Protein 4ODD (pdb70)

B-factor: mean 59.68, std 22.06, range [20.25, 177.79]

Sequence (450 aa):
PNVLTQVSGPWKTLYVSSNNLDKIGENGPFRIYLRGINVDIPRLKMLFNFYVKVDGECVENSVGASIGRDNLIKGEYNGGNYFRIIDMTPNALIGYDVNVDSKGKITKVALLMGRGAHVNEEDIAKFKKLSREKGIPEENIIYLGDTDNCPNTQVSGPWKTLYVSSNNLDKIGENGPFRIYLRGINVDIPRLKMLFNFYVKVDGECVENSVGASIGRDNLIKGEYNGGNYFRIIDMTPNALIGYDVNVDSKGKITKVALLMGRGAHVNEEDIAKFKKLSREKGIPEENIIYLGDTDNCPNHTQVSGPWKTLYVSSNNLDKIGENGPFRIYLRGINVDIPRLKMLFNFYVKVDGECVENSVGASIGRDNLIKGEYNGGNYFRIIDMTPNALIGYDVNVDSKGKITKVALLMGRGAHVNEEDIAKFKKLSREKGIPEENIIYLGDTDNCPNH

Foldseek 3Di:
DVVLVLFWDFKFFFKKFKQD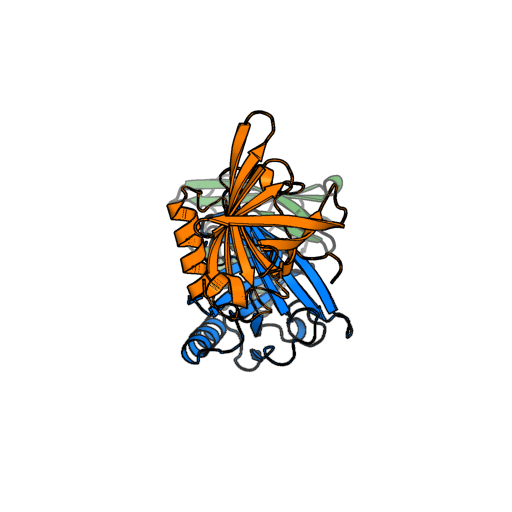LQQCDQQHQPVWTWGGKDAPPVQQKIWTWTWHQHVNRTDIDIWMWGQDPPGWTWTDDQAIKTKDWPDDDNFWTKMWIWGAHPVGDTMIMITIMGDDDPDDPVSVVVRVVVCVVVPTDPVRMDTCPPVPPDDD/DLFWDAKFFFKKFKQDLQQCDQQHQPVWGWGTKDDDVVQQKIWTWTWHQHPNDTDIDIWMWGQDPVRFTWTADQAIKTKDFPDDDPFKTKMWIWGQHPVGDTMIMITIMGNDLPDDPVSVVVRVVVCVVVPTDPVRMDTCSPVPPDPDD/DDPFDFKFFFKKFKQDLQQCDQQHQPVWTWGGKDQDVVQQKIWTWTWHAHVNRTDIDIFMWGQDDVRFTWGDDQAIKTKDFPDDDPFKTWMWIWGQHPVRDIMIMITIMGPPLDDDVVRVVVRVVVCVVVPTDPVRMDTCSPVPPDPPD

Solvent-accessible surface area: 20926 Å² total; per-residue (Å²): 110,142,40,12,71,113,0,50,26,93,6,61,0,7,2,0,0,0,48,26,78,105,33,0,17,118,81,4,31,11,31,12,0,9,36,11,2,81,22,58,94,117,161,96,83,4,67,27,26,11,14,7,28,68,111,71,112,48,58,101,32,71,24,45,7,37,17,44,198,93,51,47,2,115,15,124,36,72,19,17,14,74,19,94,24,72,42,50,34,119,16,4,0,6,0,19,9,48,1,45,40,118,196,40,113,95,1,67,0,0,14,1,2,2,60,58,46,112,18,61,43,115,11,16,60,110,1,43,106,14,2,151,95,77,58,8,50,117,96,12,27,38,14,0,11,16,30,36,109,10,70,162,87,136,8,18,0,27,8,34,0,1,36,0,0,0,45,18,86,102,28,0,17,112,82,3,31,11,32,13,0,8,26,0,1,26,20,61,87,84,141,93,84,8,53,29,2,10,15,8,28,69,116,75,110,47,62,95,34,69,25,45,6,36,24,35,179,79,93,16,10,90,10,106,36,76,20,1,14,9,19,54,54,63,42,45,36,83,42,4,0,5,0,5,8,1,0,1,25,59,154,7,107,19,0,52,1,0,15,0,3,0,8,18,48,116,48,74,123,96,5,38,53,88,0,74,106,10,1,148,95,58,57,9,52,118,137,12,33,37,89,0,10,109,48,12,101,0,71,128,137,170,92,15,44,26,93,7,35,0,3,38,0,0,0,49,27,88,93,22,0,17,118,83,5,33,11,34,12,1,9,33,10,3,82,31,57,97,118,157,93,76,9,68,26,28,10,14,11,29,72,128,58,124,36,56,102,33,70,28,45,8,41,30,28,183,74,92,8,8,78,23,117,39,71,15,6,16,12,20,66,54,63,43,66,29,115,37,2,1,5,0,7,8,4,0,1,13,28,114,2,85,22,0,55,1,0,14,0,2,0,70,38,55,123,31,69,124,104,2,37,59,73,0,74,106,11,2,149,96,59,56,8,52,120,137,13,33,36,92,0,12,107,50,13,97,0,70,129,151

Nearest PDB structures (foldseek):
  4odd-assembly3_C  TM=9.968E-01  e=9.228E-27  Canis lupus familiaris
  1a3y-assembly1_A  TM=9.763E-01  e=7.916E-18  Sus scrofa
  2hlv-assembly1_A  TM=9.181E-01  e=6.729E-18  Bos taurus
  1e5p-assembly3_C  TM=9.566E-01  e=6.537E-17  Mesocricetus auratus
  3fiq-assembly1_A  TM=9.417E-01  e=1.064E-16  Rattus norvegicus

Radius of gyration: 28.1 Å; Cα contacts (8 Å, |Δi|>4): 1055; chains: 3; bounding box: 45×56×89 Å

Structure (mmCIF, N/CA/C/O backbone):
data_4ODD
#
_entry.id   4ODD
#
_cell.length_a   39.600
_cell.length_b   74.430
_cell.length_c   167.350
_cell.angle_alpha   90.000
_cell.angle_beta   90.000
_cell.angle_gamma   90.000
#
_symmetry.space_group_name_H-M   'P 21 21 21'
#
loop_
_atom_site.group_PDB
_atom_site.id
_atom_site.type_symbol
_atom_site.label_atom_id
_atom_site.label_alt_id
_atom_site.label_comp_id
_atom_site.label_asym_id
_atom_site.label_entity_id
_atom_site.label_seq_id
_atom_site.pdbx_PDB_ins_code
_atom_site.Cartn_x
_atom_site.Cartn_y
_atom_site.Cartn_z
_atom_site.occupancy
_atom_site.B_iso_or_equiv
_atom_site.auth_seq_id
_atom_site.auth_comp_id
_atom_site.auth_asym_id
_atom_site.auth_atom_id
_atom_site.pdbx_PDB_model_num
ATOM 1 N N . PRO A 1 5 ? -20.090 -15.459 28.625 1.00 52.14 5 PRO B N 1
ATOM 2 C CA . PRO A 1 5 ? -20.729 -14.519 27.682 1.00 70.63 5 PRO B CA 1
ATOM 3 C C . PRO A 1 5 ? -20.762 -15.080 26.248 1.00 63.90 5 PRO B C 1
ATOM 4 O O . PRO A 1 5 ? -19.764 -15.013 25.525 1.00 49.09 5 PRO B O 1
ATOM 8 N N . ASN A 1 6 ? -21.917 -15.637 25.876 1.00 91.33 6 ASN B N 1
ATOM 9 C CA . ASN A 1 6 ? -22.102 -16.413 24.647 1.00 94.58 6 ASN B CA 1
ATOM 10 C C . ASN A 1 6 ? -21.248 -15.940 23.482 1.00 95.90 6 ASN B C 1
ATOM 11 O O . ASN A 1 6 ? -20.485 -16.712 22.894 1.00 89.80 6 ASN B O 1
ATOM 16 N N . VAL A 1 7 ? -21.389 -14.661 23.162 1.00 70.62 7 VAL B N 1
ATOM 17 C CA . VAL A 1 7 ? -20.704 -14.061 22.036 1.00 63.01 7 VAL B CA 1
ATOM 18 C C . VAL A 1 7 ? -19.188 -14.303 22.090 1.00 68.71 7 VAL B C 1
ATOM 19 O O . VAL A 1 7 ? -18.619 -14.860 21.157 1.00 72.09 7 VAL B O 1
ATOM 23 N N . LEU A 1 8 ? -18.545 -13.933 23.192 1.00 59.81 8 LEU B N 1
ATOM 24 C CA . LEU A 1 8 ? -17.089 -14.028 23.303 1.00 49.98 8 LEU B CA 1
ATOM 25 C C . LEU A 1 8 ? -16.525 -15.425 23.052 1.00 51.57 8 LEU B C 1
ATOM 26 O O . LEU A 1 8 ? -15.365 -15.571 22.642 1.00 56.00 8 LEU B O 1
ATOM 31 N N . THR A 1 9 ? 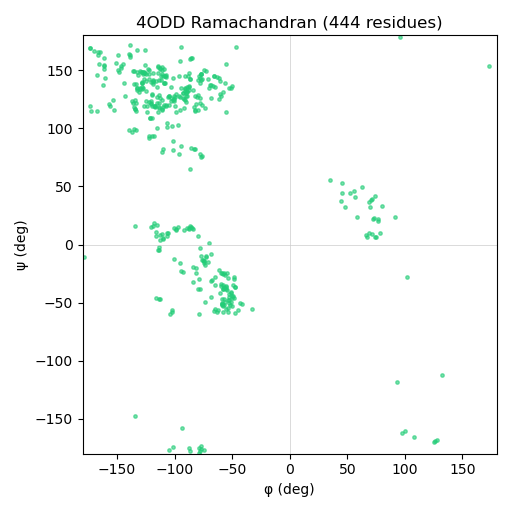-17.322 -16.457 23.287 1.00 64.46 9 THR B N 1
ATOM 32 C CA . THR A 1 9 ? -16.802 -17.807 23.122 1.00 81.20 9 THR B CA 1
ATOM 33 C C . THR A 1 9 ? -16.658 -18.139 21.649 1.00 79.73 9 THR B C 1
ATOM 34 O O . THR A 1 9 ? -15.599 -18.596 21.194 1.00 78.93 9 THR B O 1
ATOM 38 N N . GLN A 1 10 ? -17.736 -17.873 20.915 1.00 59.30 10 GLN B N 1
ATOM 39 C CA . GLN A 1 10 ? -17.887 -18.312 19.538 1.00 58.69 10 GLN B CA 1
ATOM 40 C C . GLN A 1 10 ? -17.130 -17.484 18.506 1.00 58.83 10 GLN B C 1
ATOM 41 O O . GLN A 1 10 ? -17.169 -17.804 17.323 1.00 65.64 10 GLN B O 1
ATOM 47 N N . VAL A 1 11 ? -16.461 -16.416 18.925 1.00 57.98 11 VAL B N 1
ATOM 48 C CA . VAL A 1 11 ? -15.949 -15.473 17.931 1.00 53.42 11 VAL B CA 1
ATOM 49 C C . VAL A 1 11 ? -14.610 -15.880 17.350 1.00 50.22 11 VAL B C 1
ATOM 50 O O . VAL A 1 11 ? -14.218 -15.397 16.288 1.00 45.70 11 VAL B O 1
ATOM 54 N N . SER A 1 12 ? -13.903 -16.759 18.044 1.00 53.68 12 SER B N 1
ATOM 55 C CA . SER A 1 12 ? -12.591 -17.153 17.579 1.00 55.82 12 SER B CA 1
ATOM 56 C C . SER A 1 12 ? -12.670 -17.696 16.172 1.00 51.63 12 SER B C 1
ATOM 57 O O . SER A 1 12 ? -13.612 -18.411 15.826 1.00 48.80 12 SER B O 1
ATOM 60 N N . GLY A 1 13 ? -11.690 -17.328 15.355 1.00 48.70 13 GLY B N 1
ATOM 61 C CA . GLY A 1 13 ? -11.644 -17.788 13.977 1.00 48.78 13 GLY B CA 1
ATOM 62 C C . GLY A 1 13 ? -11.500 -16.683 12.952 1.00 43.17 13 GLY B C 1
ATOM 63 O O . GLY A 1 13 ? -11.219 -15.527 13.279 1.00 42.66 13 GLY B O 1
ATOM 64 N N . PRO A 1 14 ? -11.705 -17.033 11.688 1.00 41.88 14 PRO B N 1
ATOM 65 C CA . PRO A 1 14 ? -11.425 -16.088 10.606 1.00 31.08 14 PRO B CA 1
ATOM 66 C C . PRO A 1 14 ? -12.503 -15.008 10.532 1.00 30.41 14 PRO B C 1
ATOM 67 O O . PRO A 1 14 ? -13.670 -15.250 10.897 1.00 27.47 14 PRO B O 1
ATOM 71 N N . TRP A 1 15 ? -12.108 -13.815 10.082 1.00 41.31 15 TRP B N 1
ATOM 72 C CA . TRP A 1 15 ? -13.047 -12.738 9.848 1.00 35.51 15 TRP B CA 1
ATOM 73 C C . TRP A 1 15 ? -12.542 -11.876 8.717 1.00 31.30 15 TRP B C 1
ATOM 74 O O . TRP A 1 15 ? -11.328 -11.765 8.507 1.00 31.81 15 TRP B O 1
ATOM 85 N N . LYS A 1 16 ? -13.474 -11.272 7.993 1.00 39.10 16 LYS B N 1
ATOM 86 C CA . LYS A 1 16 ? -13.154 -10.375 6.907 1.00 44.53 16 LYS B CA 1
ATOM 87 C C . LYS A 1 16 ? -13.878 -9.059 7.199 1.00 47.70 16 LYS B C 1
ATOM 88 O O . LYS A 1 16 ? -15.023 -9.070 7.682 1.00 46.39 16 LYS B O 1
ATOM 94 N N . THR A 1 17 ? -13.223 -7.929 6.929 1.00 33.48 17 THR B N 1
ATOM 95 C CA . THR A 1 17 ? -13.888 -6.653 7.162 1.00 33.20 17 THR B CA 1
ATOM 96 C C . THR A 1 17 ? -14.838 -6.338 6.012 1.00 37.90 17 THR B C 1
ATOM 97 O O . THR A 1 17 ? -14.442 -6.379 4.855 1.00 44.21 17 THR B O 1
ATOM 101 N N . LEU A 1 18 ? -16.084 -6.018 6.338 1.00 38.72 18 LEU B N 1
ATOM 102 C CA . LEU A 1 18 ? -17.054 -5.583 5.337 1.00 30.30 18 LEU B CA 1
ATOM 103 C C . LEU A 1 18 ? -17.236 -4.063 5.362 1.00 40.44 18 LEU B C 1
ATOM 104 O O . LEU A 1 18 ? -17.013 -3.374 4.354 1.00 43.46 18 LEU B O 1
ATOM 109 N N . TYR A 1 19 ? -17.627 -3.530 6.514 1.00 47.25 19 TYR B N 1
ATOM 110 C CA . TYR A 1 19 ? -17.816 -2.088 6.635 1.00 48.96 19 TYR B CA 1
ATOM 111 C C . TYR A 1 19 ? -17.108 -1.538 7.850 1.00 51.32 19 TYR B C 1
ATOM 112 O O . TYR A 1 19 ? -16.961 -2.222 8.857 1.00 50.89 19 TYR B O 1
ATOM 121 N N . VAL A 1 20 ? -16.672 -0.291 7.739 1.00 39.42 20 VAL B N 1
ATOM 122 C CA . VAL A 1 20 ? -16.190 0.476 8.875 1.00 42.70 20 VAL B CA 1
ATOM 123 C C . VAL A 1 20 ? -16.768 1.880 8.796 1.00 41.14 20 VAL B C 1
ATOM 124 O O . VAL A 1 20 ? -17.005 2.409 7.708 1.00 42.92 20 VAL B O 1
ATOM 128 N N . SER A 1 21 ? -16.987 2.483 9.956 1.00 47.10 21 SER B N 1
ATOM 129 C CA . SER A 1 21 ? -17.373 3.882 10.018 1.00 50.34 21 SER B CA 1
ATOM 130 C C . SER A 1 21 ? -16.613 4.522 11.153 1.00 49.77 21 SER B C 1
ATOM 131 O O . SER A 1 21 ? -16.073 3.830 12.011 1.00 54.40 21 SER B O 1
ATOM 134 N N . SER A 1 22 ? -16.570 5.846 11.147 1.00 46.54 22 SER B N 1
ATOM 135 C CA . SER A 1 22 ? -15.854 6.585 12.171 1.00 53.33 22 SER B CA 1
ATOM 136 C C . SER A 1 22 ? -16.316 8.039 12.240 1.00 56.25 22 SER B C 1
ATOM 137 O O . SER A 1 22 ? -16.798 8.597 11.253 1.00 53.07 22 SER B O 1
ATOM 140 N N . ASN A 1 23 ? -16.172 8.646 13.412 1.00 47.47 23 ASN B N 1
ATOM 141 C CA . ASN A 1 23 ? -16.418 10.075 13.559 1.00 53.00 23 ASN B CA 1
ATOM 142 C C . ASN A 1 23 ? -15.278 10.866 12.911 1.00 48.74 23 ASN B C 1
ATOM 143 O O . ASN A 1 23 ? -15.422 12.048 12.622 1.00 46.52 23 ASN B O 1
ATOM 148 N N . ASN A 1 24 ? -14.149 10.197 12.686 1.00 50.73 24 ASN B N 1
ATOM 149 C CA . ASN A 1 24 ? -12.999 10.817 12.044 1.00 49.88 24 ASN B CA 1
ATOM 150 C C . ASN A 1 24 ? -12.614 10.160 10.716 1.00 55.76 24 ASN B C 1
ATOM 151 O O . ASN A 1 24 ? -11.855 9.190 10.679 1.00 52.19 24 ASN B O 1
ATOM 156 N N . LEU A 1 25 ? -13.138 10.708 9.628 1.00 54.92 25 LEU B N 1
ATOM 157 C CA . LEU A 1 25 ? -12.865 10.175 8.296 1.00 50.08 25 LEU B CA 1
ATOM 158 C C . LEU A 1 25 ? -11.398 9.882 7.979 1.00 51.54 25 LEU B C 1
ATOM 159 O O . LEU A 1 25 ? -11.097 8.910 7.300 1.00 55.54 25 LEU B O 1
ATOM 164 N N . ASP A 1 26 ? -10.487 10.706 8.471 1.00 57.07 26 ASP B N 1
ATOM 165 C CA . ASP A 1 26 ? -9.062 10.474 8.240 1.00 58.80 26 ASP B CA 1
ATOM 166 C C . ASP A 1 26 ? -8.606 9.094 8.739 1.00 67.09 26 ASP B C 1
ATOM 167 O O . ASP A 1 26 ? -7.768 8.441 8.114 1.00 62.11 26 ASP B O 1
ATOM 172 N N . LYS A 1 27 ? -9.183 8.655 9.857 1.00 61.76 27 LYS B N 1
ATOM 173 C CA . LYS A 1 27 ? -8.763 7.434 10.541 1.00 55.58 27 LYS B CA 1
ATOM 174 C C . LYS A 1 27 ? -8.998 6.154 9.739 1.00 53.96 27 LYS B C 1
ATOM 175 O O . LYS A 1 27 ? -8.222 5.203 9.825 1.00 48.87 27 LYS B O 1
ATOM 181 N N . ILE A 1 28 ? -10.079 6.133 8.975 1.00 52.23 28 ILE B N 1
ATOM 182 C CA . ILE A 1 28 ? -10.439 4.962 8.194 1.00 54.84 28 ILE B CA 1
ATOM 183 C C . ILE A 1 28 ? -10.261 5.225 6.703 1.00 62.04 28 ILE B C 1
ATOM 184 O O . ILE A 1 28 ? -10.619 4.395 5.864 1.00 60.03 28 ILE B O 1
ATOM 189 N N . GLY A 1 29 ? -9.721 6.393 6.376 1.00 65.97 29 GLY B N 1
ATOM 190 C CA . GLY A 1 29 ? -9.466 6.749 4.997 1.00 58.78 29 GLY B CA 1
ATOM 191 C C . GLY A 1 29 ? -8.205 6.059 4.534 1.00 72.93 29 GLY B C 1
ATOM 192 O O . GLY A 1 29 ? -7.623 5.258 5.287 1.00 65.09 29 GLY B O 1
ATOM 193 N N . GLU A 1 30 ? -7.777 6.360 3.307 1.00 68.22 30 GLU B N 1
ATOM 194 C CA . GLU A 1 30 ? -6.545 5.780 2.797 1.00 74.49 30 GLU B CA 1
ATOM 195 C C . GLU A 1 30 ? -5.384 6.170 3.698 1.00 74.43 30 GLU B C 1
ATOM 196 O O . GLU A 1 30 ? -5.189 7.343 4.004 1.00 72.27 30 GLU B O 1
ATOM 202 N N . ASN A 1 31 ? -4.637 5.164 4.138 1.00 75.42 31 ASN B N 1
ATOM 203 C CA . ASN A 1 31 ? -3.540 5.362 5.067 1.00 67.63 31 ASN B CA 1
ATOM 204 C C . ASN A 1 31 ? -3.970 5.621 6.505 1.00 63.02 31 ASN B C 1
ATOM 205 O O . ASN A 1 31 ? -3.130 5.920 7.350 1.00 63.26 31 ASN B O 1
ATOM 210 N N . GLY A 1 32 ? -5.269 5.506 6.780 1.00 43.30 32 GLY B N 1
ATOM 211 C CA . GLY A 1 32 ? -5.764 5.590 8.144 1.00 42.58 32 GLY B CA 1
ATOM 212 C C . GLY A 1 32 ? -5.500 4.280 8.868 1.00 44.95 32 GLY B C 1
ATOM 213 O O . GLY A 1 32 ? -5.590 3.194 8.257 1.00 48.31 32 GLY B O 1
ATOM 214 N N . PRO A 1 33 ? -5.165 4.360 10.163 1.00 40.28 33 PRO B N 1
ATOM 215 C CA . PRO A 1 33 ? -4.791 3.162 10.920 1.00 45.23 33 PRO B CA 1
ATOM 216 C C . PRO A 1 33 ? -5.995 2.276 11.229 1.00 43.74 33 PRO B C 1
ATOM 217 O O . PRO A 1 33 ? -5.827 1.154 11.693 1.00 43.86 33 PRO B O 1
ATOM 221 N N . PHE A 1 34 ? -7.195 2.772 10.966 1.00 38.22 34 PHE B N 1
ATOM 222 C CA . PHE A 1 34 ? -8.376 1.981 11.250 1.00 43.25 34 PHE B CA 1
ATOM 223 C C . PHE A 1 34 ? -9.066 1.528 9.990 1.00 44.70 34 PHE B C 1
ATOM 224 O O . PHE A 1 34 ? -10.169 0.979 10.037 1.00 39.69 34 PHE B O 1
ATOM 232 N N . ARG A 1 35 ? -8.396 1.748 8.863 1.00 36.39 35 ARG B N 1
ATOM 233 C CA . ARG A 1 35 ? -8.764 1.069 7.631 1.00 40.29 35 ARG B CA 1
ATOM 234 C C . ARG A 1 35 ? -8.251 -0.378 7.745 1.00 39.79 35 ARG B C 1
ATOM 235 O O . ARG A 1 35 ? -7.228 -0.752 7.167 1.00 44.99 35 ARG B O 1
ATOM 243 N N . ILE A 1 36 ? -8.979 -1.172 8.522 1.00 46.30 36 ILE B N 1
ATOM 244 C CA . ILE A 1 36 ? -8.521 -2.471 8.994 1.00 49.99 36 ILE B CA 1
ATOM 245 C C . ILE A 1 36 ? -9.078 -3.628 8.181 1.00 50.14 36 ILE B C 1
ATOM 246 O O . ILE A 1 36 ? -10.297 -3.769 8.003 1.00 47.34 36 ILE B O 1
ATOM 251 N N . TYR A 1 37 ? -8.191 -4.482 7.703 1.00 41.19 37 TYR B N 1
ATOM 252 C CA . TYR A 1 37 ? -8.649 -5.681 7.023 1.00 41.07 37 TYR B CA 1
ATOM 253 C C . TYR A 1 37 ? -8.420 -6.855 7.935 1.00 37.33 37 TYR B C 1
ATOM 254 O O . TYR A 1 37 ? -7.288 -7.299 8.141 1.00 39.60 37 TYR B O 1
ATOM 263 N N . LEU A 1 38 ? -9.505 -7.335 8.515 1.00 30.79 38 LEU B N 1
ATOM 264 C CA . LEU A 1 38 ? -9.413 -8.466 9.413 1.00 34.97 38 LEU B CA 1
ATOM 265 C C . LEU A 1 38 ? -8.996 -9.733 8.725 1.00 39.26 38 LEU B C 1
ATOM 266 O O . LEU A 1 38 ? -9.328 -9.971 7.556 1.00 37.29 38 LEU B O 1
ATOM 271 N N . ARG A 1 39 ? -8.236 -10.532 9.459 1.00 40.12 39 ARG B N 1
ATOM 272 C CA . ARG A 1 39 ? -7.936 -11.885 9.022 1.00 44.72 39 ARG B CA 1
ATOM 273 C C . ARG A 1 39 ? -8.545 -12.855 10.012 1.00 46.71 39 ARG B C 1
ATOM 274 O O . ARG A 1 39 ? -9.205 -13.818 9.618 1.00 45.21 39 ARG B O 1
ATOM 282 N N . GLY A 1 40 ? -8.350 -12.597 11.304 1.00 36.28 40 GLY B N 1
ATOM 283 C CA . GLY A 1 40 ? -8.940 -13.465 12.300 1.00 35.16 40 GLY B CA 1
ATOM 284 C C . GLY A 1 40 ? -8.859 -12.961 13.718 1.00 43.34 40 GLY B C 1
ATOM 285 O O . GLY A 1 40 ? -8.132 -12.022 14.034 1.00 42.08 40 GLY B O 1
ATOM 286 N N . ILE A 1 41 ? -9.625 -13.598 14.587 1.00 38.53 41 ILE B N 1
ATOM 287 C CA . ILE A 1 41 ? -9.575 -13.293 16.001 1.00 44.69 41 ILE B CA 1
ATOM 288 C C . ILE A 1 41 ? -9.388 -14.543 16.849 1.00 46.29 41 ILE B C 1
ATOM 289 O O . ILE A 1 41 ? -9.993 -15.590 16.585 1.00 38.31 41 ILE B O 1
ATOM 294 N N . ASN A 1 42 ? -8.549 -14.419 17.873 1.00 45.41 42 ASN B N 1
ATOM 295 C CA . ASN A 1 42 ? -8.268 -15.522 18.785 1.00 46.69 42 ASN B CA 1
ATOM 296 C C . ASN A 1 42 ? -8.641 -15.140 20.194 1.00 46.08 42 ASN B C 1
ATOM 297 O O . ASN A 1 42 ? -8.127 -14.162 20.723 1.00 50.99 42 ASN B O 1
ATOM 302 N N . VAL A 1 43 ? -9.538 -15.909 20.795 1.00 40.81 43 VAL B N 1
ATOM 303 C CA . VAL A 1 43 ? -9.872 -15.753 22.208 1.00 50.74 43 VAL B CA 1
ATOM 304 C C . VAL A 1 43 ? -9.154 -16.782 23.099 1.00 48.19 43 VAL B C 1
ATOM 305 O O . VAL A 1 43 ? -9.347 -17.985 22.942 1.00 48.94 43 VAL B O 1
ATOM 309 N N . ASP A 1 44 ? -8.326 -16.312 24.028 1.00 57.39 44 ASP B N 1
ATOM 310 C CA . ASP A 1 44 ? -7.678 -17.193 25.004 1.00 58.84 44 ASP B CA 1
ATOM 311 C C . ASP A 1 44 ? -8.434 -17.069 26.324 1.00 63.05 44 ASP B C 1
ATOM 312 O O . ASP A 1 44 ? -8.022 -16.346 27.241 1.00 63.42 44 ASP B O 1
ATOM 317 N N . ILE A 1 45 ? -9.543 -17.809 26.370 1.00 49.85 45 ILE B N 1
ATOM 318 C CA . ILE A 1 45 ? -10.595 -17.696 27.383 1.00 66.71 45 ILE B CA 1
ATOM 319 C C . ILE A 1 45 ? -10.152 -17.888 28.827 1.00 65.01 45 ILE B C 1
ATOM 320 O O . ILE A 1 45 ? -10.666 -17.223 29.716 1.00 65.29 45 ILE B O 1
ATOM 325 N N . PRO A 1 46 ? -9.227 -18.820 29.073 1.00 91.47 46 PRO B N 1
ATOM 326 C CA . PRO A 1 46 ? -8.620 -18.903 30.409 1.00 88.86 46 PRO B CA 1
ATOM 327 C C . PRO A 1 46 ? -7.793 -17.665 30.773 1.00 85.95 46 PRO B C 1
ATOM 328 O O . PRO A 1 46 ? -8.048 -17.046 31.801 1.00 92.88 46 PRO B O 1
ATOM 332 N N . ARG A 1 47 ? -6.818 -17.319 29.936 1.00 57.04 47 ARG B N 1
ATOM 333 C CA . ARG A 1 47 ? -5.932 -16.176 30.170 1.00 63.99 47 ARG B CA 1
ATOM 334 C C . ARG A 1 47 ? -6.609 -14.784 30.035 1.00 63.79 47 ARG B C 1
ATOM 335 O O . ARG A 1 47 ? -5.944 -13.741 30.177 1.00 57.96 47 ARG B O 1
ATOM 343 N N . LEU A 1 48 ? -7.914 -14.777 29.743 1.00 64.84 48 LEU B N 1
ATOM 344 C CA . LEU A 1 48 ? -8.660 -13.548 29.427 1.00 57.67 48 LEU B CA 1
ATOM 345 C C . LEU A 1 48 ? -7.970 -12.599 28.442 1.00 50.75 48 LEU B C 1
ATOM 346 O O . LEU A 1 48 ? -7.943 -11.384 28.662 1.00 54.48 48 LEU B O 1
ATOM 351 N N . LYS A 1 49 ? -7.423 -13.158 27.364 1.00 64.01 49 LYS B N 1
ATOM 352 C CA . LYS A 1 49 ? -6.706 -12.386 26.346 1.00 67.65 49 LYS B CA 1
ATOM 353 C C . LYS A 1 49 ? -7.334 -12.582 24.963 1.00 64.76 49 LYS B C 1
ATOM 354 O O . LYS A 1 49 ? -7.914 -13.627 24.690 1.00 63.93 49 LYS B O 1
ATOM 360 N N . MET A 1 50 ? -7.236 -11.573 24.103 1.00 47.81 50 MET B N 1
ATOM 361 C CA . MET A 1 50 ? -7.680 -11.704 22.718 1.00 42.13 50 MET B CA 1
ATOM 362 C C . MET A 1 50 ? -6.567 -11.307 21.790 1.00 47.66 50 MET B C 1
ATOM 363 O O . MET A 1 50 ? -5.754 -10.441 22.121 1.00 47.61 50 MET B O 1
ATOM 368 N N . LEU A 1 51 ? -6.531 -11.935 20.621 1.00 51.77 51 LEU B N 1
ATOM 369 C CA . LEU A 1 51 ? -5.588 -11.532 19.592 1.00 56.86 51 LEU B CA 1
ATOM 370 C C . LEU A 1 51 ? -6.336 -11.152 18.305 1.00 53.41 51 LEU B C 1
ATOM 371 O O . LEU A 1 51 ? -7.090 -11.952 17.761 1.00 51.75 51 LEU B O 1
ATOM 376 N N . PHE A 1 52 ? -6.141 -9.928 17.835 1.00 40.96 52 PHE B N 1
ATOM 377 C CA . PHE A 1 52 ? -6.709 -9.505 16.557 1.00 34.69 52 PHE B CA 1
ATOM 378 C C . PHE A 1 52 ? -5.636 -9.545 15.494 1.00 35.73 52 PHE B C 1
ATOM 379 O O . PHE A 1 52 ? -4.574 -8.927 15.641 1.00 34.75 52 PHE B O 1
ATOM 387 N N . ASN A 1 53 ? -5.910 -10.285 14.430 1.00 37.99 53 ASN B N 1
ATOM 388 C CA . ASN A 1 53 ? -4.982 -10.378 13.328 1.00 38.63 53 ASN B CA 1
ATOM 389 C C . ASN A 1 53 ? -5.592 -9.708 12.097 1.00 41.17 53 ASN B C 1
ATOM 390 O O . ASN A 1 53 ? -6.726 -10.027 11.696 1.00 44.49 53 ASN B O 1
ATOM 395 N N . PHE A 1 54 ? -4.855 -8.766 11.508 1.00 38.40 54 PHE B N 1
ATOM 396 C CA . PHE A 1 54 ? -5.413 -7.968 10.423 1.00 38.87 54 PHE B CA 1
ATOM 397 C C . PHE A 1 54 ? -4.348 -7.224 9.646 1.00 37.76 54 PHE B C 1
ATOM 398 O O . PHE A 1 54 ? -3.213 -7.106 10.091 1.00 36.97 54 PHE B O 1
ATOM 406 N N . TYR A 1 55 ? -4.727 -6.711 8.481 1.00 38.47 55 TYR B N 1
ATOM 407 C CA . TYR A 1 55 ? -3.819 -5.891 7.675 1.00 46.27 55 TYR B CA 1
ATOM 408 C C . TYR A 1 55 ? -4.281 -4.435 7.623 1.00 41.16 55 TYR B C 1
ATOM 409 O O . TYR A 1 55 ? -5.478 -4.143 7.634 1.00 45.63 55 TYR B O 1
ATOM 418 N N . VAL A 1 56 ? -3.317 -3.527 7.604 1.00 45.09 56 VAL B N 1
ATOM 419 C CA . VAL A 1 56 ? -3.565 -2.138 7.238 1.00 53.85 56 VAL B CA 1
ATOM 420 C C . VAL A 1 56 ? -2.666 -1.807 6.065 1.00 51.27 56 VAL B C 1
ATOM 421 O O . VAL A 1 56 ? -1.550 -2.329 5.964 1.00 60.20 56 VAL B O 1
ATOM 425 N N . LYS A 1 57 ? -3.153 -0.949 5.174 1.00 64.71 57 LYS B N 1
ATOM 426 C CA . LYS A 1 57 ? -2.311 -0.442 4.097 1.00 69.64 57 LYS B CA 1
ATOM 427 C C . LYS A 1 57 ? -1.490 0.722 4.669 1.00 70.95 57 LYS B C 1
ATOM 428 O O . LYS A 1 57 ? -2.046 1.727 5.101 1.00 68.07 57 LYS B O 1
ATOM 434 N N . VAL A 1 58 ? -0.172 0.559 4.710 1.00 62.52 58 VAL B N 1
ATOM 435 C CA . VAL A 1 58 ? 0.711 1.611 5.203 1.00 73.11 58 VAL B CA 1
ATOM 436 C C . VAL A 1 58 ? 1.618 2.133 4.093 1.00 73.68 58 VAL B C 1
ATOM 437 O O . VAL A 1 58 ? 2.633 1.510 3.761 1.00 76.50 58 VAL B O 1
ATOM 441 N N . ASP A 1 59 ? 1.246 3.282 3.533 1.00 69.57 59 ASP B N 1
ATOM 442 C CA . ASP A 1 59 ? 1.947 3.860 2.391 1.00 76.25 59 ASP B CA 1
ATOM 443 C C . ASP A 1 59 ? 1.849 2.918 1.195 1.00 80.61 59 ASP B C 1
ATOM 444 O O . ASP A 1 59 ? 2.856 2.590 0.555 1.00 76.64 59 ASP B O 1
ATOM 449 N N . GLY A 1 60 ? 0.620 2.483 0.914 1.00 88.23 60 GLY B N 1
ATOM 450 C CA . GLY A 1 60 ? 0.338 1.564 -0.176 1.00 85.85 60 GLY B CA 1
ATOM 451 C C . GLY A 1 60 ? 0.866 0.153 0.027 1.00 94.75 60 GLY B C 1
ATOM 452 O O . GLY A 1 60 ? 0.837 -0.658 -0.903 1.00 96.23 60 GLY B O 1
ATOM 453 N N . GLU A 1 61 ? 1.332 -0.147 1.241 1.00 85.99 61 GLU B N 1
ATOM 454 C CA . GLU A 1 61 ? 1.987 -1.424 1.536 1.00 88.76 61 GLU B CA 1
ATOM 455 C C . GLU A 1 61 ? 1.271 -2.257 2.624 1.00 84.36 61 GLU B C 1
ATOM 456 O O . GLU A 1 61 ? 0.994 -1.755 3.723 1.00 72.00 61 GLU B O 1
ATOM 462 N N . CYS A 1 62 ? 0.996 -3.532 2.322 1.00 79.24 62 CYS B N 1
ATOM 463 C CA . CYS A 1 62 ? 0.220 -4.370 3.231 1.00 63.64 62 CYS B CA 1
ATOM 464 C C . CYS A 1 62 ? 1.033 -4.771 4.448 1.00 71.86 62 CYS B C 1
ATOM 465 O O . CYS A 1 62 ? 2.042 -5.461 4.330 1.00 66.98 62 CYS B O 1
ATOM 468 N N . VAL A 1 63 ? 0.582 -4.337 5.620 1.00 61.77 63 VAL B N 1
ATOM 469 C CA . VAL A 1 63 ? 1.273 -4.636 6.867 1.00 57.21 63 VAL B CA 1
ATOM 470 C C . VAL A 1 63 ? 0.398 -5.464 7.787 1.00 47.37 63 VAL B C 1
ATOM 471 O O . VAL A 1 63 ? -0.682 -5.034 8.205 1.00 43.43 63 VAL B O 1
ATOM 475 N N . GLU A 1 64 ? 0.878 -6.656 8.108 1.00 51.12 64 GLU B N 1
ATOM 476 C CA . GLU A 1 64 ? 0.153 -7.544 9.006 1.00 50.86 64 GLU B CA 1
ATOM 477 C C . GLU A 1 64 ? 0.301 -7.087 10.448 1.00 50.83 64 GLU B C 1
ATOM 478 O O . GLU A 1 64 ? 1.370 -6.621 10.843 1.00 43.61 64 GLU B O 1
ATOM 484 N N . ASN A 1 65 ? -0.784 -7.218 11.214 1.00 43.45 65 ASN B N 1
ATOM 485 C CA . ASN A 1 65 ? -0.801 -6.890 12.637 1.00 38.79 65 ASN B CA 1
ATOM 486 C C . ASN A 1 65 ? -1.339 -8.041 13.451 1.00 43.05 65 ASN B C 1
ATOM 487 O O . ASN A 1 65 ? -2.214 -8.786 12.996 1.00 42.54 65 ASN B O 1
ATOM 492 N N . SER A 1 66 ? -0.799 -8.177 14.656 1.00 42.35 66 SER B N 1
ATOM 493 C CA . SER A 1 66 ? -1.315 -9.128 15.635 1.00 50.75 66 SER B CA 1
ATOM 494 C C . SER A 1 66 ? -1.354 -8.451 17.003 1.00 53.94 66 SER B C 1
ATOM 495 O O . SER A 1 66 ? -0.347 -8.373 17.713 1.00 53.20 66 SER B O 1
ATOM 498 N N . VAL A 1 67 ? -2.526 -7.946 17.357 1.00 47.62 67 VAL B N 1
ATOM 499 C CA . VAL A 1 67 ? -2.638 -7.093 18.519 1.00 39.04 67 VAL B CA 1
ATOM 500 C C . VAL A 1 67 ? -3.264 -7.817 19.700 1.00 49.64 67 VAL B C 1
ATOM 501 O O . VAL A 1 67 ? -4.337 -8.419 19.583 1.00 49.61 67 VAL B O 1
ATOM 505 N N . GLY A 1 68 ? -2.573 -7.759 20.839 1.00 50.47 68 GLY B N 1
ATOM 506 C CA . GLY A 1 68 ? -3.040 -8.378 22.065 1.00 41.16 68 GLY B CA 1
ATOM 507 C C . GLY A 1 68 ? -3.943 -7.448 22.848 1.00 49.12 68 GLY B C 1
ATOM 508 O O . GLY A 1 68 ? -3.779 -6.218 22.832 1.00 53.11 68 GLY B O 1
ATOM 509 N N . ALA A 1 69 ? -4.909 -8.037 23.539 1.00 39.47 69 ALA B N 1
ATOM 510 C CA . ALA A 1 69 ? -5.875 -7.260 24.293 1.00 36.54 69 ALA B CA 1
ATOM 511 C C . ALA A 1 69 ? -6.308 -8.097 25.450 1.00 44.13 69 ALA B C 1
ATOM 512 O O . ALA A 1 69 ? -6.212 -9.318 25.400 1.00 50.40 69 ALA B O 1
ATOM 514 N N . SER A 1 70 ? -6.791 -7.458 26.503 1.00 41.13 70 SER B N 1
ATOM 515 C CA . SER A 1 70 ? -7.295 -8.225 27.637 1.00 43.34 70 SER B CA 1
ATOM 516 C C . SER A 1 70 ? -8.802 -8.084 27.710 1.00 41.17 70 SER B C 1
ATOM 517 O O . SER A 1 70 ? -9.355 -7.042 27.363 1.00 44.93 70 SER B O 1
ATOM 520 N N . ILE A 1 71 ? -9.483 -9.142 28.125 1.00 49.10 71 ILE B N 1
ATOM 521 C CA . ILE A 1 71 ? -10.909 -9.027 28.395 1.00 50.12 71 ILE B CA 1
ATOM 522 C C . ILE A 1 71 ? -11.102 -8.689 29.861 1.00 60.30 71 ILE B C 1
ATOM 523 O O . ILE A 1 71 ? -10.717 -9.456 30.748 1.00 64.62 71 ILE B O 1
ATOM 528 N N . GLY A 1 72 ? -11.678 -7.523 30.115 1.00 71.22 72 GLY B N 1
ATOM 529 C CA . GLY A 1 72 ? -11.894 -7.075 31.476 1.00 64.49 72 GLY B CA 1
ATOM 530 C C . GLY A 1 72 ? -13.269 -7.457 31.975 1.00 67.64 72 GLY B C 1
ATOM 531 O O . GLY A 1 72 ? -13.897 -8.383 31.459 1.00 65.52 72 GLY B O 1
ATOM 532 N N . ARG A 1 73 ? -13.731 -6.731 32.987 1.00 75.15 73 ARG B N 1
ATOM 533 C CA . ARG A 1 73 ? -15.044 -6.967 33.561 1.00 88.04 73 ARG B CA 1
ATOM 534 C C . ARG A 1 73 ? -16.125 -6.386 32.660 1.00 79.67 73 ARG B C 1
ATOM 535 O O . ARG A 1 73 ? -15.923 -5.362 31.997 1.00 70.60 73 ARG B O 1
ATOM 543 N N . ASP A 1 74 ? -17.274 -7.053 32.648 1.00 83.71 74 ASP B N 1
ATOM 544 C CA . ASP A 1 74 ? -18.386 -6.665 31.793 1.00 92.89 74 ASP B CA 1
ATOM 545 C C . ASP A 1 74 ? -17.953 -6.669 30.333 1.00 90.29 74 ASP B C 1
ATOM 546 O O . ASP A 1 74 ? -18.539 -5.980 29.496 1.00 85.09 74 ASP B O 1
ATOM 551 N N . ASN A 1 75 ? -16.905 -7.443 30.049 1.00 91.32 75 ASN B N 1
ATOM 552 C CA . ASN A 1 75 ? -16.530 -7.783 28.679 1.00 83.97 75 ASN B CA 1
ATOM 553 C C . ASN A 1 75 ? -15.971 -6.641 27.837 1.00 65.31 75 ASN B C 1
ATOM 554 O O . ASN A 1 75 ? -16.178 -6.594 26.626 1.00 59.83 75 ASN B O 1
ATOM 559 N N . LEU A 1 76 ? -15.274 -5.715 28.473 1.00 51.68 76 LEU B N 1
ATOM 560 C CA . LEU A 1 76 ? -14.661 -4.638 27.729 1.00 47.52 76 LEU B CA 1
ATOM 561 C C . LEU A 1 76 ? -13.264 -5.070 27.324 1.00 48.24 76 LEU B C 1
ATOM 562 O O . LEU A 1 76 ? -12.451 -5.436 28.185 1.00 47.20 76 LEU B O 1
ATOM 567 N N . ILE A 1 77 ? -12.991 -5.051 26.016 1.00 39.94 77 ILE B N 1
ATOM 568 C CA . ILE A 1 77 ? -11.693 -5.484 25.535 1.00 40.38 77 ILE B CA 1
ATOM 569 C C . ILE A 1 77 ? -10.808 -4.277 25.360 1.00 43.31 77 ILE B C 1
ATOM 570 O O . ILE A 1 77 ? -11.184 -3.313 24.692 1.00 50.15 77 ILE B O 1
ATOM 575 N N . LYS A 1 78 ? -9.632 -4.334 25.969 1.00 35.08 78 LYS B N 1
ATOM 576 C CA . LYS A 1 78 ? -8.733 -3.190 26.049 1.00 40.18 78 LYS B CA 1
ATOM 577 C C . LYS A 1 78 ? -7.390 -3.616 25.475 1.00 39.34 78 LYS B C 1
ATOM 578 O O . LYS A 1 78 ? -6.857 -4.675 25.826 1.00 39.38 78 LYS B O 1
ATOM 584 N N . GLY A 1 79 ? -6.832 -2.802 24.593 1.00 39.15 79 GLY B N 1
ATOM 585 C CA . GLY A 1 79 ? -5.575 -3.156 23.975 1.00 38.84 79 GLY B CA 1
ATOM 586 C C . GLY A 1 79 ? -4.927 -1.989 23.267 1.00 50.53 79 GLY B C 1
ATOM 587 O O . GLY A 1 79 ? -5.612 -1.040 22.854 1.00 46.23 79 GLY B O 1
ATOM 588 N N . GLU A 1 80 ? -3.603 -2.056 23.123 1.00 54.32 80 GLU B N 1
ATOM 589 C CA . GLU A 1 80 ? -2.865 -0.969 22.504 1.00 48.37 80 GLU B CA 1
ATOM 590 C C . GLU A 1 80 ? -2.693 -1.210 21.021 1.00 51.44 80 GLU B C 1
ATOM 591 O O . GLU A 1 80 ? -2.300 -2.282 20.585 1.00 57.57 80 GLU B O 1
ATOM 597 N N . TYR A 1 81 ? -3.020 -0.191 20.246 1.00 58.76 81 TYR B N 1
ATOM 598 C CA . TYR A 1 81 ? -2.774 -0.170 18.815 1.00 49.70 81 TYR B CA 1
ATOM 599 C C . TYR A 1 81 ? -3.126 1.243 18.409 1.00 53.45 81 TYR B C 1
ATOM 600 O O . TYR A 1 81 ? -4.282 1.655 18.527 1.00 55.23 81 TYR B O 1
ATOM 609 N N . ASN A 1 82 ? -2.130 1.997 17.963 1.00 57.91 82 ASN B N 1
ATOM 610 C CA . ASN A 1 82 ? -2.349 3.392 17.625 1.00 45.79 82 ASN B CA 1
ATOM 611 C C . ASN A 1 82 ? -3.014 4.103 18.797 1.00 52.28 82 ASN B C 1
ATOM 612 O O . ASN A 1 82 ? -3.957 4.863 18.611 1.00 55.85 82 ASN B O 1
ATOM 617 N N . GLY A 1 83 ? -2.532 3.845 20.008 1.00 54.49 83 GLY B N 1
ATOM 618 C CA . GLY A 1 83 ? -3.120 4.434 21.196 1.00 42.50 83 GLY B CA 1
ATOM 619 C C . GLY A 1 83 ? -3.888 3.410 21.995 1.00 50.78 83 GLY B C 1
ATOM 620 O O . GLY A 1 83 ? -3.741 2.207 21.762 1.00 58.12 83 GLY B O 1
ATOM 621 N N . GLY A 1 84 ? -4.707 3.885 22.933 1.00 43.14 84 GLY B N 1
ATOM 622 C CA . GLY A 1 84 ? -5.524 3.021 23.767 1.00 42.37 84 GLY B CA 1
ATOM 623 C C . GLY A 1 84 ? -6.841 2.720 23.088 1.00 41.08 84 GLY B C 1
ATOM 624 O O . GLY A 1 84 ? -7.416 3.570 22.407 1.00 44.48 84 GLY B O 1
ATOM 625 N N . ASN A 1 85 ? -7.303 1.489 23.245 1.00 35.05 85 ASN B N 1
ATOM 626 C CA . ASN A 1 85 ? -8.542 1.066 22.634 1.00 34.84 85 ASN B CA 1
ATOM 627 C C . ASN A 1 85 ? -9.445 0.390 23.642 1.00 36.88 85 ASN B C 1
ATOM 628 O O . ASN A 1 85 ? -8.998 -0.434 24.432 1.00 41.96 85 ASN B O 1
ATOM 633 N N . TYR A 1 86 ? -10.716 0.764 23.609 1.00 37.61 86 TYR B N 1
ATOM 634 C CA . TYR A 1 86 ? -11.730 0.158 24.436 1.00 40.52 86 TYR B CA 1
ATOM 635 C C . TYR A 1 86 ? -12.771 -0.402 23.481 1.00 43.31 86 TYR B C 1
ATOM 636 O O . TYR A 1 86 ? -13.517 0.336 22.814 1.00 40.57 86 TYR B O 1
ATOM 645 N N . PHE A 1 87 ? -12.794 -1.728 23.407 1.00 41.94 87 PHE B N 1
ATOM 646 C CA . PHE A 1 87 ? -13.495 -2.418 22.348 1.00 40.64 87 PHE B CA 1
ATOM 647 C C . PHE A 1 87 ? -14.606 -3.303 22.881 1.00 43.92 87 PHE B C 1
ATOM 648 O O . PHE A 1 87 ? -14.499 -3.877 23.977 1.00 43.78 87 PHE B O 1
ATOM 656 N N . ARG A 1 88 ? -15.667 -3.427 22.090 1.00 35.34 88 ARG B N 1
ATOM 657 C CA . ARG A 1 88 ? -16.794 -4.254 22.468 1.00 38.15 88 ARG B CA 1
ATOM 658 C C . ARG A 1 88 ? -17.369 -4.941 21.254 1.00 35.21 88 ARG B C 1
ATOM 659 O O . ARG A 1 88 ? -17.469 -4.347 20.190 1.00 40.36 88 ARG B O 1
ATOM 667 N N . ILE A 1 89 ? -17.730 -6.206 21.407 1.00 42.33 89 ILE B N 1
ATOM 668 C CA . ILE A 1 89 ? -18.538 -6.874 20.413 1.00 43.51 89 ILE B CA 1
ATOM 669 C C . ILE A 1 89 ? -19.976 -6.465 20.679 1.00 46.85 89 ILE B C 1
ATOM 670 O O . ILE A 1 89 ? -20.496 -6.690 21.766 1.00 51.63 89 ILE B O 1
ATOM 675 N N . ILE A 1 90 ? -20.619 -5.853 19.700 1.00 49.58 90 ILE B N 1
ATOM 676 C CA . ILE A 1 90 ? -22.005 -5.444 19.864 1.00 52.89 90 ILE B CA 1
ATOM 677 C C . ILE A 1 90 ? -22.961 -6.604 19.565 1.00 58.43 90 ILE B C 1
ATOM 678 O O . ILE A 1 90 ? -24.030 -6.707 20.163 1.00 60.96 90 ILE B O 1
ATOM 683 N N . ASP A 1 91 ? -22.571 -7.481 18.644 1.00 63.94 91 ASP B N 1
ATOM 684 C CA . ASP A 1 91 ? -23.492 -8.498 18.138 1.00 67.17 91 ASP B CA 1
ATOM 685 C C . ASP A 1 91 ? -22.769 -9.572 17.329 1.00 67.48 91 ASP B C 1
ATOM 686 O O . ASP A 1 91 ? -21.792 -9.291 16.639 1.00 63.57 91 ASP B O 1
ATOM 691 N N . MET A 1 92 ? -23.247 -10.807 17.411 1.00 70.12 92 MET B N 1
ATOM 692 C CA . MET A 1 92 ? -22.688 -11.869 16.577 1.00 71.66 92 MET B CA 1
ATOM 693 C C . MET A 1 92 ? -23.723 -12.872 16.078 1.00 79.64 92 MET B C 1
ATOM 694 O O . MET A 1 92 ? -24.501 -13.423 16.861 1.00 81.32 92 MET B O 1
ATOM 699 N N . THR A 1 93 ? -23.720 -13.086 14.763 1.00 85.86 93 THR B N 1
ATOM 700 C CA . THR A 1 93 ? -24.402 -14.211 14.128 1.00 82.47 93 THR B CA 1
ATOM 701 C C . THR A 1 93 ? -23.280 -15.180 13.749 1.00 82.89 93 THR B C 1
ATOM 702 O O . THR A 1 93 ? -22.126 -14.927 14.090 1.00 80.57 93 THR B O 1
ATOM 706 N N . PRO A 1 94 ? -23.591 -16.301 13.072 1.00 83.25 94 PRO B N 1
ATOM 707 C CA . PRO A 1 94 ? -22.477 -17.196 12.715 1.00 87.42 94 PRO B CA 1
ATOM 708 C C . PRO A 1 94 ? -21.764 -16.701 11.459 1.00 78.77 94 PRO B C 1
ATOM 709 O O . PRO A 1 94 ? -20.607 -17.050 11.191 1.00 63.92 94 PRO B O 1
ATOM 713 N N . ASN A 1 95 ? -22.483 -15.878 10.702 1.00 60.17 95 ASN B N 1
ATOM 714 C CA . ASN A 1 95 ? -21.964 -15.230 9.509 1.00 77.15 95 ASN B CA 1
ATOM 715 C C . ASN A 1 95 ? -21.371 -13.838 9.792 1.00 65.63 95 ASN B C 1
ATOM 716 O O . ASN A 1 95 ? -20.529 -13.355 9.043 1.00 53.03 95 ASN B O 1
ATOM 721 N N . ALA A 1 96 ? -21.796 -13.195 10.877 1.00 71.41 96 ALA B N 1
ATOM 722 C CA . ALA A 1 96 ? -21.447 -11.787 11.067 1.00 59.93 96 ALA B CA 1
ATOM 723 C C . ALA A 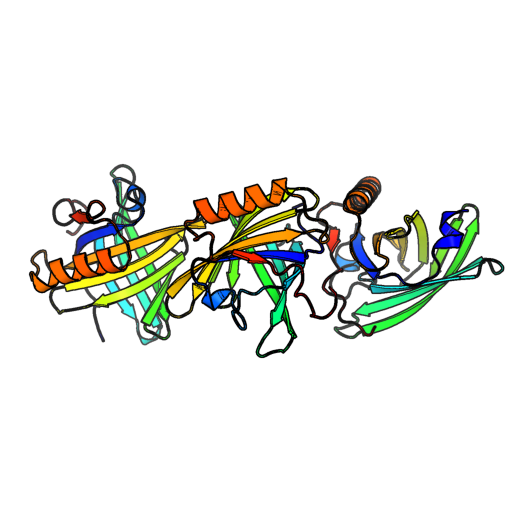1 96 ? -20.916 -11.385 12.462 1.00 63.70 96 ALA B C 1
ATOM 724 O O . ALA A 1 96 ? -21.010 -12.143 13.434 1.00 68.06 96 ALA B O 1
ATOM 726 N N . LEU A 1 97 ? -20.363 -10.176 12.537 1.00 55.86 97 LEU B N 1
ATOM 727 C CA . LEU A 1 97 ? -19.741 -9.669 13.749 1.00 53.48 97 LEU B CA 1
ATOM 728 C C . LEU A 1 97 ? -19.741 -8.140 13.730 1.00 47.61 97 LEU B C 1
ATOM 729 O O . LEU A 1 97 ? -19.166 -7.523 12.837 1.00 48.63 97 LEU B O 1
ATOM 734 N N . ILE A 1 98 ? -20.392 -7.531 14.707 1.00 45.27 98 ILE B N 1
ATOM 735 C CA . ILE A 1 98 ? -20.372 -6.072 14.815 1.00 47.56 98 ILE B CA 1
ATOM 736 C C . ILE A 1 98 ? -19.536 -5.605 16.017 1.00 49.27 98 ILE B C 1
ATOM 737 O O . ILE A 1 98 ? -19.826 -5.955 17.174 1.00 48.44 98 ILE B O 1
ATOM 742 N N . GLY A 1 99 ? -18.498 -4.823 15.739 1.00 47.68 99 GLY B N 1
ATOM 743 C CA . GLY A 1 99 ? -17.636 -4.337 16.793 1.00 45.46 99 GLY B CA 1
ATOM 744 C C . GLY A 1 99 ? -17.722 -2.834 16.939 1.00 50.60 99 GLY B C 1
ATOM 745 O O . GLY A 1 99 ? -18.052 -2.118 15.977 1.00 47.00 99 GLY B O 1
ATOM 746 N N . TYR A 1 100 ? -17.435 -2.352 18.146 1.00 43.62 100 TYR B N 1
ATOM 747 C CA . TYR A 1 100 ? -17.348 -0.920 18.389 1.00 41.45 100 TYR B CA 1
ATOM 748 C C . TYR A 1 100 ? -16.122 -0.602 19.214 1.00 48.55 100 TYR B C 1
ATOM 749 O O . TYR A 1 100 ? -15.994 -1.057 20.357 1.00 52.23 100 TYR B O 1
ATOM 758 N N . ASP A 1 101 ? -15.221 0.180 18.629 1.00 37.66 101 ASP B N 1
ATOM 759 C CA . ASP A 1 101 ? -13.999 0.582 19.315 1.00 41.71 101 ASP B CA 1
ATOM 760 C C . ASP A 1 101 ? -14.044 2.043 19.728 1.00 48.54 101 ASP B C 1
ATOM 761 O O . ASP A 1 101 ? -14.614 2.894 19.041 1.00 42.90 101 ASP B O 1
ATOM 766 N N . VAL A 1 102 ? -13.432 2.341 20.860 1.00 43.96 102 VAL B N 1
ATOM 767 C CA . VAL A 1 102 ? -13.169 3.722 21.202 1.00 33.10 102 VAL B CA 1
ATOM 768 C C . VAL A 1 102 ? -11.660 3.848 21.284 1.00 34.29 102 VAL B C 1
ATOM 769 O O . VAL A 1 102 ? -11.003 3.185 22.077 1.00 38.06 102 VAL B O 1
ATOM 773 N N . ASN A 1 103 ? -11.102 4.691 20.446 1.00 39.29 103 ASN B N 1
ATOM 774 C CA . ASN A 1 103 ? -9.671 4.868 20.434 1.00 40.16 103 ASN B CA 1
ATOM 775 C C . ASN A 1 103 ? -9.290 6.200 21.021 1.00 46.47 103 ASN B C 1
ATOM 776 O O . ASN A 1 103 ? -9.968 7.218 20.801 1.00 44.97 103 ASN B O 1
ATOM 781 N N . VAL A 1 104 ? -8.163 6.184 21.720 1.00 38.47 104 VAL B N 1
ATOM 782 C CA . VAL A 1 104 ? -7.627 7.387 22.324 1.00 42.78 104 VAL B CA 1
ATOM 783 C C . VAL A 1 104 ? -6.117 7.501 22.036 1.00 44.97 104 VAL B C 1
ATOM 784 O O . VAL A 1 104 ? -5.347 6.598 22.369 1.00 43.69 104 VAL B O 1
ATOM 788 N N . ASP A 1 105 ? -5.687 8.592 21.402 1.00 53.29 105 ASP B N 1
ATOM 789 C CA . ASP A 1 105 ? -4.248 8.773 21.161 1.00 58.61 105 ASP B CA 1
ATOM 790 C C . ASP A 1 105 ? -3.533 9.473 22.324 1.00 62.80 105 ASP B C 1
ATOM 791 O O . ASP A 1 105 ? -4.136 9.734 23.360 1.00 50.33 105 ASP B O 1
ATOM 796 N N . SER A 1 106 ? -2.250 9.766 22.136 1.00 65.09 106 SER B N 1
ATOM 797 C CA . SER A 1 106 ? -1.408 10.382 23.161 1.00 63.92 106 SER B CA 1
ATOM 798 C C . SER A 1 106 ? -1.914 11.759 23.622 1.00 70.12 106 SER B C 1
ATOM 799 O O . SER A 1 106 ? -1.881 12.075 24.811 1.00 78.16 106 SER B O 1
ATOM 802 N N . LYS A 1 107 ? -2.354 12.582 22.677 1.00 90.00 107 LYS B N 1
ATOM 803 C CA . LYS A 1 107 ? -2.872 13.900 23.007 1.00 80.86 107 LYS B CA 1
ATOM 804 C C . LYS A 1 107 ? -4.317 13.795 23.515 1.00 73.37 107 LYS B C 1
ATOM 805 O O . LYS A 1 107 ? -5.002 14.803 23.706 1.00 51.23 107 LYS B O 1
ATOM 811 N N . GLY A 1 108 ? -4.794 12.572 23.710 1.00 62.34 108 GLY B N 1
ATOM 812 C CA . GLY A 1 108 ? -6.148 12.353 24.189 1.00 41.72 108 GLY B CA 1
ATOM 813 C C . GLY A 1 108 ? -7.299 12.484 23.185 1.00 45.42 108 GLY B C 1
ATOM 814 O O . GLY A 1 108 ? -8.469 12.492 23.597 1.00 36.14 108 GLY B O 1
ATOM 815 N N . LYS A 1 109 ? -7.010 12.585 21.883 1.00 39.25 109 LYS B N 1
ATOM 816 C CA . LYS A 1 109 ? -8.090 12.634 20.889 1.00 39.72 109 LYS B CA 1
ATOM 817 C C . LYS A 1 109 ? -8.891 11.321 20.833 1.00 41.71 109 LYS B C 1
ATOM 818 O O . LYS A 1 109 ? -8.339 10.225 20.997 1.00 35.96 109 LYS B O 1
ATOM 824 N N . ILE A 1 110 ? -10.192 11.446 20.591 1.00 43.21 110 ILE B N 1
ATOM 825 C CA . ILE A 1 110 ? -11.111 10.318 20.648 1.00 35.56 110 ILE B CA 1
ATOM 826 C C . ILE A 1 110 ? -11.699 9.955 19.300 1.00 43.98 110 ILE B C 1
ATOM 827 O O . ILE A 1 110 ? -12.349 10.777 18.654 1.00 54.90 110 ILE B O 1
ATOM 832 N N . THR A 1 111 ? -11.479 8.714 18.887 1.00 53.71 111 THR B N 1
ATOM 833 C CA . THR A 1 111 ? -11.935 8.221 17.594 1.00 54.07 111 THR B CA 1
ATOM 834 C C . THR A 1 111 ? -12.876 7.063 17.830 1.00 55.84 111 THR B C 1
ATOM 835 O O . THR A 1 111 ? -12.481 6.060 18.421 1.00 56.06 111 THR B O 1
ATOM 839 N N . LYS A 1 112 ? -14.120 7.209 17.385 1.00 43.95 112 LYS B N 1
ATOM 840 C CA . LYS A 1 112 ? -15.093 6.129 17.453 1.00 50.40 112 LYS B CA 1
ATOM 841 C C . LYS A 1 112 ? -15.013 5.325 16.152 1.00 50.76 112 LYS B C 1
ATOM 842 O O . LYS A 1 112 ? -14.966 5.904 15.067 1.00 50.32 112 LYS B O 1
ATOM 848 N N . VAL A 1 113 ? -14.993 4.000 16.255 1.00 43.70 113 VAL B N 1
ATOM 849 C CA . VAL A 1 113 ? -14.906 3.158 15.055 1.00 48.54 113 VAL B CA 1
ATOM 850 C C . VAL A 1 113 ? -15.891 2.017 15.126 1.00 43.47 113 VAL B C 1
ATOM 851 O O . VAL A 1 113 ? -15.885 1.262 16.096 1.00 43.40 113 VAL B O 1
ATOM 855 N N . ALA A 1 114 ? -16.753 1.909 14.119 1.00 38.45 114 ALA B N 1
ATOM 856 C CA . ALA A 1 114 ? -17.699 0.797 14.068 1.00 44.21 114 ALA B CA 1
ATOM 857 C C . ALA A 1 114 ? -17.314 -0.199 12.942 1.00 44.37 114 ALA B C 1
ATOM 858 O O . ALA A 1 114 ? -16.898 0.209 11.854 1.00 41.86 114 ALA B O 1
ATOM 860 N N . LEU A 1 115 ? -17.419 -1.496 13.212 1.00 40.94 115 LEU B N 1
ATOM 861 C CA . LEU A 1 115 ? -17.058 -2.486 12.209 1.00 39.84 115 LEU B CA 1
ATOM 862 C C . LEU A 1 115 ? -18.074 -3.592 12.024 1.00 39.89 115 LEU B C 1
ATOM 863 O O . LEU A 1 115 ? -18.575 -4.177 13.002 1.00 37.77 115 LEU B O 1
ATOM 868 N N . LEU A 1 116 ? -18.348 -3.886 10.752 1.00 36.59 116 LEU B N 1
ATOM 869 C CA . LEU A 1 116 ? -19.105 -5.064 10.379 1.00 36.75 116 LEU B CA 1
ATOM 870 C C . LEU A 1 116 ? -18.116 -6.027 9.774 1.00 39.21 116 LEU B C 1
ATOM 871 O O . LEU A 1 116 ? -17.433 -5.708 8.805 1.00 37.48 116 LEU B O 1
ATOM 876 N N . MET A 1 117 ? -17.998 -7.193 10.384 1.00 43.69 117 MET B N 1
ATOM 877 C CA . MET A 1 117 ? -17.047 -8.177 9.914 1.00 44.14 117 MET B CA 1
ATOM 878 C C . MET A 1 117 ? -17.821 -9.413 9.518 1.00 45.56 117 MET B C 1
ATOM 879 O O . MET A 1 117 ? -18.796 -9.787 10.180 1.00 42.26 117 MET B O 1
ATOM 884 N N . GLY A 1 118 ? -17.389 -10.046 8.432 1.00 41.89 118 GLY B N 1
ATOM 885 C CA . GLY A 1 118 ? -18.099 -11.206 7.926 1.00 46.87 118 GLY B CA 1
ATOM 886 C C . GLY A 1 118 ? -17.289 -12.473 8.021 1.00 50.26 118 GLY B C 1
ATOM 887 O O . GLY A 1 118 ? -16.065 -12.442 8.026 1.00 44.47 118 GLY B O 1
ATOM 888 N N . ARG A 1 119 ? -18.002 -13.588 8.123 1.00 85.27 119 ARG B N 1
ATOM 889 C CA . ARG A 1 119 ? -17.433 -14.917 8.006 1.00 82.30 119 ARG B CA 1
ATOM 890 C C . ARG A 1 119 ? -17.762 -15.403 6.600 1.00 99.04 119 ARG B C 1
ATOM 891 O O . ARG A 1 119 ? -18.800 -16.014 6.391 1.00 108.81 119 ARG B O 1
ATOM 899 N N . GLY A 1 120 ? -16.905 -15.129 5.623 1.00 108.14 120 GLY B N 1
ATOM 900 C CA . GLY A 1 120 ? -17.134 -15.614 4.266 1.00 127.73 120 GLY B CA 1
ATOM 901 C C . GLY A 1 120 ? -17.873 -14.679 3.313 1.00 133.03 120 GLY B C 1
ATOM 902 O O . GLY A 1 120 ? -17.391 -13.589 3.001 1.00 118.97 120 GLY B O 1
ATOM 903 N N . ALA A 1 121 ? -19.039 -15.111 2.834 1.00 126.21 121 ALA B N 1
ATOM 904 C CA . ALA A 1 121 ? -19.846 -14.302 1.914 1.00 127.12 121 ALA B CA 1
ATOM 905 C C . ALA A 1 121 ? -21.333 -14.289 2.298 1.00 121.09 121 ALA B C 1
ATOM 906 O O . ALA A 1 121 ? -21.673 -14.348 3.481 1.00 120.97 121 ALA B O 1
ATOM 908 N N . HIS A 1 122 ? -22.208 -14.202 1.296 1.00 156.43 122 HIS B N 1
ATOM 909 C CA . HIS A 1 122 ? -23.663 -14.295 1.494 1.00 142.78 122 HIS B CA 1
ATOM 910 C C . HIS A 1 122 ? -24.184 -13.484 2.684 1.00 134.91 122 HIS B C 1
ATOM 911 O O . HIS A 1 122 ? -25.114 -13.900 3.376 1.00 127.04 122 HIS B O 1
ATOM 918 N N . VAL A 1 123 ? -23.594 -12.314 2.893 1.00 114.74 123 VAL B N 1
ATOM 919 C CA . VAL A 1 123 ? -23.827 -11.514 4.093 1.00 101.87 123 VAL B CA 1
ATOM 920 C C . VAL A 1 123 ? -25.279 -11.050 4.305 1.00 99.38 123 VAL B C 1
ATOM 921 O O . VAL A 1 123 ? -25.882 -10.415 3.435 1.00 97.68 123 VAL B O 1
ATOM 925 N N . ASN A 1 124 ? -25.825 -11.374 5.477 1.00 138.18 124 ASN B N 1
ATOM 926 C CA . ASN A 1 124 ? -27.196 -11.008 5.839 1.00 140.25 124 ASN B CA 1
ATOM 927 C C . ASN A 1 124 ? -27.456 -9.510 5.722 1.00 135.13 124 ASN B C 1
ATOM 928 O O . ASN A 1 124 ? -26.901 -8.717 6.479 1.00 132.80 124 ASN B O 1
ATOM 933 N N . GLU A 1 125 ? -28.317 -9.129 4.784 1.00 100.18 125 GLU B N 1
ATOM 934 C CA . GLU A 1 125 ? -28.670 -7.722 4.588 1.00 102.02 125 GLU B CA 1
ATOM 935 C C . GLU A 1 125 ? -29.231 -7.068 5.863 1.00 87.80 125 GLU B C 1
ATOM 936 O O . GLU A 1 125 ? -29.158 -5.850 6.043 1.00 88.44 125 GLU B O 1
ATOM 942 N N . GLU A 1 126 ? -29.785 -7.891 6.743 1.00 100.02 126 GLU B N 1
ATOM 943 C CA . GLU A 1 126 ? -30.332 -7.421 8.006 1.00 101.11 126 GLU B CA 1
ATOM 944 C C . GLU A 1 126 ? -29.200 -6.938 8.894 1.00 94.85 126 GLU B C 1
ATOM 945 O O . GLU A 1 126 ? -29.290 -5.890 9.527 1.00 93.30 126 GLU B O 1
ATOM 951 N N . ASP A 1 127 ? -28.142 -7.737 8.941 1.00 106.14 127 ASP B N 1
ATOM 952 C CA . ASP A 1 127 ? -26.881 -7.357 9.560 1.00 95.71 127 ASP B CA 1
ATOM 953 C C . ASP A 1 127 ? -26.466 -5.924 9.194 1.00 86.92 127 ASP B C 1
ATOM 954 O O . ASP A 1 127 ? -26.153 -5.111 10.077 1.00 75.87 127 ASP B O 1
ATOM 959 N N . ILE A 1 128 ? -26.468 -5.603 7.903 1.00 58.14 128 ILE B N 1
ATOM 960 C CA . ILE A 1 128 ? -26.166 -4.235 7.492 1.00 54.46 128 ILE B CA 1
ATOM 961 C C . ILE A 1 128 ? -26.973 -3.190 8.271 1.00 53.02 128 ILE B C 1
ATOM 962 O O . ILE A 1 128 ? -26.436 -2.166 8.705 1.00 51.76 128 ILE B O 1
ATOM 967 N N . ALA A 1 129 ? -28.265 -3.441 8.438 1.00 73.68 129 ALA B N 1
ATOM 968 C CA . ALA A 1 129 ? -29.113 -2.519 9.184 1.00 71.38 129 ALA B CA 1
ATOM 969 C C . ALA A 1 129 ? -28.608 -2.333 10.610 1.00 69.53 129 ALA B C 1
ATOM 970 O O . ALA A 1 129 ? -28.433 -1.205 11.076 1.00 67.76 129 ALA B O 1
ATOM 972 N N . LYS A 1 130 ? -28.381 -3.451 11.294 1.00 65.04 130 LYS B N 1
ATOM 973 C CA . LYS A 1 130 ? -27.898 -3.431 12.675 1.00 74.47 130 LYS B CA 1
ATOM 974 C C . LYS A 1 130 ? -26.616 -2.619 12.762 1.00 72.66 130 LYS B C 1
ATOM 975 O O . LYS A 1 130 ? -26.394 -1.869 13.721 1.00 69.42 130 LYS B O 1
ATOM 981 N N . PHE A 1 131 ? -25.779 -2.761 11.740 1.00 66.78 131 PHE B N 1
ATOM 982 C CA . PHE A 1 131 ? -24.552 -1.991 11.688 1.00 61.28 131 PHE B CA 1
ATOM 983 C C . PHE A 1 131 ? -24.841 -0.502 11.601 1.00 64.30 131 PHE B C 1
ATOM 984 O O . PHE A 1 131 ? -24.407 0.261 12.462 1.00 69.85 131 PHE B O 1
ATOM 992 N N . LYS A 1 132 ? -25.578 -0.092 10.572 1.00 65.78 132 LYS B N 1
ATOM 993 C CA . LYS A 1 132 ? -25.881 1.326 10.380 1.00 71.64 132 LYS B CA 1
ATOM 994 C C . LYS A 1 132 ? -26.605 1.909 11.596 1.00 70.37 132 LYS B C 1
ATOM 995 O O . LYS A 1 132 ? -26.355 3.051 12.015 1.00 61.05 132 LYS B O 1
ATOM 1001 N N . LYS A 1 133 ? -27.490 1.101 12.164 1.00 55.64 133 LYS B N 1
ATOM 1002 C CA . LYS A 1 133 ? -28.161 1.466 13.396 1.00 67.52 133 LYS B CA 1
ATOM 1003 C C . LYS A 1 133 ? -27.120 1.830 14.451 1.00 67.83 133 LYS B C 1
ATOM 1004 O O . LYS A 1 133 ? -27.129 2.948 14.961 1.00 61.95 133 LYS B O 1
ATOM 1010 N N . LEU A 1 134 ? -26.221 0.893 14.759 1.00 60.24 134 LEU B N 1
ATOM 1011 C CA . LEU A 1 134 ? -25.162 1.143 15.735 1.00 67.63 134 LEU B CA 1
ATOM 1012 C C . LEU A 1 134 ? -24.394 2.406 15.399 1.00 60.41 134 LEU B C 1
ATOM 1013 O O . LEU A 1 134 ? -24.188 3.270 16.254 1.00 58.33 134 LEU B O 1
ATOM 1018 N N . SER A 1 135 ? -23.954 2.493 14.150 1.00 68.05 135 SER B N 1
ATOM 1019 C CA . SER A 1 135 ? -23.178 3.632 13.708 1.00 68.35 135 SER B CA 1
ATOM 1020 C C . SER A 1 135 ? -23.952 4.910 14.047 1.00 71.07 135 SER B C 1
ATOM 1021 O O . SER A 1 135 ? -23.408 5.852 14.632 1.00 68.31 135 SER B O 1
ATOM 1024 N N . ARG A 1 136 ? -25.236 4.925 13.713 1.00 84.92 136 ARG B N 1
ATOM 1025 C CA . ARG A 1 136 ? -26.073 6.070 14.037 1.00 86.46 136 ARG B CA 1
ATOM 1026 C C . ARG A 1 136 ? -26.092 6.326 15.546 1.00 82.90 136 ARG B C 1
ATOM 1027 O O . ARG A 1 136 ? -25.852 7.450 15.981 1.00 81.25 136 ARG B O 1
ATOM 1035 N N . GLU A 1 137 ? -26.355 5.281 16.334 1.00 80.58 137 GLU B N 1
ATOM 1036 C CA . GLU A 1 137 ? -26.483 5.421 17.789 1.00 82.09 137 GLU B CA 1
ATOM 1037 C C . GLU A 1 137 ? -25.268 6.118 18.392 1.00 85.98 137 GLU B C 1
ATOM 1038 O O . GLU A 1 137 ? -25.396 6.970 19.269 1.00 87.72 137 GLU B O 1
ATOM 1044 N N . LYS A 1 138 ? -24.087 5.742 17.920 1.00 63.77 138 LYS B N 1
ATOM 1045 C CA . LYS A 1 138 ? -22.847 6.275 18.467 1.00 52.09 138 LYS B CA 1
ATOM 1046 C C . LYS A 1 138 ? -22.470 7.614 17.851 1.00 61.38 138 LYS B C 1
ATOM 1047 O O . LYS A 1 138 ? -21.347 8.076 18.019 1.00 62.88 138 LYS B O 1
ATOM 1053 N N . GLY A 1 139 ? -23.411 8.230 17.139 1.00 74.17 139 GLY B N 1
ATOM 1054 C CA . GLY A 1 139 ? -23.230 9.584 16.642 1.00 71.32 139 GLY B CA 1
ATOM 1055 C C . GLY A 1 139 ? -22.328 9.721 15.432 1.00 91.68 139 GLY B C 1
ATOM 1056 O O . GLY A 1 139 ? -21.779 10.797 15.160 1.00 97.92 139 GLY B O 1
ATOM 1057 N N . ILE A 1 140 ? -22.171 8.627 14.699 1.00 66.82 140 ILE B N 1
ATOM 1058 C CA . ILE A 1 140 ? -21.380 8.654 13.479 1.00 63.73 140 ILE B CA 1
ATOM 1059 C C . ILE A 1 140 ? -22.271 8.994 12.295 1.00 60.82 140 ILE B C 1
ATOM 1060 O O . ILE A 1 140 ? -23.343 8.402 12.122 1.00 59.02 140 ILE B O 1
ATOM 1065 N N . PRO A 1 141 ? -21.827 9.968 11.486 1.00 72.31 141 PRO B N 1
ATOM 1066 C CA . PRO A 1 141 ? -22.526 10.420 10.279 1.00 71.62 141 PRO B CA 1
ATOM 1067 C C . PRO A 1 141 ? -22.579 9.311 9.245 1.00 74.23 141 PRO B C 1
ATOM 1068 O O . PRO A 1 141 ? -21.566 8.655 9.000 1.00 68.85 141 PRO B O 1
ATOM 1072 N N . GLU A 1 142 ? -23.742 9.116 8.634 1.00 81.38 142 GLU B N 1
ATOM 1073 C CA . GLU A 1 142 ? -23.908 8.054 7.651 1.00 78.26 142 GLU B CA 1
ATOM 1074 C C . GLU A 1 142 ? -22.938 8.153 6.459 1.00 71.93 142 GLU B C 1
ATOM 1075 O O . GLU A 1 142 ? -22.620 7.152 5.824 1.00 76.98 142 GLU B O 1
ATOM 1081 N N . GLU A 1 143 ? -22.463 9.356 6.163 1.00 64.02 143 GLU B N 1
ATOM 1082 C CA . GLU A 1 143 ? -21.500 9.551 5.080 1.00 68.64 143 GLU B CA 1
ATOM 1083 C C . GLU A 1 143 ? -20.104 9.062 5.467 1.00 66.91 143 GLU B C 1
ATOM 1084 O O . GLU A 1 143 ? -19.229 8.911 4.620 1.00 60.96 143 GLU B O 1
ATOM 1090 N N . ASN A 1 144 ? -19.901 8.818 6.755 1.00 73.37 144 ASN B N 1
ATOM 1091 C CA . ASN A 1 144 ? -18.618 8.322 7.224 1.00 64.78 144 ASN B CA 1
ATOM 1092 C C . ASN A 1 144 ? -18.541 6.799 7.180 1.00 62.66 144 ASN B C 1
ATOM 1093 O O . ASN A 1 144 ? -17.636 6.206 7.753 1.00 60.08 144 ASN B O 1
ATOM 1098 N N . ILE A 1 145 ? -19.489 6.175 6.487 1.00 56.48 145 ILE B N 1
ATOM 1099 C CA . ILE A 1 145 ? -19.485 4.726 6.323 1.00 52.05 145 ILE B CA 1
ATOM 1100 C C . ILE A 1 145 ? -18.720 4.321 5.070 1.00 54.46 145 ILE B C 1
ATOM 1101 O O . ILE A 1 145 ? -18.939 4.882 3.997 1.00 66.44 145 ILE B O 1
ATOM 1106 N N . ILE A 1 146 ? -17.823 3.349 5.204 1.00 50.17 146 ILE B N 1
ATOM 1107 C CA . ILE A 1 146 ? -17.013 2.887 4.073 1.00 51.65 146 ILE B CA 1
ATOM 1108 C C . ILE A 1 146 ? -17.085 1.369 3.900 1.00 50.80 146 ILE B C 1
ATOM 1109 O O . ILE A 1 146 ? -16.968 0.609 4.871 1.00 48.76 146 ILE B O 1
ATOM 1114 N N . TYR A 1 147 ? -17.282 0.931 2.658 1.00 45.80 147 TYR B N 1
ATOM 1115 C CA . TYR A 1 147 ? -17.298 -0.498 2.350 1.00 43.09 147 TYR B CA 1
ATOM 1116 C C . TYR A 1 147 ? -15.878 -0.955 1.985 1.00 38.28 147 TYR B C 1
ATOM 1117 O O . TYR A 1 147 ? -15.224 -0.369 1.110 1.00 39.34 147 TYR B O 1
ATOM 1126 N N . LEU A 1 148 ? -15.380 -1.965 2.695 1.00 49.30 148 LEU B N 1
ATOM 1127 C CA . LEU A 1 148 ? -14.006 -2.429 2.472 1.00 47.65 148 LEU B CA 1
ATOM 1128 C C . LEU A 1 148 ? -13.997 -3.823 1.910 1.00 48.11 148 LEU B C 1
ATOM 1129 O O . LEU A 1 148 ? -12.936 -4.344 1.565 1.00 51.45 148 LE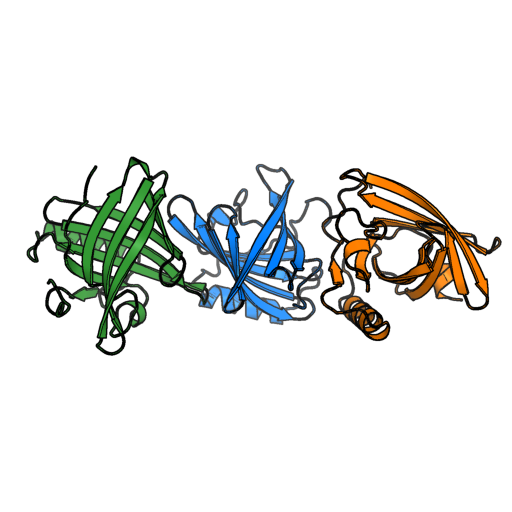U B O 1
ATOM 1134 N N . GLY A 1 149 ? -15.191 -4.412 1.820 1.00 37.75 149 GLY B N 1
ATOM 1135 C CA . GLY A 1 149 ? -15.374 -5.747 1.279 1.00 36.45 149 GLY B CA 1
ATOM 1136 C C . GLY A 1 149 ? -14.701 -6.040 -0.055 1.00 44.35 149 GLY B C 1
ATOM 1137 O O . GLY A 1 149 ? -14.321 -7.187 -0.316 1.00 37.83 149 GLY B O 1
ATOM 1138 N N . ASP A 1 150 ? -14.542 -5.024 -0.901 1.00 47.52 150 ASP B N 1
ATOM 1139 C CA . ASP A 1 150 ? -14.041 -5.250 -2.261 1.00 57.10 150 ASP B CA 1
ATOM 1140 C C . ASP A 1 150 ? -12.653 -4.670 -2.544 1.00 57.55 150 ASP B C 1
ATOM 1141 O O . ASP A 1 150 ? -12.205 -4.657 -3.696 1.00 53.70 150 ASP B O 1
ATOM 1146 N N . THR A 1 151 ? -11.985 -4.183 -1.505 1.00 51.74 151 THR B N 1
ATOM 1147 C CA . THR A 1 151 ? -10.648 -3.614 -1.656 1.00 51.72 151 THR B CA 1
ATOM 1148 C C . THR A 1 151 ? -9.601 -4.370 -0.846 1.00 54.32 151 THR B C 1
ATOM 1149 O O . THR A 1 151 ? -8.490 -3.863 -0.615 1.00 52.02 151 THR B O 1
ATOM 1153 N N . ASP A 1 152 ? -9.958 -5.580 -0.419 1.00 52.11 152 ASP B N 1
ATOM 1154 C CA . ASP A 1 152 ? -9.049 -6.380 0.381 1.00 58.08 152 ASP B CA 1
ATOM 1155 C C . ASP A 1 152 ? -8.074 -7.114 -0.517 1.00 57.39 152 ASP B C 1
ATOM 1156 O O . ASP A 1 152 ? -8.266 -8.285 -0.818 1.00 48.74 152 ASP B O 1
ATOM 1161 N N . ASN A 1 153 ? -7.023 -6.417 -0.929 1.00 78.85 153 ASN B N 1
ATOM 1162 C CA . ASN A 1 153 ? -6.046 -6.983 -1.836 1.00 81.03 153 ASN B CA 1
ATOM 1163 C C . ASN A 1 153 ? -4.809 -7.486 -1.110 1.00 79.17 153 ASN B C 1
ATOM 1164 O O . ASN A 1 153 ? -3.793 -7.782 -1.739 1.00 83.92 153 ASN B O 1
ATOM 1169 N N . CYS A 1 154 ? -4.890 -7.578 0.212 1.00 74.61 154 CYS B N 1
ATOM 1170 C CA . CYS A 1 154 ? -3.749 -8.028 1.004 1.00 70.05 154 CYS B CA 1
ATOM 1171 C C . CYS A 1 154 ? -3.680 -9.556 1.095 1.00 74.31 154 CYS B C 1
ATOM 1172 O O . CYS A 1 154 ? -4.683 -10.237 0.867 1.00 75.36 154 CYS B O 1
ATOM 1175 N N . PRO A 1 155 ? -2.492 -10.097 1.427 1.00 60.52 155 PRO B N 1
ATOM 1176 C CA . PRO A 1 155 ? -2.261 -11.549 1.432 1.00 49.33 155 PRO B CA 1
ATOM 1177 C C . PRO A 1 155 ? -3.320 -12.305 2.218 1.00 50.47 155 PRO B C 1
ATOM 1178 O O . PRO A 1 155 ? -3.678 -11.882 3.309 1.00 54.33 155 PRO B O 1
ATOM 1182 N N . ASN A 1 156 ? -3.820 -13.393 1.655 1.00 64.55 156 ASN B N 1
ATOM 1183 C CA . ASN A 1 156 ? -4.766 -14.262 2.340 1.00 67.42 156 ASN B CA 1
ATOM 1184 C C . ASN A 1 156 ? -6.167 -13.679 2.489 1.00 67.56 156 ASN B C 1
ATOM 1185 O O . ASN A 1 156 ? -6.836 -13.941 3.490 1.00 68.50 156 ASN B O 1
ATOM 1190 N N . THR B 1 9 ? -26.310 6.416 -0.756 1.00 77.61 9 THR A N 1
ATOM 1191 C CA . THR B 1 9 ? -27.313 5.449 -1.186 1.00 80.90 9 THR A CA 1
ATOM 1192 C C . THR B 1 9 ? -27.133 4.144 -0.430 1.00 77.34 9 THR A C 1
ATOM 1193 O O . THR B 1 9 ? -26.059 3.865 0.126 1.00 61.45 9 THR A O 1
ATOM 1197 N N . GLN B 1 10 ? -28.195 3.347 -0.425 1.00 61.01 10 GLN A N 1
ATOM 1198 C CA . GLN B 1 10 ? -28.206 2.086 0.283 1.00 74.49 10 GLN A CA 1
ATOM 1199 C C . GLN B 1 10 ? -27.645 0.953 -0.564 1.00 71.59 10 GLN A C 1
ATOM 1200 O O . GLN B 1 10 ? -27.829 -0.220 -0.233 1.00 73.64 10 GLN A O 1
ATOM 1206 N N . VAL B 1 11 ? -26.944 1.297 -1.641 1.00 73.15 11 VAL A N 1
ATOM 1207 C CA . VAL B 1 11 ? -26.474 0.277 -2.576 1.00 70.59 11 VAL A CA 1
ATOM 1208 C C . VAL B 1 11 ? -24.969 -0.004 -2.504 1.00 66.27 11 VAL A C 1
ATOM 1209 O O . VAL B 1 11 ? -24.429 -0.746 -3.325 1.00 65.25 11 VAL A O 1
ATOM 1213 N N . SER B 1 12 ? -24.295 0.574 -1.517 1.00 68.47 12 SER A N 1
ATOM 1214 C CA . SER B 1 12 ? -22.899 0.232 -1.256 1.00 69.09 12 SER A CA 1
ATOM 1215 C C . SER B 1 12 ? -22.784 -1.174 -0.673 1.00 65.84 12 SER A C 1
ATOM 1216 O O . SER B 1 12 ? -23.630 -1.601 0.117 1.00 60.06 12 SER A O 1
ATOM 1219 N N . GLY B 1 13 ? -21.740 -1.889 -1.074 1.00 62.30 13 GLY A N 1
ATOM 1220 C CA . GLY B 1 13 ? -21.520 -3.234 -0.581 1.00 63.15 13 GLY A CA 1
ATOM 1221 C C . GLY B 1 13 ? -21.365 -4.298 -1.654 1.00 62.34 13 GLY A C 1
ATOM 1222 O O . GLY B 1 13 ? -21.242 -4.004 -2.843 1.00 64.14 13 GLY A O 1
ATOM 1223 N N . PRO B 1 14 ? -21.369 -5.558 -1.234 1.00 42.47 14 PRO A N 1
ATOM 1224 C CA . PRO B 1 14 ? -21.109 -6.655 -2.163 1.00 38.16 14 PRO A CA 1
ATOM 1225 C C . PRO B 1 14 ? -22.284 -6.893 -3.103 1.00 38.12 14 PRO A C 1
ATOM 1226 O O . PRO B 1 14 ? -23.446 -6.661 -2.744 1.00 33.96 14 PRO A O 1
ATOM 1230 N N . TRP B 1 15 ? -21.976 -7.364 -4.305 1.00 39.10 15 TRP A N 1
ATOM 1231 C CA . TRP B 1 15 ? -23.004 -7.728 -5.263 1.00 34.77 15 TRP A CA 1
ATOM 1232 C C . TRP B 1 15 ? -22.484 -8.871 -6.103 1.00 32.46 15 TRP A C 1
ATOM 1233 O O . TRP B 1 15 ? -21.278 -8.958 -6.362 1.00 28.10 15 TRP A O 1
ATOM 1244 N N . LYS B 1 16 ? -23.403 -9.728 -6.532 1.00 37.34 16 LYS A N 1
ATOM 1245 C CA . LYS B 1 16 ? -23.112 -10.797 -7.473 1.00 40.97 16 LYS A CA 1
ATOM 1246 C C . LYS B 1 16 ? -23.973 -10.633 -8.733 1.00 45.09 16 LYS A C 1
ATOM 1247 O O . LYS B 1 16 ? -25.150 -10.266 -8.646 1.00 42.00 16 LYS A O 1
ATOM 1253 N N . THR B 1 17 ? -23.405 -10.886 -9.911 1.00 42.19 17 THR A N 1
ATOM 1254 C CA . THR B 1 17 ? -24.194 -10.756 -11.133 1.00 32.12 17 THR A CA 1
ATOM 1255 C C . THR B 1 17 ? -25.038 -11.995 -11.324 1.00 37.02 17 THR A C 1
ATOM 1256 O O . THR B 1 17 ? -24.522 -13.112 -11.313 1.00 44.91 17 THR A O 1
ATOM 1260 N N . LEU B 1 18 ? -26.337 -11.804 -11.511 1.00 52.46 18 LEU A N 1
ATOM 1261 C CA . LEU B 1 18 ? -27.236 -12.921 -11.780 1.00 45.15 18 LEU A CA 1
ATOM 1262 C C . LEU B 1 18 ? -27.590 -13.011 -13.263 1.00 51.63 18 LEU A C 1
ATOM 1263 O O . LEU B 1 18 ? -27.380 -14.045 -13.913 1.00 55.98 18 LEU A O 1
ATOM 1268 N N . TYR B 1 19 ? -28.129 -11.924 -13.800 1.00 49.31 19 TYR A N 1
ATOM 1269 C CA . TYR B 1 19 ? -28.482 -11.901 -15.212 1.00 48.76 19 TYR A CA 1
ATOM 1270 C C . TYR B 1 19 ? -27.959 -10.650 -15.888 1.00 52.32 19 TYR A C 1
ATOM 1271 O O . TYR B 1 19 ? -27.895 -9.584 -15.273 1.00 50.81 19 TYR A O 1
ATOM 1280 N N . VAL B 1 20 ? -27.582 -10.792 -17.157 1.00 42.63 20 VAL A N 1
ATOM 1281 C CA . VAL B 1 20 ? -27.330 -9.645 -18.038 1.00 44.74 20 VAL A CA 1
ATOM 1282 C C . VAL B 1 20 ? -28.032 -9.847 -19.383 1.00 42.44 20 VAL A C 1
ATOM 1283 O O . VAL B 1 20 ? -28.187 -10.980 -19.868 1.00 46.69 20 VAL A O 1
ATOM 1287 N N . SER B 1 21 ? -28.454 -8.750 -19.988 1.00 33.10 21 SER A N 1
ATOM 1288 C CA . SER B 1 21 ? -29.010 -8.796 -21.318 1.00 39.93 21 SER A CA 1
ATOM 1289 C C . SER B 1 21 ? -28.467 -7.607 -22.080 1.00 43.34 21 SER A C 1
ATOM 1290 O O . SER B 1 21 ? -27.970 -6.651 -21.478 1.00 43.49 21 SER A O 1
ATOM 1293 N N . SER B 1 22 ? -28.552 -7.669 -23.402 1.00 56.04 22 SER A N 1
ATOM 1294 C CA . SER B 1 22 ? -28.020 -6.604 -24.231 1.00 56.17 22 SER A CA 1
ATOM 1295 C C . SER B 1 22 ? -28.618 -6.648 -25.621 1.00 60.31 22 SER A C 1
ATOM 1296 O O . SER B 1 22 ? -29.055 -7.701 -26.086 1.00 62.83 22 SER A O 1
ATOM 1299 N N . ASN B 1 23 ? -28.636 -5.501 -26.286 1.00 44.97 23 ASN A N 1
ATOM 1300 C CA . ASN B 1 23 ? -29.034 -5.459 -27.681 1.00 48.71 23 ASN A CA 1
ATOM 1301 C C . ASN B 1 23 ? -27.922 -6.027 -28.564 1.00 43.50 23 ASN A C 1
ATOM 1302 O O . ASN B 1 23 ? -28.153 -6.367 -29.717 1.00 49.94 23 ASN A O 1
ATOM 1307 N N . ASN B 1 24 ? -26.720 -6.140 -28.005 1.00 45.58 24 ASN A N 1
ATOM 1308 C CA . ASN B 1 24 ? -25.577 -6.678 -28.733 1.00 45.75 24 ASN A CA 1
ATOM 1309 C C . ASN B 1 24 ? -24.966 -7.935 -28.109 1.00 53.39 24 ASN A C 1
ATOM 1310 O O . ASN B 1 24 ? -24.103 -7.861 -27.231 1.00 49.99 24 ASN A O 1
ATOM 1315 N N . LEU B 1 25 ? -25.413 -9.095 -28.574 1.00 55.30 25 LEU A N 1
ATOM 1316 C CA . LEU B 1 25 ? -25.005 -10.348 -27.971 1.00 45.82 25 LEU A CA 1
ATOM 1317 C C . LEU B 1 25 ? -23.500 -10.477 -27.785 1.00 51.38 25 LEU A C 1
ATOM 1318 O O . LEU B 1 25 ? -23.033 -11.065 -26.804 1.00 57.13 25 LEU A O 1
ATOM 1323 N N . ASP B 1 26 ? -22.737 -9.929 -28.718 1.00 44.51 26 ASP A N 1
ATOM 1324 C CA . ASP B 1 26 ? -21.280 -10.054 -28.666 1.00 47.17 26 ASP A CA 1
ATOM 1325 C C . ASP B 1 26 ? -20.725 -9.455 -27.386 1.00 51.13 26 ASP A C 1
ATOM 1326 O O . ASP B 1 26 ? -19.740 -9.948 -26.838 1.00 51.21 26 ASP A O 1
ATOM 1331 N N . LYS B 1 27 ? -21.376 -8.389 -26.920 1.00 54.75 27 LYS A N 1
ATOM 1332 C CA . LYS B 1 27 ? -20.908 -7.590 -25.782 1.00 58.02 27 LYS A CA 1
ATOM 1333 C C . LYS B 1 27 ? -20.973 -8.321 -24.423 1.00 59.47 27 LYS A C 1
ATOM 1334 O O . LYS B 1 27 ? -20.167 -8.078 -23.523 1.00 57.51 27 LYS A O 1
ATOM 1340 N N . ILE B 1 28 ? -21.950 -9.202 -24.281 1.00 41.97 28 ILE A N 1
ATOM 1341 C CA . ILE B 1 28 ? -22.095 -9.976 -23.069 1.00 44.27 28 ILE A CA 1
ATOM 1342 C C . ILE B 1 28 ? -21.769 -11.443 -23.310 1.00 45.14 28 ILE A C 1
ATOM 1343 O O . ILE B 1 28 ? -21.933 -12.269 -22.412 1.00 48.59 28 ILE A O 1
ATOM 1348 N N . GLY B 1 29 ? -21.325 -11.772 -24.520 1.00 55.67 29 GLY A N 1
ATOM 1349 C CA . GLY B 1 29 ? -20.952 -13.141 -24.834 1.00 49.48 29 GLY A CA 1
ATOM 1350 C C . GLY B 1 29 ? -19.591 -13.465 -24.254 1.00 59.94 29 GLY A C 1
ATOM 1351 O O . GLY B 1 29 ? -19.003 -12.633 -23.562 1.00 57.49 29 GLY A O 1
ATOM 1352 N N . GLU B 1 30 ? -19.077 -14.659 -24.527 1.00 91.22 30 GLU A N 1
ATOM 1353 C CA . GLU B 1 30 ? -17.747 -15.002 -24.048 1.00 93.16 30 GLU A CA 1
ATOM 1354 C C . GLU B 1 30 ? -16.756 -13.992 -24.599 1.00 89.29 30 GLU A C 1
ATOM 1355 O O . GLU B 1 30 ? -16.772 -13.675 -25.786 1.00 91.32 30 GLU A O 1
ATOM 1361 N N . ASN B 1 31 ? -15.918 -13.467 -23.718 1.00 69.55 31 ASN A N 1
ATOM 1362 C CA . ASN B 1 31 ? -14.951 -12.438 -24.080 1.00 59.78 31 ASN A CA 1
ATOM 1363 C C . ASN B 1 31 ? -15.551 -11.063 -24.367 1.00 59.57 31 ASN A C 1
ATOM 1364 O O . ASN B 1 31 ? -14.849 -10.168 -24.843 1.00 58.35 31 ASN A O 1
ATOM 1369 N N . GLY B 1 32 ? -16.844 -10.901 -24.088 1.00 67.18 32 GLY A N 1
ATOM 1370 C CA . GLY B 1 32 ? -17.486 -9.600 -24.173 1.00 64.73 32 GLY A CA 1
ATOM 1371 C C . GLY B 1 32 ? -17.172 -8.783 -22.929 1.00 61.92 32 GLY A C 1
ATOM 1372 O O . GLY B 1 32 ? -17.112 -9.326 -21.825 1.00 64.24 32 GLY A O 1
ATOM 1373 N N . PRO B 1 33 ? -16.961 -7.468 -23.098 1.00 63.06 33 PRO A N 1
ATOM 1374 C CA . PRO B 1 33 ? -16.563 -6.603 -21.975 1.00 69.67 33 PRO A CA 1
ATOM 1375 C C . PRO B 1 33 ? -17.697 -6.324 -20.992 1.00 67.44 33 PRO A C 1
ATOM 1376 O O . PRO B 1 33 ? -17.448 -5.769 -19.930 1.00 65.43 33 PRO A O 1
ATOM 1380 N N . PHE B 1 34 ? -18.922 -6.687 -21.357 1.00 41.02 34 PHE A N 1
ATOM 1381 C CA . PHE B 1 34 ? -20.033 -6.555 -20.446 1.00 40.97 34 PHE A CA 1
ATOM 1382 C C . PHE B 1 34 ? -20.527 -7.892 -19.862 1.00 50.71 34 PHE A C 1
ATOM 1383 O O . PHE B 1 34 ? -21.573 -7.944 -19.195 1.00 43.99 34 PHE A O 1
ATOM 1391 N N . ARG B 1 35 ? -19.755 -8.959 -20.097 1.00 50.35 35 ARG A N 1
ATOM 1392 C CA . ARG B 1 35 ? -19.939 -10.196 -19.353 1.00 52.92 35 ARG A CA 1
ATOM 1393 C C . ARG B 1 35 ? -19.293 -9.967 -17.982 1.00 53.38 35 ARG A C 1
ATOM 1394 O O . ARG B 1 35 ? -18.179 -10.423 -17.724 1.00 56.96 35 ARG A O 1
ATOM 1402 N N . ILE B 1 36 ? -20.014 -9.240 -17.125 1.00 41.15 36 ILE A N 1
ATOM 1403 C CA . ILE B 1 36 ? -19.479 -8.645 -15.904 1.00 43.97 36 ILE A CA 1
ATOM 1404 C C . ILE B 1 36 ? -19.825 -9.454 -14.665 1.00 45.93 36 ILE A C 1
ATOM 1405 O O . ILE B 1 36 ? -21.000 -9.726 -14.379 1.00 42.90 36 ILE A O 1
ATOM 1410 N N . TYR B 1 37 ? -18.804 -9.825 -13.910 1.00 44.92 37 TYR A N 1
ATOM 1411 C CA . TYR B 1 37 ? -19.046 -10.455 -12.622 1.00 44.55 37 TYR A CA 1
ATOM 1412 C C . TYR B 1 37 ? -18.824 -9.454 -11.495 1.00 44.04 37 TYR A C 1
ATOM 1413 O O . TYR B 1 37 ? -17.690 -9.132 -11.127 1.00 40.67 37 TYR A O 1
ATOM 1422 N N . LEU B 1 38 ? -19.921 -8.939 -10.963 1.00 43.39 38 LEU A N 1
ATOM 1423 C CA . LEU B 1 38 ? -19.806 -8.003 -9.874 1.00 48.17 38 LEU A CA 1
ATOM 1424 C C . LEU B 1 38 ? -19.179 -8.603 -8.626 1.00 53.81 38 LEU A C 1
ATOM 1425 O O . LEU B 1 38 ? -19.369 -9.787 -8.306 1.00 52.75 38 LEU A O 1
ATOM 1430 N N . ARG B 1 39 ? -18.395 -7.774 -7.951 1.00 44.04 39 ARG A N 1
ATOM 1431 C CA . ARG B 1 39 ? -17.914 -8.102 -6.622 1.00 46.29 39 ARG A CA 1
ATOM 1432 C C . ARG B 1 39 ? -18.538 -7.149 -5.624 1.00 46.44 39 ARG A C 1
ATOM 1433 O O . ARG B 1 39 ? -19.046 -7.579 -4.604 1.00 47.51 39 ARG A O 1
ATOM 1441 N N . GLY B 1 40 ? -18.526 -5.856 -5.934 1.00 51.40 40 GLY A N 1
ATOM 1442 C CA . GLY B 1 40 ? -19.170 -4.887 -5.071 1.00 48.81 40 GLY A CA 1
ATOM 1443 C C . GLY B 1 40 ? -19.233 -3.475 -5.598 1.00 53.54 40 GLY A C 1
ATOM 1444 O O . GLY B 1 40 ? -18.592 -3.130 -6.588 1.00 54.56 40 GLY A O 1
ATOM 1445 N N . ILE B 1 41 ? -20.009 -2.646 -4.912 1.00 47.22 41 ILE A N 1
ATOM 1446 C CA . ILE B 1 41 ? -20.127 -1.246 -5.281 1.00 52.70 41 ILE A CA 1
ATOM 1447 C C . ILE B 1 41 ? -19.876 -0.315 -4.098 1.00 59.60 41 ILE A C 1
ATOM 1448 O O . ILE B 1 41 ? -20.331 -0.575 -2.978 1.00 57.48 41 ILE A O 1
ATOM 1453 N N . ASN B 1 42 ? -19.156 0.773 -4.360 1.00 55.48 42 ASN A N 1
ATOM 1454 C CA . ASN B 1 42 ? -18.851 1.772 -3.343 1.00 56.20 42 ASN A CA 1
ATOM 1455 C C . ASN B 1 42 ? -19.396 3.133 -3.734 1.00 55.54 42 ASN A C 1
ATOM 1456 O O . ASN B 1 42 ? -19.032 3.666 -4.769 1.00 60.75 42 ASN A O 1
ATOM 1461 N N . VAL B 1 43 ? -20.264 3.693 -2.903 1.00 45.63 43 VAL A N 1
ATOM 1462 C CA . VAL B 1 43 ? -20.783 5.042 -3.104 1.00 51.21 43 VAL A CA 1
ATOM 1463 C C . VAL B 1 43 ? -20.042 6.017 -2.190 1.00 51.11 43 VAL A C 1
ATOM 1464 O O . VAL B 1 43 ? -20.011 5.830 -0.972 1.00 52.26 43 VAL A O 1
ATOM 1468 N N . ASP B 1 44 ? -19.437 7.047 -2.774 1.00 71.74 44 ASP A N 1
ATOM 1469 C CA . ASP B 1 44 ? -18.816 8.130 -2.003 1.00 74.53 44 ASP A CA 1
ATOM 1470 C C . ASP B 1 44 ? -19.652 9.413 -2.172 1.00 77.06 44 ASP A C 1
ATOM 1471 O O . ASP B 1 44 ? -19.308 10.261 -2.986 1.00 79.35 44 ASP A O 1
ATOM 1476 N N . ILE B 1 45 ? -20.742 9.573 -1.416 1.00 67.55 45 ILE A N 1
ATOM 1477 C CA . ILE B 1 45 ? -21.672 10.707 -1.646 1.00 83.91 45 ILE A CA 1
ATOM 1478 C C . ILE B 1 45 ? -21.104 12.137 -1.534 1.00 78.25 45 ILE A C 1
ATOM 1479 O O . ILE B 1 45 ? -21.387 12.983 -2.382 1.00 77.94 45 ILE A O 1
ATOM 1484 N N . PRO B 1 46 ? -20.339 12.424 -0.469 1.00 86.61 46 PRO A N 1
ATOM 1485 C CA . PRO B 1 46 ? -19.731 13.759 -0.420 1.00 86.02 46 PRO A CA 1
ATOM 1486 C C . PRO B 1 46 ? -19.022 14.091 -1.732 1.00 84.09 46 PRO A C 1
ATOM 1487 O O . PRO B 1 46 ? -19.300 15.125 -2.347 1.00 86.85 46 PRO A O 1
ATOM 1491 N N . ARG B 1 47 ? -18.133 13.198 -2.158 1.00 69.52 47 ARG A N 1
ATOM 1492 C CA . ARG B 1 47 ? -17.399 13.348 -3.412 1.00 69.86 47 ARG A CA 1
ATOM 1493 C C . ARG B 1 47 ? -18.269 13.296 -4.684 1.00 66.66 47 ARG A C 1
ATOM 1494 O O . ARG B 1 47 ? -17.932 13.911 -5.704 1.00 66.50 47 ARG A O 1
ATOM 1502 N N . LEU B 1 48 ? -19.392 12.586 -4.599 1.00 72.38 48 LEU A N 1
ATOM 1503 C CA . LEU B 1 48 ? -20.310 12.397 -5.725 1.00 70.29 48 LEU A CA 1
ATOM 1504 C C . LEU B 1 48 ? -19.816 11.300 -6.693 1.00 70.27 48 LEU A C 1
ATOM 1505 O O . LEU B 1 48 ? -20.062 11.363 -7.902 1.00 71.44 48 LEU A O 1
ATOM 1510 N N . LYS B 1 49 ? -19.145 10.289 -6.141 1.00 58.07 49 LYS A N 1
ATOM 1511 C CA . LYS B 1 49 ? -18.439 9.288 -6.922 1.00 59.69 49 LYS A CA 1
ATOM 1512 C C . LYS B 1 49 ? -18.921 7.857 -6.611 1.00 64.90 49 LYS A C 1
ATOM 1513 O O . LYS B 1 49 ? -19.385 7.576 -5.507 1.00 59.58 49 LYS A O 1
ATOM 1519 N N . MET B 1 50 ? -18.829 6.967 -7.597 1.00 65.91 50 MET A N 1
ATOM 1520 C CA . MET B 1 50 ? -19.107 5.552 -7.390 1.00 63.08 50 MET A CA 1
ATOM 1521 C C . MET B 1 50 ? -17.947 4.706 -7.883 1.00 65.12 50 MET A C 1
ATOM 1522 O O . MET B 1 50 ? -17.258 5.079 -8.825 1.00 67.36 50 MET A O 1
ATOM 1527 N N . LEU B 1 51 ? -17.731 3.566 -7.239 1.00 63.50 51 LEU A N 1
ATOM 1528 C CA . LEU B 1 51 ? -16.717 2.627 -7.688 1.00 67.76 51 LEU A CA 1
ATOM 1529 C C . LEU B 1 51 ? -17.358 1.261 -7.903 1.00 66.37 51 LEU A C 1
ATOM 1530 O O . LEU B 1 51 ? -17.975 0.708 -6.991 1.00 63.89 51 LEU A O 1
ATOM 1535 N N . PHE B 1 52 ? -17.221 0.729 -9.118 1.00 46.11 52 PHE A N 1
ATOM 1536 C CA . PHE B 1 52 ? -17.716 -0.599 -9.419 1.00 34.14 52 PHE A CA 1
ATOM 1537 C C . PHE B 1 52 ? -16.536 -1.526 -9.443 1.00 38.65 52 PHE A C 1
ATOM 1538 O O . PHE B 1 52 ? -15.538 -1.278 -10.128 1.00 41.30 52 PHE A O 1
ATOM 1546 N N . ASN B 1 53 ? -16.639 -2.587 -8.658 1.00 44.10 53 ASN A N 1
ATOM 1547 C CA . ASN B 1 53 ? -15.611 -3.607 -8.624 1.00 45.38 53 ASN A CA 1
ATOM 1548 C C . ASN B 1 53 ? -16.185 -4.905 -9.184 1.00 42.93 53 ASN A C 1
ATOM 1549 O O . ASN B 1 53 ? -17.272 -5.361 -8.771 1.00 41.50 53 ASN A O 1
ATOM 1554 N N . PHE B 1 54 ? -15.469 -5.481 -10.144 1.00 47.05 54 PHE A N 1
ATOM 1555 C CA . PHE B 1 54 ? -15.973 -6.658 -10.851 1.00 48.17 54 PHE A CA 1
ATOM 1556 C C . PHE B 1 54 ? -14.912 -7.369 -11.677 1.00 46.88 54 PHE A C 1
ATOM 1557 O O . PHE B 1 54 ? -13.862 -6.812 -11.981 1.00 51.56 54 PHE A O 1
ATOM 1565 N N . TYR B 1 55 ? -15.204 -8.601 -12.056 1.00 45.07 55 TYR A N 1
ATOM 1566 C CA . TYR B 1 55 ? -14.325 -9.345 -12.950 1.00 51.92 55 TYR A CA 1
ATOM 1567 C C . TYR B 1 55 ? -14.927 -9.510 -14.351 1.00 52.47 55 TYR A C 1
ATOM 1568 O O . TYR B 1 55 ? -16.145 -9.644 -14.507 1.00 55.85 55 TYR A O 1
ATOM 1577 N N . VAL B 1 56 ? -14.067 -9.475 -15.363 1.00 68.87 56 VAL A N 1
ATOM 1578 C CA . VAL B 1 56 ? -14.425 -9.918 -16.707 1.00 71.68 56 VAL A CA 1
ATOM 1579 C C . VAL B 1 56 ? -13.447 -11.008 -17.084 1.00 74.26 56 VAL A C 1
ATOM 1580 O O . VAL B 1 56 ? -12.275 -10.938 -16.713 1.00 81.60 56 VAL A O 1
ATOM 1584 N N . LYS B 1 57 ? -13.935 -12.030 -17.785 1.00 69.62 57 LYS A N 1
ATOM 1585 C CA . LYS B 1 57 ? -13.062 -13.047 -18.353 1.00 66.28 57 LYS A CA 1
ATOM 1586 C C . LYS B 1 57 ? -12.448 -12.446 -19.612 1.00 78.57 57 LYS A C 1
ATOM 1587 O O . LYS B 1 57 ? -13.165 -11.933 -20.487 1.00 76.08 57 LYS A O 1
ATOM 1593 N N . VAL B 1 58 ? -11.121 -12.474 -19.689 1.00 120.60 58 VAL A N 1
ATOM 1594 C CA . VAL B 1 58 ? -10.416 -12.079 -20.905 1.00 129.69 58 VAL A CA 1
ATOM 1595 C C . VAL B 1 58 ? -9.541 -13.233 -21.401 1.00 131.55 58 VAL A C 1
ATOM 1596 O O . VAL B 1 58 ? -8.392 -13.384 -20.979 1.00 132.18 58 VAL A O 1
ATOM 1600 N N . ASP B 1 59 ? -10.113 -14.053 -22.282 1.00 94.56 59 ASP A N 1
ATOM 1601 C CA . ASP B 1 59 ? -9.427 -15.204 -22.867 1.00 97.19 59 ASP A CA 1
ATOM 1602 C C . ASP B 1 59 ? -9.218 -16.329 -21.863 1.00 102.23 59 ASP A C 1
ATOM 1603 O O . ASP B 1 59 ? -8.172 -16.983 -21.867 1.00 100.52 59 ASP A O 1
ATOM 1608 N N . GLY B 1 60 ? -10.223 -16.559 -21.019 1.00 86.56 60 GLY A N 1
ATOM 1609 C CA . GLY B 1 60 ? -10.131 -17.564 -19.971 1.00 87.20 60 GLY A CA 1
ATOM 1610 C C . GLY B 1 60 ? -9.280 -17.077 -18.811 1.00 94.11 60 GLY A C 1
ATOM 1611 O O . GLY B 1 60 ? -8.760 -17.870 -18.022 1.00 89.89 60 GLY A O 1
ATOM 1612 N N . GLU B 1 61 ? -9.135 -15.756 -18.725 1.00 132.99 61 GLU A N 1
ATOM 1613 C CA . GLU B 1 61 ? -8.370 -15.106 -17.665 1.00 130.48 61 GLU A CA 1
ATOM 1614 C C . GLU B 1 61 ? -9.277 -14.177 -16.875 1.00 126.66 61 GLU A C 1
ATOM 1615 O O . GLU B 1 61 ? -9.974 -13.348 -17.458 1.00 117.32 61 GLU A O 1
ATOM 1621 N N . CYS B 1 62 ? -9.266 -14.311 -15.551 1.00 82.31 62 CYS A N 1
ATOM 1622 C CA . CYS B 1 62 ? -10.058 -13.430 -14.707 1.00 70.72 62 CYS A CA 1
ATOM 1623 C C . CYS B 1 62 ? -9.330 -12.118 -14.449 1.00 76.84 62 CYS A C 1
ATOM 1624 O O . CYS B 1 62 ? -8.251 -12.103 -13.867 1.00 75.05 62 CYS A O 1
ATOM 1627 N N . VAL B 1 63 ? -9.930 -11.019 -14.893 1.00 62.88 63 VAL A N 1
ATOM 1628 C CA . VAL B 1 63 ? -9.350 -9.691 -14.734 1.00 60.52 63 VAL A CA 1
ATOM 1629 C C . VAL B 1 63 ? -10.224 -8.793 -13.859 1.00 52.69 63 VAL A C 1
ATOM 1630 O O . VAL B 1 63 ? -11.377 -8.509 -14.188 1.00 48.80 63 VAL A O 1
ATOM 1634 N N . GLU B 1 64 ? -9.666 -8.360 -12.737 1.00 63.42 64 GLU A N 1
ATOM 1635 C CA . GLU B 1 64 ? -10.397 -7.524 -11.807 1.00 57.43 64 GLU A CA 1
ATOM 1636 C C . GLU B 1 64 ? -10.451 -6.101 -12.341 1.00 57.64 64 GLU A C 1
ATOM 1637 O O . GLU B 1 64 ? -9.486 -5.608 -12.916 1.00 54.26 64 GLU A O 1
ATOM 1643 N N . ASN B 1 65 ? -11.591 -5.450 -12.157 1.00 50.69 65 ASN A N 1
ATOM 1644 C CA . ASN B 1 65 ? -11.741 -4.046 -12.507 1.00 47.12 65 ASN A CA 1
ATOM 1645 C C . ASN B 1 65 ? -12.234 -3.231 -11.324 1.00 56.31 65 ASN A C 1
ATOM 1646 O O . ASN B 1 65 ? -12.995 -3.720 -10.482 1.00 56.53 65 ASN A O 1
ATOM 1651 N N . SER B 1 66 ? -11.793 -1.983 -11.270 1.00 50.51 66 SER A N 1
ATOM 1652 C CA . SER B 1 66 ? -12.334 -1.018 -10.334 1.00 54.10 66 SER A CA 1
ATOM 1653 C C . SER B 1 66 ? -12.576 0.283 -11.071 1.00 55.59 66 SER A C 1
ATOM 1654 O O . SER B 1 66 ? -11.657 1.056 -11.309 1.00 56.91 66 SER A O 1
ATOM 1657 N N . VAL B 1 67 ? -13.825 0.509 -11.447 1.00 53.74 67 VAL A N 1
ATOM 1658 C CA . VAL B 1 67 ? -14.150 1.617 -12.331 1.00 48.69 67 VAL A CA 1
ATOM 1659 C C . VAL B 1 67 ? -14.835 2.764 -11.608 1.00 57.07 67 VAL A C 1
ATOM 1660 O O . VAL B 1 67 ? -15.847 2.563 -10.925 1.00 54.71 67 VAL A O 1
ATOM 1664 N N . GLY B 1 68 ? -14.267 3.961 -11.777 1.00 71.45 68 GLY A N 1
ATOM 1665 C CA . GLY B 1 68 ? -14.770 5.173 -11.156 1.00 60.80 68 GLY A CA 1
ATOM 1666 C C . GLY B 1 68 ? -15.841 5.820 -11.998 1.00 65.30 68 GLY A C 1
ATOM 1667 O O . GLY B 1 68 ? -15.773 5.814 -13.228 1.00 75.36 68 GLY A O 1
ATOM 1668 N N . ALA B 1 69 ? -16.843 6.375 -11.331 1.00 58.18 69 ALA A N 1
ATOM 1669 C CA . ALA B 1 69 ? -17.952 7.014 -12.015 1.00 57.22 69 ALA A CA 1
ATOM 1670 C C . ALA B 1 69 ? -18.407 8.202 -11.194 1.00 66.89 69 ALA A C 1
ATOM 1671 O O . ALA B 1 69 ? -18.198 8.229 -9.984 1.00 68.71 69 ALA A O 1
ATOM 1673 N N . SER B 1 70 ? -19.032 9.182 -11.840 1.00 49.15 70 SER A N 1
ATOM 1674 C CA . SER B 1 70 ? -19.563 10.312 -11.100 1.00 51.63 70 SER A CA 1
ATOM 1675 C C . SER B 1 70 ? -21.074 10.270 -11.082 1.00 50.93 70 SER A C 1
ATOM 1676 O O . SER B 1 70 ? -21.703 9.764 -12.003 1.00 56.58 70 SER A O 1
ATOM 1679 N N . ILE B 1 71 ? -21.647 10.816 -10.021 1.00 59.00 71 ILE A N 1
ATOM 1680 C CA . ILE B 1 71 ? -23.084 10.882 -9.890 1.00 64.52 71 ILE A CA 1
ATOM 1681 C C . ILE B 1 71 ? -23.533 12.258 -10.356 1.00 71.38 71 ILE A C 1
ATOM 1682 O O . ILE B 1 71 ? -23.379 13.251 -9.647 1.00 75.77 71 ILE A O 1
ATOM 1687 N N . GLY B 1 72 ? -24.067 12.313 -11.568 1.00 57.51 72 GLY A N 1
ATOM 1688 C CA . GLY B 1 72 ? -24.522 13.570 -12.126 1.00 58.26 72 GLY A CA 1
ATOM 1689 C C . GLY B 1 72 ? -25.878 13.954 -11.571 1.00 59.81 72 GLY A C 1
ATOM 1690 O O . GLY B 1 72 ? -26.441 13.247 -10.737 1.00 58.96 72 GLY A O 1
ATOM 1691 N N . ARG B 1 73 ? -26.401 15.085 -12.025 1.00 75.42 73 ARG A N 1
ATOM 1692 C CA . ARG B 1 73 ? -27.747 15.474 -11.646 1.00 90.68 73 ARG A CA 1
ATOM 1693 C C . ARG B 1 73 ? -28.674 14.319 -12.015 1.00 85.66 73 ARG A C 1
ATOM 1694 O O . ARG B 1 73 ? -28.346 13.509 -12.890 1.00 79.96 73 ARG A O 1
ATOM 1702 N N . ASP B 1 74 ? -29.812 14.223 -11.337 1.00 66.01 74 ASP A N 1
ATOM 1703 C CA . ASP B 1 74 ? -30.790 13.170 -11.634 1.00 77.21 74 ASP A CA 1
ATOM 1704 C C . ASP B 1 74 ? -30.248 11.779 -11.302 1.00 71.48 74 ASP A C 1
ATOM 1705 O O . ASP B 1 74 ? -30.870 10.757 -11.613 1.00 65.70 74 ASP A O 1
ATOM 1710 N N . ASN B 1 75 ? -29.088 11.748 -10.654 1.00 110.79 75 ASN A N 1
ATOM 1711 C CA . ASN B 1 75 ? -28.448 10.489 -10.282 1.00 103.10 75 ASN A CA 1
ATOM 1712 C C . ASN B 1 75 ? -28.202 9.583 -11.484 1.00 84.54 75 ASN A C 1
ATOM 1713 O O . ASN B 1 75 ? -28.401 8.375 -11.435 1.00 78.48 75 ASN A O 1
ATOM 1718 N N . LEU B 1 76 ? -27.769 10.191 -12.574 1.00 64.48 76 LEU A N 1
ATOM 1719 C CA . LEU B 1 76 ? -27.296 9.442 -13.714 1.00 53.56 76 LEU A CA 1
ATOM 1720 C C . LEU B 1 76 ? -25.806 9.209 -13.524 1.00 52.10 76 LEU A C 1
ATOM 1721 O O . LEU B 1 76 ? -25.031 10.149 -13.284 1.00 45.35 76 LEU A O 1
ATOM 1726 N N . ILE B 1 77 ? -25.404 7.950 -13.628 1.00 44.21 77 ILE A N 1
ATOM 1727 C CA . ILE B 1 77 ? -24.033 7.581 -13.321 1.00 44.76 77 ILE A CA 1
ATOM 1728 C C . ILE B 1 77 ? -23.157 7.451 -14.574 1.00 45.74 77 ILE A C 1
ATOM 1729 O O . ILE B 1 77 ? -23.365 6.576 -15.414 1.00 46.57 77 ILE A O 1
ATOM 1734 N N . LYS B 1 78 ? -22.177 8.341 -14.678 1.00 47.09 78 LYS A N 1
ATOM 1735 C CA . LYS B 1 78 ? -21.320 8.422 -15.856 1.00 53.13 78 LYS A CA 1
ATOM 1736 C C . LYS B 1 78 ? -19.901 7.985 -15.542 1.00 53.11 78 LYS A C 1
ATOM 1737 O O . LYS B 1 78 ? -19.259 8.518 -14.645 1.00 59.73 78 LYS A O 1
ATOM 1743 N N . GLY B 1 79 ? -19.410 7.009 -16.286 1.00 46.61 79 GLY A N 1
ATOM 1744 C CA . GLY B 1 79 ? -18.022 6.608 -16.164 1.00 45.33 79 GLY A CA 1
ATOM 1745 C C . GLY B 1 79 ? -17.466 6.098 -17.484 1.00 56.29 79 GLY A C 1
ATOM 1746 O O . GLY B 1 79 ? -18.207 5.784 -18.430 1.00 49.59 79 GLY A O 1
ATOM 1747 N N . GLU B 1 80 ? -16.146 6.032 -17.565 1.00 55.08 80 GLU A N 1
ATOM 1748 C CA . GLU B 1 80 ? -15.535 5.505 -18.758 1.00 51.92 80 GLU A CA 1
ATOM 1749 C C . GLU B 1 80 ? -15.184 4.072 -18.486 1.00 56.24 80 GLU A C 1
ATOM 1750 O O . GLU B 1 80 ? -14.567 3.744 -17.467 1.00 62.62 80 GLU A O 1
ATOM 1756 N N . TYR B 1 81 ? -15.613 3.219 -19.402 1.00 53.30 81 TYR A N 1
ATOM 1757 C CA . TYR B 1 81 ? -15.259 1.819 -19.371 1.00 47.91 81 TYR A CA 1
ATOM 1758 C C . TYR B 1 81 ? -15.665 1.290 -20.715 1.00 47.86 81 TYR A C 1
ATOM 1759 O O . TYR B 1 81 ? -16.859 1.277 -21.044 1.00 48.83 81 TYR A O 1
ATOM 1768 N N . ASN B 1 82 ? -14.675 0.869 -21.497 1.00 49.53 82 ASN A N 1
ATOM 1769 C CA . ASN B 1 82 ? -14.923 0.495 -22.883 1.00 41.40 82 ASN A CA 1
ATOM 1770 C C . ASN B 1 82 ? -15.793 1.530 -23.559 1.00 42.17 82 ASN A C 1
ATOM 1771 O O . ASN B 1 82 ? -16.850 1.222 -24.131 1.00 41.44 82 ASN A O 1
ATOM 1776 N N . GLY B 1 83 ? -15.346 2.774 -23.462 1.00 41.29 83 GLY A N 1
ATOM 1777 C CA . GLY B 1 83 ? -16.130 3.882 -23.955 1.00 29.67 83 GLY A CA 1
ATOM 1778 C C . GLY B 1 83 ? -16.911 4.547 -22.838 1.00 38.34 83 GLY A C 1
ATOM 1779 O O . GLY B 1 83 ? -16.637 4.384 -21.636 1.00 42.37 83 GLY A O 1
ATOM 1780 N N . GLY B 1 84 ? -17.904 5.311 -23.244 1.00 34.36 84 GLY A N 1
ATOM 1781 C CA . GLY B 1 84 ? -18.653 6.096 -22.305 1.00 39.51 84 GLY A CA 1
ATOM 1782 C C . GLY B 1 84 ? -19.829 5.300 -21.813 1.00 40.58 84 GLY A C 1
ATOM 1783 O O . GLY B 1 84 ? -20.406 4.510 -22.562 1.00 39.92 84 GLY A O 1
ATOM 1784 N N . ASN B 1 85 ? -20.166 5.492 -20.539 1.00 38.21 85 ASN A N 1
ATOM 1785 C CA . ASN B 1 85 ? -21.258 4.756 -19.932 1.00 41.46 85 ASN A CA 1
ATOM 1786 C C . ASN B 1 85 ? -22.197 5.681 -19.193 1.00 41.10 85 ASN A C 1
ATOM 1787 O O . ASN B 1 85 ? -21.772 6.531 -18.418 1.00 41.45 85 ASN A O 1
ATOM 1792 N N . TYR B 1 86 ? -23.481 5.508 -19.460 1.00 48.12 86 TYR A N 1
ATOM 1793 C CA . TYR B 1 86 ? -24.508 6.262 -18.792 1.00 49.82 86 TYR A CA 1
ATOM 1794 C C . TYR B 1 86 ? -25.384 5.249 -18.073 1.00 52.36 86 TYR A C 1
ATOM 1795 O O . TYR B 1 86 ? -26.132 4.478 -18.693 1.00 49.96 86 TYR A O 1
ATOM 1804 N N . PHE B 1 87 ? -25.262 5.242 -16.750 1.00 48.57 87 PHE A N 1
ATOM 1805 C CA . PHE B 1 87 ? -25.775 4.142 -15.953 1.00 42.43 87 PHE A CA 1
ATOM 1806 C C . PHE B 1 87 ? -26.846 4.599 -14.982 1.00 44.72 87 PHE A C 1
ATOM 1807 O O . PHE B 1 87 ? -26.754 5.676 -14.402 1.00 52.01 87 PHE A O 1
ATOM 1815 N N . ARG B 1 88 ? -27.881 3.785 -14.833 1.00 42.46 88 ARG A N 1
ATOM 1816 C CA . ARG B 1 88 ? -28.961 4.068 -13.894 1.00 45.86 88 ARG A CA 1
ATOM 1817 C C . ARG B 1 88 ? -29.302 2.817 -13.081 1.00 46.90 88 ARG A C 1
ATOM 1818 O O . ARG B 1 88 ? -29.340 1.717 -13.618 1.00 48.47 88 ARG A O 1
ATOM 1826 N N . ILE B 1 89 ? -29.537 2.990 -11.784 1.00 32.30 89 ILE A N 1
ATOM 1827 C CA . ILE B 1 89 ? -30.150 1.951 -10.987 1.00 36.29 89 ILE A CA 1
ATOM 1828 C C . ILE B 1 89 ? -31.632 2.022 -11.263 1.00 37.86 89 ILE A C 1
ATOM 1829 O O . ILE B 1 89 ? -32.282 3.011 -10.951 1.00 41.79 89 ILE A O 1
ATOM 1834 N N . ILE B 1 90 ? -32.177 0.979 -11.853 1.00 47.07 90 ILE A N 1
ATOM 1835 C CA . ILE B 1 90 ? -33.594 0.966 -12.158 1.00 47.17 90 ILE A CA 1
ATOM 1836 C C . ILE B 1 90 ? -34.369 0.631 -10.901 1.00 51.11 90 ILE A C 1
ATOM 1837 O O . ILE B 1 90 ? -35.431 1.199 -10.653 1.00 54.67 90 ILE A O 1
ATOM 1842 N N . ASP B 1 91 ? -33.826 -0.285 -10.104 1.00 60.32 91 ASP A N 1
ATOM 1843 C CA . ASP B 1 91 ? -34.488 -0.716 -8.875 1.00 69.93 91 ASP A CA 1
ATOM 1844 C C . ASP B 1 91 ? -33.537 -1.398 -7.897 1.00 74.31 91 ASP A C 1
ATOM 1845 O O . ASP B 1 91 ? -32.471 -1.899 -8.276 1.00 69.40 91 ASP A O 1
ATOM 1850 N N . MET B 1 92 ? -33.954 -1.440 -6.635 1.00 83.31 92 MET A N 1
ATOM 1851 C CA . MET B 1 92 ? -33.213 -2.150 -5.605 1.00 76.95 92 MET A CA 1
ATOM 1852 C C . MET B 1 92 ? -34.166 -2.622 -4.501 1.00 83.03 92 MET A C 1
ATOM 1853 O O . MET B 1 92 ? -34.800 -1.800 -3.840 1.00 88.93 92 MET A O 1
ATOM 1858 N N . THR B 1 93 ? -34.299 -3.942 -4.340 1.00 69.21 93 THR A N 1
ATOM 1859 C CA . THR B 1 93 ? -34.877 -4.518 -3.118 1.00 66.66 93 THR A CA 1
ATOM 1860 C C . THR B 1 93 ? -33.698 -4.862 -2.207 1.00 69.63 93 THR A C 1
ATOM 1861 O O . THR B 1 93 ? -32.543 -4.796 -2.643 1.00 64.00 93 THR A O 1
ATOM 1865 N N . PRO B 1 94 ? -33.968 -5.212 -0.937 1.00 100.95 94 PRO A N 1
ATOM 1866 C CA . PRO B 1 94 ? -32.825 -5.431 -0.040 1.00 105.21 94 PRO A CA 1
ATOM 1867 C C . PRO B 1 94 ? -31.823 -6.464 -0.578 1.00 93.64 94 PRO A C 1
ATOM 1868 O O . PRO B 1 94 ? -30.611 -6.306 -0.401 1.00 81.26 94 PRO A O 1
ATOM 1872 N N . ASN B 1 95 ? -32.323 -7.496 -1.248 1.00 77.77 95 ASN A N 1
ATOM 1873 C CA . ASN B 1 95 ? -31.457 -8.554 -1.754 1.00 90.84 95 ASN A CA 1
ATOM 1874 C C . ASN B 1 95 ? -31.046 -8.358 -3.217 1.00 80.48 95 ASN A C 1
ATOM 1875 O O . ASN B 1 95 ? -30.099 -8.983 -3.690 1.00 73.66 95 ASN A O 1
ATOM 1880 N N . ALA B 1 96 ? -31.745 -7.483 -3.930 1.00 79.70 96 ALA A N 1
ATOM 1881 C CA . ALA B 1 96 ? -31.535 -7.368 -5.373 1.00 70.46 96 ALA A CA 1
ATOM 1882 C C . ALA B 1 96 ? -31.200 -5.960 -5.879 1.00 69.74 96 ALA A C 1
ATOM 1883 O O . ALA B 1 96 ? -31.340 -4.965 -5.165 1.00 78.45 96 ALA A O 1
ATOM 1885 N N . LEU B 1 97 ? -30.749 -5.899 -7.124 1.00 48.85 97 LEU A N 1
ATOM 1886 C CA . LEU B 1 97 ? -30.331 -4.650 -7.747 1.00 47.69 97 LEU A CA 1
ATOM 1887 C C . LEU B 1 97 ? -30.510 -4.764 -9.254 1.00 40.72 97 LEU A C 1
ATOM 1888 O O . LEU B 1 97 ? -29.984 -5.691 -9.871 1.00 37.31 97 LEU A O 1
ATOM 1893 N N . ILE B 1 98 ? -31.268 -3.841 -9.842 1.00 42.67 98 ILE A N 1
ATOM 1894 C CA . ILE B 1 98 ? -31.434 -3.803 -11.300 1.00 41.56 98 ILE A CA 1
ATOM 1895 C C . ILE B 1 98 ? -30.762 -2.584 -11.919 1.00 39.73 98 ILE A C 1
ATOM 1896 O O . ILE B 1 98 ? -31.139 -1.450 -11.648 1.00 42.30 98 ILE A O 1
ATOM 1901 N N . GLY B 1 99 ? -29.765 -2.817 -12.759 1.00 36.68 99 GLY A N 1
ATOM 1902 C CA . GLY B 1 99 ? -29.066 -1.712 -13.395 1.00 36.26 99 GLY A CA 1
ATOM 1903 C C . GLY B 1 99 ? -29.329 -1.631 -14.895 1.00 40.45 99 GLY A C 1
ATOM 1904 O O . GLY B 1 99 ? -29.640 -2.634 -15.558 1.00 30.02 99 GLY A O 1
ATOM 1905 N N . TYR B 1 100 ? -29.229 -0.426 -15.436 1.00 54.47 100 TYR A N 1
ATOM 1906 C CA . TYR B 1 100 ? -29.333 -0.244 -16.866 1.00 48.33 100 TYR A CA 1
ATOM 1907 C C . TYR B 1 100 ? -28.216 0.656 -17.331 1.00 52.86 100 TYR A C 1
ATOM 1908 O O . TYR B 1 100 ? -28.155 1.826 -16.957 1.00 61.54 100 TYR A O 1
ATOM 1917 N N . ASP B 1 101 ? -27.319 0.096 -18.131 1.00 31.59 101 ASP A N 1
ATOM 1918 C CA . ASP B 1 101 ? -26.251 0.877 -18.750 1.00 38.61 101 ASP A CA 1
ATOM 1919 C C . ASP B 1 101 ? -26.500 1.229 -20.222 1.00 44.20 101 ASP A C 1
ATOM 1920 O O . ASP B 1 101 ? -27.053 0.423 -20.991 1.00 34.22 101 ASP A O 1
ATOM 1925 N N . VAL B 1 102 ? -26.078 2.434 -20.604 1.00 46.23 102 VAL A N 1
ATOM 1926 C CA . VAL B 1 102 ? -25.958 2.788 -22.014 1.00 36.24 102 VAL A CA 1
ATOM 1927 C C . VAL B 1 102 ? -24.480 2.992 -22.340 1.00 36.52 102 VAL A C 1
ATOM 1928 O O . VAL B 1 102 ? -23.831 3.844 -21.760 1.00 36.58 102 VAL A O 1
ATOM 1932 N N . ASN B 1 103 ? -23.944 2.181 -23.245 1.00 47.46 103 ASN A N 1
ATOM 1933 C CA . ASN B 1 103 ? -22.535 2.276 -23.624 1.00 46.42 103 ASN A CA 1
ATOM 1934 C C . ASN B 1 103 ? -22.382 2.766 -25.044 1.00 51.07 103 ASN A C 1
ATOM 1935 O O . ASN B 1 103 ? -23.151 2.384 -25.925 1.00 49.61 103 ASN A O 1
ATOM 1940 N N . VAL B 1 104 ? -21.381 3.605 -25.264 1.00 46.77 104 VAL A N 1
ATOM 1941 C CA . VAL B 1 104 ? -20.998 4.046 -26.601 1.00 46.26 104 VAL A CA 1
ATOM 1942 C C . VAL B 1 104 ? -19.518 3.748 -26.726 1.00 47.72 104 VAL A C 1
ATOM 1943 O O . VAL B 1 104 ? -18.720 4.254 -25.939 1.00 53.72 104 VAL A O 1
ATOM 1947 N N . ASP B 1 105 ? -19.150 2.899 -27.682 1.00 52.91 105 ASP A N 1
ATOM 1948 C CA . ASP B 1 105 ? -17.745 2.529 -27.854 1.00 60.65 105 ASP A CA 1
ATOM 1949 C C . ASP B 1 105 ? -17.024 3.524 -28.757 1.00 60.89 105 ASP A C 1
ATOM 1950 O O . ASP B 1 105 ? -17.612 4.506 -29.198 1.00 54.96 105 ASP A O 1
ATOM 1955 N N . SER B 1 106 ? -15.752 3.266 -29.034 1.00 49.11 106 SER A N 1
ATOM 1956 C CA . SER B 1 106 ? -14.950 4.193 -29.818 1.00 59.38 106 SER A CA 1
ATOM 1957 C C . SER B 1 106 ? -15.373 4.294 -31.299 1.00 58.58 106 SER A C 1
ATOM 1958 O O . SER B 1 106 ? -14.885 5.145 -32.041 1.00 65.68 106 SER A O 1
ATOM 1961 N N . LYS B 1 107 ? -16.280 3.438 -31.739 1.00 62.45 107 LYS A N 1
ATOM 1962 C CA . LYS B 1 107 ? -16.794 3.586 -33.096 1.00 75.63 107 LYS A CA 1
ATOM 1963 C C . LYS B 1 107 ? -18.156 4.272 -33.054 1.00 63.69 107 LYS A C 1
ATOM 1964 O O . LYS B 1 107 ? -18.687 4.719 -34.073 1.00 61.48 107 LYS A O 1
ATOM 1970 N N . GLY B 1 108 ? -18.712 4.362 -31.854 1.00 56.10 108 GLY A N 1
ATOM 1971 C CA . GLY B 1 108 ? -19.971 5.051 -31.663 1.00 43.58 108 GLY A CA 1
ATOM 1972 C C . GLY B 1 108 ? -21.170 4.139 -31.774 1.00 42.48 108 GLY A C 1
ATOM 1973 O O . GLY B 1 108 ? -22.273 4.601 -32.070 1.00 32.81 108 GLY A O 1
ATOM 1974 N N . LYS B 1 109 ? -20.966 2.843 -31.548 1.00 45.09 109 LYS A N 1
ATOM 1975 C CA . LYS B 1 109 ? -22.104 1.946 -31.458 1.00 44.69 109 LYS A CA 1
ATOM 1976 C C . LYS B 1 109 ? -22.790 2.108 -30.096 1.00 46.27 109 LYS A C 1
ATOM 1977 O O . LYS B 1 109 ? -22.146 2.382 -29.080 1.00 40.47 109 LYS A O 1
ATOM 1983 N N . ILE B 1 110 ? -24.105 1.948 -30.095 1.00 39.63 110 ILE A N 1
ATOM 1984 C CA . ILE B 1 110 ? -24.892 2.004 -28.882 1.00 36.22 110 ILE A CA 1
ATOM 1985 C C . ILE B 1 110 ? -25.117 0.591 -28.333 1.00 43.85 110 ILE A C 1
ATOM 1986 O O . ILE B 1 110 ? -25.786 -0.229 -28.978 1.00 48.28 110 ILE A O 1
ATOM 1991 N N . THR B 1 111 ? -24.572 0.309 -27.147 1.00 41.04 111 THR A N 1
ATOM 1992 C CA . THR B 1 111 ? -24.820 -0.968 -26.503 1.00 39.61 111 THR A CA 1
ATOM 1993 C C . THR B 1 111 ? -25.673 -0.758 -25.269 1.00 38.43 111 THR A C 1
ATOM 1994 O O . THR B 1 111 ? -25.255 -0.076 -24.335 1.00 39.97 111 THR A O 1
ATOM 1998 N N . LYS B 1 112 ? -26.879 -1.312 -25.273 1.00 43.19 112 LYS A N 1
ATOM 1999 C CA . LYS B 1 112 ? -27.733 -1.297 -24.087 1.00 51.04 112 LYS A CA 1
ATOM 2000 C C . LYS B 1 112 ? -27.427 -2.543 -23.230 1.00 51.42 112 LYS A C 1
ATOM 2001 O O . LYS B 1 112 ? -27.293 -3.645 -23.761 1.00 48.82 112 LYS A O 1
ATOM 2007 N N . VAL B 1 113 ? -27.300 -2.376 -21.915 1.00 46.76 113 VAL A N 1
ATOM 2008 C CA . VAL B 1 113 ? -26.987 -3.513 -21.044 1.00 48.00 113 VAL A CA 1
ATOM 2009 C C . VAL B 1 113 ? -27.835 -3.490 -19.789 1.00 44.93 113 VAL A C 1
ATOM 2010 O O . VAL B 1 113 ? -27.797 -2.512 -19.022 1.00 38.81 113 VAL A O 1
ATOM 2014 N N . ALA B 1 114 ? -28.598 -4.558 -19.563 1.00 40.62 114 ALA A N 1
ATOM 2015 C CA . ALA B 1 114 ? -29.425 -4.623 -18.363 1.00 38.52 114 ALA A CA 1
ATOM 2016 C C . ALA B 1 114 ? -28.840 -5.641 -17.386 1.00 36.70 114 ALA A C 1
ATOM 2017 O O . ALA B 1 114 ? -28.356 -6.684 -17.803 1.00 36.84 114 ALA A O 1
ATOM 2019 N N . LEU B 1 115 ? -28.842 -5.324 -16.092 1.00 44.32 115 LEU A N 1
ATOM 2020 C CA . LEU B 1 115 ? -28.284 -6.246 -15.095 1.00 42.37 115 LEU A CA 1
ATOM 2021 C C . LEU B 1 115 ? -29.152 -6.468 -13.879 1.00 39.65 115 LEU A C 1
ATOM 2022 O O . LEU B 1 115 ? -29.661 -5.521 -13.260 1.00 41.10 115 LEU A O 1
ATOM 2027 N N . LEU B 1 116 ? -29.293 -7.736 -13.532 1.00 34.97 116 LEU A N 1
ATOM 2028 C CA . LEU B 1 116 ? -29.863 -8.129 -12.262 1.00 38.26 116 LEU A CA 1
ATOM 2029 C C . LEU B 1 116 ? -28.707 -8.588 -11.399 1.00 41.25 116 LEU A C 1
ATOM 2030 O O . LEU B 1 116 ? -27.964 -9.503 -11.764 1.00 39.28 116 LEU A O 1
ATOM 2035 N N . MET B 1 117 ? -28.535 -7.908 -10.274 1.00 50.37 117 MET A N 1
ATOM 2036 C CA . MET B 1 117 ? -27.460 -8.224 -9.353 1.00 52.54 117 MET A CA 1
ATOM 2037 C C . MET B 1 117 ? -28.057 -8.639 -8.023 1.00 50.84 117 MET A C 1
ATOM 2038 O O . MET B 1 117 ? -29.018 -8.041 -7.543 1.00 49.18 117 MET A O 1
ATOM 2043 N N . GLY B 1 118 ? -27.489 -9.680 -7.432 1.00 31.28 118 GLY A N 1
ATOM 2044 C CA . GLY B 1 118 ? -27.986 -10.181 -6.163 1.00 38.40 118 GLY A CA 1
ATOM 2045 C C . GLY B 1 118 ? -27.035 -9.941 -5.012 1.00 45.56 118 GLY A C 1
ATOM 2046 O O . GLY B 1 118 ? -25.817 -9.865 -5.190 1.00 37.07 118 GLY A O 1
ATOM 2047 N N . ARG B 1 119 ? -27.619 -9.796 -3.829 1.00 80.44 119 ARG A N 1
ATOM 2048 C CA . ARG B 1 119 ? -26.904 -9.806 -2.563 1.00 72.57 119 ARG A CA 1
ATOM 2049 C C . ARG B 1 119 ? -27.010 -11.249 -2.090 1.00 88.01 119 ARG A C 1
ATOM 2050 O O . ARG B 1 119 ? -27.912 -11.609 -1.329 1.00 107.58 119 ARG A O 1
ATOM 2058 N N . GLY B 1 120 ? -26.087 -12.072 -2.579 1.00 110.52 120 GLY A N 1
ATOM 2059 C CA . GLY B 1 120 ? -26.227 -13.515 -2.524 1.00 126.82 120 GLY A CA 1
ATOM 2060 C C . GLY B 1 120 ? -26.799 -14.011 -3.843 1.00 137.41 120 GLY A C 1
ATOM 2061 O O . GLY B 1 120 ? -27.090 -13.215 -4.736 1.00 113.49 120 GLY A O 1
ATOM 2062 N N . ALA B 1 121 ? -26.963 -15.322 -3.975 1.00 151.62 121 ALA A N 1
ATOM 2063 C CA . ALA B 1 121 ? -27.521 -15.894 -5.196 1.00 158.45 121 ALA A CA 1
ATOM 2064 C C . ALA B 1 121 ? -28.862 -16.579 -4.937 1.00 155.62 121 ALA A C 1
ATOM 2065 O O . ALA B 1 121 ? -29.334 -17.371 -5.753 1.00 157.81 121 ALA A O 1
ATOM 2067 N N . HIS B 1 122 ? -29.464 -16.268 -3.793 1.00 130.53 122 HIS A N 1
ATOM 2068 C CA . HIS B 1 122 ? -30.760 -16.812 -3.396 1.00 116.55 122 HIS A CA 1
ATOM 2069 C C . HIS B 1 122 ? -31.861 -15.930 -3.973 1.00 110.27 122 HIS A C 1
ATOM 2070 O O . HIS B 1 122 ? -32.621 -15.303 -3.237 1.00 103.74 122 HIS A O 1
ATOM 2077 N N . VAL B 1 123 ? -31.930 -15.923 -5.304 1.00 89.85 123 VAL A N 1
ATOM 2078 C CA . VAL B 1 123 ? -32.685 -14.961 -6.106 1.00 77.85 123 VAL A CA 1
ATOM 2079 C C . VAL B 1 123 ? -34.205 -15.081 -6.002 1.00 76.54 123 VAL A C 1
ATOM 2080 O O . VAL B 1 123 ? -34.759 -16.180 -6.034 1.00 71.14 123 VAL A O 1
ATOM 2084 N N . ASN B 1 124 ? -34.877 -13.938 -5.907 1.00 98.94 124 ASN A N 1
ATOM 2085 C CA . ASN B 1 124 ? -36.333 -13.910 -5.808 1.00 100.72 124 ASN A CA 1
ATOM 2086 C C . ASN B 1 124 ? -37.011 -13.842 -7.176 1.00 96.75 124 ASN A C 1
ATOM 2087 O O . ASN B 1 124 ? -36.700 -12.970 -7.990 1.00 98.49 124 ASN A O 1
ATOM 2092 N N . GLU B 1 125 ? -37.949 -14.753 -7.417 1.00 92.07 125 GLU A N 1
ATOM 2093 C CA . GLU B 1 125 ? -38.650 -14.814 -8.698 1.00 91.89 125 GLU A CA 1
ATOM 2094 C C . GLU B 1 125 ? -39.260 -13.473 -9.113 1.00 81.50 125 GLU A C 1
ATOM 2095 O O . GLU B 1 125 ? -39.131 -13.070 -10.264 1.00 82.79 125 GLU A O 1
ATOM 2101 N N . GLU B 1 126 ? -39.914 -12.782 -8.182 1.00 76.86 126 GLU A N 1
ATOM 2102 C CA . GLU B 1 126 ? -40.494 -11.471 -8.473 1.00 73.95 126 GLU A CA 1
ATOM 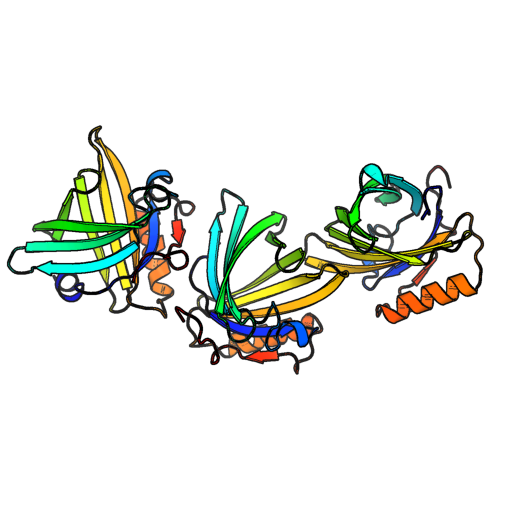2103 C C . GLU B 1 126 ? -39.473 -10.591 -9.196 1.00 61.26 126 GLU A C 1
ATOM 2104 O O . GLU B 1 126 ? -39.715 -10.125 -10.300 1.00 57.39 126 GLU A O 1
ATOM 2110 N N . ASP B 1 127 ? -38.339 -10.363 -8.545 1.00 84.55 127 ASP A N 1
ATOM 2111 C CA . ASP B 1 127 ? -37.202 -9.649 -9.114 1.00 78.53 127 ASP A CA 1
ATOM 2112 C C . ASP B 1 127 ? -36.906 -10.023 -10.577 1.00 63.60 127 ASP A C 1
ATOM 2113 O O . ASP B 1 127 ? -36.794 -9.151 -11.454 1.00 51.81 127 ASP A O 1
ATOM 2118 N N . ILE B 1 128 ? -36.790 -11.316 -10.847 1.00 79.56 128 ILE A N 1
ATOM 2119 C CA . ILE B 1 128 ? -36.593 -11.767 -12.218 1.00 76.34 128 ILE A CA 1
ATOM 2120 C C . ILE B 1 128 ? -37.576 -11.120 -13.204 1.00 73.14 128 ILE A C 1
ATOM 2121 O O . ILE B 1 128 ? -37.179 -10.666 -14.283 1.00 71.53 128 ILE A O 1
ATOM 2126 N N . ALA B 1 129 ? -38.854 -11.090 -12.836 1.00 63.46 129 ALA A N 1
ATOM 2127 C CA . ALA B 1 129 ? -39.870 -10.473 -13.680 1.00 57.39 129 ALA A CA 1
ATOM 2128 C C . ALA B 1 129 ? -39.538 -9.012 -13.968 1.00 56.91 129 ALA A C 1
ATOM 2129 O O . ALA B 1 129 ? -39.532 -8.608 -15.133 1.00 50.29 129 ALA A O 1
ATOM 2131 N N . LYS B 1 130 ? -39.270 -8.238 -12.908 1.00 67.21 130 LYS A N 1
ATOM 2132 C CA . LYS B 1 130 ? -38.939 -6.818 -13.032 1.00 70.66 130 LYS A CA 1
ATOM 2133 C C . LYS B 1 130 ? -37.754 -6.629 -13.968 1.00 70.26 130 LYS A C 1
ATOM 2134 O O . LYS B 1 130 ? -37.699 -5.663 -14.726 1.00 65.94 130 LYS A O 1
ATOM 2140 N N . PHE B 1 131 ? -36.809 -7.565 -13.910 1.00 60.05 131 PHE A N 1
ATOM 2141 C CA . PHE B 1 131 ? -35.658 -7.527 -14.796 1.00 50.48 131 PHE A CA 1
ATOM 2142 C C . PHE B 1 131 ? -36.069 -7.738 -16.252 1.00 60.03 131 PHE A C 1
ATOM 2143 O O . PHE B 1 131 ? -35.789 -6.900 -17.114 1.00 62.34 131 PHE A O 1
ATOM 2151 N N . LYS B 1 132 ? -36.732 -8.855 -16.527 1.00 47.47 132 LYS A N 1
ATOM 2152 C CA . LYS B 1 132 ? -37.180 -9.151 -17.882 1.00 50.49 132 LYS A CA 1
ATOM 2153 C C . LYS B 1 132 ? -38.081 -8.039 -18.406 1.00 49.11 132 LYS A C 1
ATOM 2154 O O . LYS B 1 132 ? -38.013 -7.676 -19.581 1.00 47.63 132 LYS A O 1
ATOM 2160 N N . LYS B 1 133 ? -38.910 -7.493 -17.521 1.00 59.14 133 LYS A N 1
ATOM 2161 C CA . LYS B 1 133 ? -39.748 -6.357 -17.860 1.00 67.80 133 LYS A CA 1
ATOM 2162 C C . LYS B 1 133 ? -38.870 -5.224 -18.381 1.00 66.07 133 LYS A C 1
ATOM 2163 O O . LYS B 1 133 ? -39.064 -4.749 -19.499 1.00 62.66 133 LYS A O 1
ATOM 2169 N N . LEU B 1 134 ? -37.884 -4.823 -17.585 1.00 55.44 134 LEU A N 1
ATOM 2170 C CA . LEU B 1 134 ? -36.979 -3.745 -17.979 1.00 64.02 134 LEU A CA 1
ATOM 2171 C C . LEU B 1 134 ? -36.310 -4.057 -19.295 1.00 56.63 134 LEU A C 1
ATOM 2172 O O . LEU B 1 134 ? -36.279 -3.220 -20.204 1.00 51.42 134 LEU A O 1
ATOM 2177 N N . SER B 1 135 ? -35.758 -5.262 -19.386 1.00 60.92 135 SER A N 1
ATOM 2178 C CA . SER B 1 135 ? -35.084 -5.682 -20.607 1.00 61.14 135 SER A CA 1
ATOM 2179 C C . SER B 1 135 ? -36.004 -5.485 -21.815 1.00 62.75 135 SER A C 1
ATOM 2180 O O . SER B 1 135 ? -35.611 -4.903 -22.825 1.00 56.15 135 SER A O 1
ATOM 2183 N N . ARG B 1 136 ? -37.241 -5.948 -21.690 1.00 57.57 136 ARG A N 1
ATOM 2184 C CA . ARG B 1 136 ? -38.233 -5.740 -22.727 1.00 56.98 136 ARG A CA 1
ATOM 2185 C C . ARG B 1 136 ? -38.425 -4.245 -23.010 1.00 56.78 136 ARG A C 1
ATOM 2186 O O . ARG B 1 136 ? -38.325 -3.812 -24.160 1.00 53.34 136 ARG A O 1
ATOM 2194 N N . GLU B 1 137 ? -38.684 -3.456 -21.970 1.00 73.13 137 GLU A N 1
ATOM 2195 C CA . GLU B 1 137 ? -38.955 -2.029 -22.155 1.00 78.44 137 GLU A CA 1
ATOM 2196 C C . GLU B 1 137 ? -37.880 -1.365 -23.006 1.00 79.85 137 GLU A C 1
ATOM 2197 O O . GLU B 1 137 ? -38.183 -0.542 -23.870 1.00 81.78 137 GLU A O 1
ATOM 2203 N N . LYS B 1 138 ? -36.626 -1.722 -22.753 1.00 62.02 138 LYS A N 1
ATOM 2204 C CA . LYS B 1 138 ? -35.505 -1.083 -23.430 1.00 51.01 138 LYS A CA 1
ATOM 2205 C C . LYS B 1 138 ? -35.211 -1.729 -24.792 1.00 61.91 138 LYS A C 1
ATOM 2206 O O . LYS B 1 138 ? -34.149 -1.511 -25.399 1.00 59.62 138 LYS A O 1
ATOM 2212 N N . GLY B 1 139 ? -36.164 -2.523 -25.269 1.00 53.83 139 GLY A N 1
ATOM 2213 C CA . GLY B 1 139 ? -36.074 -3.080 -26.602 1.00 54.17 139 GLY A CA 1
ATOM 2214 C C . GLY B 1 139 ? -35.042 -4.178 -26.774 1.00 72.20 139 GLY A C 1
ATOM 2215 O O . GLY B 1 139 ? -34.588 -4.446 -27.890 1.00 80.57 139 GLY A O 1
ATOM 2216 N N . ILE B 1 140 ? -34.671 -4.823 -25.673 1.00 64.71 140 ILE A N 1
ATOM 2217 C CA . ILE B 1 140 ? -33.770 -5.964 -25.747 1.00 55.96 140 ILE A CA 1
ATOM 2218 C C . ILE B 1 140 ? -34.574 -7.230 -25.961 1.00 56.01 140 ILE A C 1
ATOM 2219 O O . ILE B 1 140 ? -35.593 -7.438 -25.309 1.00 59.71 140 ILE A O 1
ATOM 2224 N N . PRO B 1 141 ? -34.137 -8.059 -26.912 1.00 56.19 141 PRO A N 1
ATOM 2225 C CA . PRO B 1 141 ? -34.780 -9.336 -27.252 1.00 58.64 141 PRO A CA 1
ATOM 2226 C C . PRO B 1 141 ? -34.627 -10.333 -26.118 1.00 55.44 141 PRO A C 1
ATOM 2227 O O . PRO B 1 141 ? -33.541 -10.441 -25.563 1.00 51.07 141 PRO A O 1
ATOM 2231 N N . GLU B 1 142 ? -35.691 -11.059 -25.795 1.00 79.25 142 GLU A N 1
ATOM 2232 C CA . GLU B 1 142 ? -35.652 -11.981 -24.672 1.00 81.34 142 GLU A CA 1
ATOM 2233 C C . GLU B 1 142 ? -34.560 -13.045 -24.831 1.00 74.89 142 GLU A C 1
ATOM 2234 O O . GLU B 1 142 ? -34.063 -13.589 -23.847 1.00 77.17 142 GLU A O 1
ATOM 2240 N N . GLU B 1 143 ? -34.174 -13.328 -26.069 1.00 68.92 143 GLU A N 1
ATOM 2241 C CA . GLU B 1 143 ? -33.152 -14.341 -26.325 1.00 70.78 143 GLU A CA 1
ATOM 2242 C C . GLU B 1 143 ? -31.760 -13.823 -26.008 1.00 73.13 143 GLU A C 1
ATOM 2243 O O . GLU B 1 143 ? -30.795 -14.590 -25.928 1.00 70.00 143 GLU A O 1
ATOM 2249 N N . ASN B 1 144 ? -31.658 -12.514 -25.828 1.00 66.66 144 ASN A N 1
ATOM 2250 C CA . ASN B 1 144 ? -30.381 -11.912 -25.483 1.00 55.26 144 ASN A CA 1
ATOM 2251 C C . ASN B 1 144 ? -30.161 -11.859 -23.973 1.00 55.85 144 ASN A C 1
ATOM 2252 O O . ASN B 1 144 ? -29.273 -11.147 -23.495 1.00 51.90 144 ASN A O 1
ATOM 2257 N N . ILE B 1 145 ? -30.977 -12.606 -23.226 1.00 49.21 145 ILE A N 1
ATOM 2258 C CA . ILE B 1 145 ? -30.812 -12.710 -21.778 1.00 42.68 145 ILE A CA 1
ATOM 2259 C C . ILE B 1 145 ? -29.877 -13.871 -21.420 1.00 44.35 145 ILE A C 1
ATOM 2260 O O . ILE B 1 145 ? -30.028 -14.979 -21.945 1.00 52.02 145 ILE A O 1
ATOM 2265 N N . ILE B 1 146 ? -28.912 -13.609 -20.537 1.00 39.71 146 ILE A N 1
ATOM 2266 C CA . ILE B 1 146 ? -27.938 -14.625 -20.134 1.00 41.34 146 ILE A CA 1
ATOM 2267 C C . ILE B 1 146 ? -27.813 -14.740 -18.622 1.00 36.89 146 ILE A C 1
ATOM 2268 O O . ILE B 1 146 ? -27.710 -13.736 -17.931 1.00 36.68 146 ILE A O 1
ATOM 2273 N N . TYR B 1 147 ? -27.821 -15.961 -18.110 1.00 48.09 147 TYR A N 1
ATOM 2274 C CA . TYR B 1 147 ? -27.684 -16.175 -16.678 1.00 46.17 147 TYR A CA 1
ATOM 2275 C C . TYR B 1 147 ? -26.205 -16.390 -16.364 1.00 41.53 147 TYR A C 1
ATOM 2276 O O . TYR B 1 147 ? -25.548 -17.224 -16.977 1.00 48.74 147 TYR A O 1
ATOM 2285 N N . LEU B 1 148 ? -25.672 -15.603 -15.440 1.00 39.95 148 LEU A N 1
ATOM 2286 C CA . LEU B 1 148 ? -24.249 -15.658 -15.104 1.00 42.62 148 LEU A CA 1
ATOM 2287 C C . LEU B 1 148 ? -24.060 -16.143 -13.676 1.00 43.84 148 LEU A C 1
ATOM 2288 O O . LEU B 1 148 ? -22.938 -16.348 -13.217 1.00 46.09 148 LEU A O 1
ATOM 2293 N N . GLY B 1 149 ? -25.177 -16.321 -12.986 1.00 38.69 149 GLY A N 1
ATOM 2294 C CA . GLY B 1 149 ? -25.182 -16.821 -11.623 1.00 40.92 149 GLY A CA 1
ATOM 2295 C C . GLY B 1 149 ? -24.361 -18.068 -11.333 1.00 45.89 149 GLY A C 1
ATOM 2296 O O . GLY B 1 149 ? -23.887 -18.239 -10.219 1.00 42.09 149 GLY A O 1
ATOM 2297 N N . ASP B 1 150 ? -24.165 -18.928 -12.327 1.00 57.42 150 ASP A N 1
ATOM 2298 C CA . ASP B 1 150 ? -23.528 -20.219 -12.090 1.00 61.10 150 ASP A CA 1
ATOM 2299 C C . ASP B 1 150 ? -22.199 -20.391 -12.818 1.00 62.03 150 ASP A C 1
ATOM 2300 O O . ASP B 1 150 ? -21.663 -21.499 -12.867 1.00 66.62 150 ASP A O 1
ATOM 2305 N N . THR B 1 151 ? -21.676 -19.309 -13.389 1.00 53.23 151 THR A N 1
ATOM 2306 C CA . THR B 1 151 ? -20.409 -19.376 -14.104 1.00 55.57 151 THR A CA 1
ATOM 2307 C C . THR B 1 151 ? -19.373 -18.452 -13.498 1.00 62.61 151 THR A C 1
ATOM 2308 O O . THR B 1 151 ? -18.343 -18.156 -14.119 1.00 66.58 151 THR A O 1
ATOM 2312 N N . ASP B 1 152 ? -19.646 -17.998 -12.282 1.00 60.12 152 ASP A N 1
ATOM 2313 C CA . ASP B 1 152 ? -18.737 -17.078 -11.609 1.00 66.37 152 ASP A CA 1
ATOM 2314 C C . ASP B 1 152 ? -17.596 -17.840 -10.949 1.00 65.54 152 ASP A C 1
ATOM 2315 O O . ASP B 1 152 ? -17.640 -18.122 -9.748 1.00 60.16 152 ASP A O 1
ATOM 2320 N N . ASN B 1 153 ? -16.582 -18.170 -11.741 1.00 65.59 153 ASN A N 1
ATOM 2321 C CA . ASN B 1 153 ? -15.451 -18.948 -11.253 1.00 69.19 153 ASN A CA 1
ATOM 2322 C C . ASN B 1 153 ? -14.243 -18.075 -10.948 1.00 66.39 153 ASN A C 1
ATOM 2323 O O . ASN B 1 153 ? -13.135 -18.575 -10.781 1.00 69.69 153 ASN A O 1
ATOM 2328 N N . CYS B 1 154 ? -14.457 -16.768 -10.886 1.00 73.34 154 CYS A N 1
ATOM 2329 C CA . CYS B 1 154 ? -13.369 -15.843 -10.605 1.00 72.60 154 CYS A CA 1
ATOM 2330 C C . CYS B 1 154 ? -13.158 -15.687 -9.101 1.00 78.26 154 CYS A C 1
ATOM 2331 O O . CYS B 1 154 ? -14.055 -16.001 -8.307 1.00 81.14 154 CYS A O 1
ATOM 2334 N N . PRO B 1 155 ? -11.966 -15.206 -8.704 1.00 71.04 155 PRO A N 1
ATOM 2335 C CA . PRO B 1 155 ? -11.598 -15.130 -7.283 1.00 58.26 155 PRO A CA 1
ATOM 2336 C C . PRO B 1 155 ? -12.645 -14.404 -6.445 1.00 63.55 155 PRO A C 1
ATOM 2337 O O . PRO B 1 155 ? -13.135 -13.361 -6.864 1.00 68.29 155 PRO A O 1
ATOM 2341 N N . ASN B 1 156 ? -12.989 -14.968 -5.293 1.00 78.23 156 ASN A N 1
ATOM 2342 C CA . ASN B 1 156 ? -13.891 -14.325 -4.339 1.00 82.99 156 ASN A CA 1
ATOM 2343 C C . ASN B 1 156 ? -15.382 -14.306 -4.702 1.00 83.43 156 ASN A C 1
ATOM 2344 O O . ASN B 1 156 ? -16.059 -13.311 -4.470 1.00 85.92 156 ASN A O 1
ATOM 2349 N N . HIS B 1 157 ? -15.914 -15.398 -5.231 1.00 64.94 157 HIS A N 1
ATOM 2350 C CA . HIS B 1 157 ? -17.362 -15.480 -5.433 1.00 70.01 157 HIS A CA 1
ATOM 2351 C C . HIS B 1 157 ? -18.076 -15.972 -4.172 1.00 63.88 157 HIS A C 1
ATOM 2352 O O . HIS B 1 157 ? -19.294 -16.165 -4.164 1.00 70.28 157 HIS A O 1
ATOM 2359 N N . THR C 1 9 ? -9.249 17.719 -44.634 1.00 53.56 9 THR C N 1
ATOM 2360 C CA . THR C 1 9 ? -10.547 17.324 -45.211 1.00 90.44 9 THR C CA 1
ATOM 2361 C C . THR C 1 9 ? -11.756 18.091 -44.639 1.00 94.14 9 THR C C 1
ATOM 2362 O O . THR C 1 9 ? -12.286 17.731 -43.571 1.00 70.04 9 THR C O 1
ATOM 2366 N N . GLN C 1 10 ? -12.221 19.088 -45.404 1.00 134.16 10 GLN C N 1
ATOM 2367 C CA . GLN C 1 10 ? -12.953 20.239 -44.858 1.00 119.53 10 GLN C CA 1
ATOM 2368 C C . GLN C 1 10 ? -14.411 20.507 -45.202 1.00 116.56 10 GLN C C 1
ATOM 2369 O O . GLN C 1 10 ? -14.830 20.486 -46.357 1.00 115.69 10 GLN C O 1
ATOM 2375 N N . VAL C 1 11 ? -15.142 20.833 -44.143 1.00 73.11 11 VAL C N 1
ATOM 2376 C CA . VAL C 1 11 ? -16.545 21.203 -44.170 1.00 59.21 11 VAL C CA 1
ATOM 2377 C C . VAL C 1 11 ? -16.669 22.444 -43.288 1.00 60.38 11 VAL C C 1
ATOM 2378 O O . VAL C 1 11 ? -17.761 22.790 -42.837 1.00 56.31 11 VAL C O 1
ATOM 2382 N N . SER C 1 12 ? -15.532 23.085 -43.001 1.00 68.13 12 SER C N 1
ATOM 2383 C CA . SER C 1 12 ? -15.550 24.374 -42.320 1.00 65.72 12 SER C CA 1
ATOM 2384 C C . SER C 1 12 ? -16.308 25.390 -43.168 1.00 64.77 12 SER C C 1
ATOM 2385 O O . SER C 1 12 ? -16.207 25.406 -44.398 1.00 59.53 12 SER C O 1
ATOM 2388 N N . GLY C 1 13 ? -17.086 26.234 -42.508 1.00 63.61 13 GLY C N 1
ATOM 2389 C CA . GLY C 1 13 ? -17.851 27.232 -43.219 1.00 62.13 13 GLY C CA 1
ATOM 2390 C C . GLY C 1 13 ? -19.329 27.209 -42.904 1.00 62.21 13 GLY C C 1
ATOM 2391 O O . GLY C 1 13 ? -19.767 26.543 -41.963 1.00 58.71 13 GLY C O 1
ATOM 2392 N N . PRO C 1 14 ? -20.111 27.952 -43.695 1.00 51.75 14 PRO C N 1
ATOM 2393 C CA . PRO C 1 14 ? -21.537 28.151 -43.409 1.00 44.08 14 PRO C CA 1
ATOM 2394 C C . PRO C 1 14 ? -22.356 26.935 -43.784 1.00 43.03 14 PRO C C 1
ATOM 2395 O O . PRO C 1 14 ? -22.030 26.231 -44.746 1.00 40.93 14 PRO C O 1
ATOM 2399 N N . TRP C 1 15 ? -23.411 26.691 -43.015 1.00 44.23 15 TRP C N 1
ATOM 2400 C CA . TRP C 1 15 ? -24.325 25.592 -43.297 1.00 43.00 15 TRP C CA 1
ATOM 2401 C C . TRP C 1 15 ? -25.717 26.010 -42.889 1.00 36.81 15 TRP C C 1
ATOM 2402 O O . TRP C 1 15 ? -25.891 26.836 -41.991 1.00 37.73 15 TRP C O 1
ATOM 2413 N N . LYS C 1 16 ? -26.706 25.443 -43.559 1.00 35.40 16 LYS C N 1
ATOM 2414 C CA . LYS C 1 16 ? -28.101 25.677 -43.225 1.00 34.44 16 LYS C CA 1
ATOM 2415 C C . LYS C 1 16 ? -28.750 24.312 -43.042 1.00 42.19 16 LYS C C 1
ATOM 2416 O O . LYS C 1 16 ? -28.417 23.361 -43.755 1.00 45.01 16 LYS C O 1
ATOM 2422 N N . THR C 1 17 ? -29.656 24.200 -42.078 1.00 42.92 17 THR C N 1
ATOM 2423 C CA . THR C 1 17 ? -30.305 22.922 -41.815 1.00 35.41 17 THR C CA 1
ATOM 2424 C C . THR C 1 17 ? -31.453 22.735 -42.792 1.00 37.16 17 THR C C 1
ATOM 2425 O O . THR C 1 17 ? -32.291 23.611 -42.934 1.00 42.26 17 THR C O 1
ATOM 2429 N N . LEU C 1 18 ? -31.477 21.595 -43.470 1.00 36.82 18 LEU C N 1
ATOM 2430 C CA . LEU C 1 18 ? -32.561 21.273 -44.383 1.00 32.30 18 LEU C CA 1
ATOM 2431 C C . LEU C 1 18 ? -33.513 20.253 -43.767 1.00 36.08 18 LEU C C 1
ATOM 2432 O O . LEU C 1 18 ? -34.710 20.517 -43.592 1.00 39.32 18 LEU C O 1
ATOM 2437 N N . TYR C 1 19 ? -32.989 19.083 -43.434 1.00 39.76 19 TYR C N 1
ATOM 2438 C CA . TYR C 1 19 ? -33.803 18.058 -42.791 1.00 40.63 19 TYR C CA 1
ATOM 2439 C C . TYR C 1 19 ? -33.171 17.524 -41.511 1.00 42.59 19 TYR C C 1
ATOM 2440 O O . TYR C 1 19 ? -31.942 17.449 -41.387 1.00 42.81 19 TYR C O 1
ATOM 2449 N N . VAL C 1 20 ? -34.025 17.136 -40.574 1.00 33.95 20 VAL C N 1
ATOM 2450 C CA . VAL C 1 20 ? -33.604 16.390 -39.393 1.00 37.94 20 VAL C CA 1
ATOM 2451 C C . VAL C 1 20 ? -34.576 15.253 -39.159 1.00 35.37 20 VAL C C 1
ATOM 2452 O O . VAL C 1 20 ? -35.753 15.355 -39.471 1.00 41.67 20 VAL C O 1
ATOM 2456 N N . SER C 1 21 ? -34.086 14.157 -38.603 1.00 34.00 21 SER C N 1
ATOM 2457 C CA . SER C 1 21 ? -34.968 13.093 -38.179 1.00 39.19 21 SER C CA 1
ATOM 2458 C C . SER C 1 21 ? -34.447 12.582 -36.862 1.00 39.53 21 SER C C 1
ATOM 2459 O O . SER C 1 21 ? -33.304 12.846 -36.487 1.00 39.49 21 SER C O 1
ATOM 2462 N N . SER C 1 22 ? -35.294 11.848 -36.159 1.00 38.13 22 SER C N 1
ATOM 2463 C CA . SER C 1 22 ? -34.940 11.344 -34.850 1.00 42.50 22 SER C CA 1
ATOM 2464 C C . SER C 1 22 ? -35.831 10.189 -34.423 1.00 43.48 22 SER C C 1
ATOM 2465 O O . SER C 1 22 ? -36.989 10.098 -34.827 1.00 43.48 22 SER C O 1
ATOM 2468 N N . ASN C 1 23 ? -35.282 9.306 -33.601 1.00 49.47 23 ASN C N 1
ATOM 2469 C CA . ASN C 1 23 ? -36.088 8.260 -33.006 1.00 54.00 23 ASN C CA 1
ATOM 2470 C C . ASN C 1 23 ? -37.042 8.843 -31.957 1.00 51.15 23 ASN C C 1
ATOM 2471 O O . ASN C 1 23 ? -37.998 8.177 -31.551 1.00 53.39 23 ASN C O 1
ATOM 2476 N N . ASN C 1 24 ? -36.780 10.087 -31.533 1.00 40.37 24 ASN C N 1
ATOM 2477 C CA . ASN C 1 24 ? -37.600 10.743 -30.513 1.00 40.44 24 ASN C CA 1
ATOM 2478 C C . ASN C 1 24 ? -38.192 12.051 -30.995 1.00 45.41 24 ASN C C 1
ATOM 2479 O O . ASN C 1 24 ? -37.576 13.115 -30.873 1.00 43.97 24 ASN C O 1
ATOM 2484 N N . LEU C 1 25 ? -39.405 11.973 -31.521 1.00 57.20 25 LEU C N 1
ATOM 2485 C CA . LEU C 1 25 ? -40.045 13.145 -32.099 1.00 51.79 25 LEU C CA 1
ATOM 2486 C C . LEU C 1 25 ? -39.994 14.399 -31.238 1.00 52.21 25 LEU C C 1
ATOM 2487 O O . LEU C 1 25 ? -39.871 15.493 -31.766 1.00 56.09 25 LEU C O 1
ATOM 2492 N N . ASP C 1 26 ? -40.102 14.239 -29.927 1.00 48.26 26 ASP C N 1
ATOM 2493 C CA . ASP C 1 26 ? -40.077 15.380 -29.016 1.00 50.22 26 ASP C CA 1
ATOM 2494 C C . ASP C 1 26 ? -38.791 16.196 -29.165 1.00 52.67 26 ASP C C 1
ATOM 2495 O O . ASP C 1 26 ? -38.802 17.419 -29.048 1.00 55.85 26 ASP C O 1
ATOM 2500 N N . LYS C 1 27 ? -37.686 15.509 -29.446 1.00 43.82 27 LYS C N 1
ATOM 2501 C CA . LYS C 1 27 ? -36.355 16.117 -29.476 1.00 40.78 27 LYS C CA 1
ATOM 2502 C C . LYS C 1 27 ? -36.143 17.115 -30.608 1.00 42.64 27 LYS C C 1
ATOM 2503 O O . LYS C 1 27 ? -35.371 18.063 -30.477 1.00 41.00 27 LYS C O 1
ATOM 2509 N N . ILE C 1 28 ? -36.823 16.890 -31.723 1.00 36.61 28 ILE C N 1
ATOM 2510 C CA . ILE C 1 28 ? -36.694 17.751 -32.871 1.00 35.25 28 ILE C CA 1
ATOM 2511 C C . ILE C 1 28 ? -37.985 18.501 -33.125 1.00 41.43 28 ILE C C 1
ATOM 2512 O O . ILE C 1 28 ? -38.099 19.244 -34.109 1.00 40.09 28 ILE C O 1
ATOM 2517 N N . GLY C 1 29 ? -38.962 18.311 -32.246 1.00 49.34 29 GLY C N 1
ATOM 2518 C CA . GLY C 1 29 ? -40.232 18.995 -32.386 1.00 46.70 29 GLY C CA 1
ATOM 2519 C C . GLY C 1 29 ? -40.083 20.435 -31.927 1.00 59.50 29 GLY C C 1
ATOM 2520 O O . GLY C 1 29 ? -38.974 20.883 -31.630 1.00 50.71 29 GLY C O 1
ATOM 2521 N N . GLU C 1 30 ? -41.192 21.169 -31.864 1.00 74.03 30 GLU C N 1
ATOM 2522 C CA . GLU C 1 30 ? -41.135 22.539 -31.372 1.00 73.24 30 GLU C CA 1
ATOM 2523 C C . GLU C 1 30 ? -40.617 22.535 -29.947 1.00 70.53 30 GLU C C 1
ATOM 2524 O O . GLU C 1 30 ? -41.089 21.782 -29.105 1.00 71.77 30 GLU C O 1
ATOM 2530 N N . ASN C 1 31 ? -39.613 23.363 -29.694 1.00 68.68 31 ASN C N 1
ATOM 2531 C CA . ASN C 1 31 ? -38.980 23.430 -28.385 1.00 60.83 31 ASN C CA 1
ATOM 2532 C C . ASN C 1 31 ? -38.071 22.250 -28.033 1.00 59.93 31 ASN C C 1
ATOM 2533 O O . ASN C 1 31 ? -37.589 22.144 -26.905 1.00 54.43 31 ASN C O 1
ATOM 2538 N N . GLY C 1 32 ? -37.845 21.361 -28.994 1.00 46.05 32 GLY C N 1
ATOM 2539 C CA . GLY C 1 32 ? -36.873 20.292 -28.848 1.00 35.22 32 GLY C CA 1
ATOM 2540 C C . GLY C 1 32 ? -35.472 20.837 -29.081 1.00 34.12 32 GLY C C 1
ATOM 2541 O O . GLY C 1 32 ? -35.279 21.750 -29.893 1.00 40.19 32 GLY C O 1
ATOM 2542 N N . PRO C 1 33 ? -34.486 20.307 -28.342 1.00 34.59 33 PRO C N 1
ATOM 2543 C CA . PRO C 1 33 ? -33.119 20.848 -28.379 1.00 40.18 33 PRO C CA 1
ATOM 2544 C C . PRO C 1 33 ? -32.370 20.420 -29.630 1.00 40.79 33 PRO C C 1
ATOM 2545 O O . PRO C 1 33 ? -31.282 20.925 -29.905 1.00 36.16 33 PRO C O 1
ATOM 2549 N N . PHE C 1 34 ? -32.942 19.490 -30.381 1.00 36.10 34 PHE C N 1
ATOM 2550 C CA . PHE C 1 34 ? -32.338 19.119 -31.643 1.00 38.75 34 PHE C CA 1
ATOM 2551 C C . PHE C 1 34 ? -33.079 19.651 -32.876 1.00 44.09 34 PHE C C 1
ATOM 2552 O O . PHE C 1 34 ? -32.761 19.292 -34.008 1.00 36.05 34 PHE C O 1
ATOM 2560 N N . ARG C 1 35 ? -34.041 20.540 -32.645 1.00 36.88 35 ARG C N 1
ATOM 2561 C CA . ARG C 1 35 ? -34.569 21.371 -33.728 1.00 44.13 35 ARG C CA 1
ATOM 2562 C C . ARG C 1 35 ? -33.533 22.470 -33.981 1.00 35.53 35 ARG C C 1
ATOM 2563 O O . ARG C 1 35 ? -33.703 23.606 -33.560 1.00 35.59 35 ARG C O 1
ATOM 2571 N N . ILE C 1 36 ? -32.448 22.077 -34.638 1.00 38.12 36 ILE C N 1
ATOM 2572 C CA . ILE C 1 36 ? -31.250 22.877 -34.812 1.00 41.41 36 ILE C CA 1
ATOM 2573 C C . ILE C 1 36 ? -31.207 23.616 -36.146 1.00 37.56 36 ILE C C 1
ATOM 2574 O O . ILE C 1 36 ? -31.370 23.029 -37.220 1.00 32.70 36 ILE C O 1
ATOM 2579 N N . TYR C 1 37 ? -30.975 24.914 -36.077 1.00 31.08 37 TYR C N 1
ATOM 2580 C CA . TYR C 1 37 ? -30.748 25.693 -37.278 1.00 31.31 37 TYR C CA 1
ATOM 2581 C C . TYR C 1 37 ? -29.283 26.050 -37.383 1.00 25.94 37 TYR C C 1
ATOM 2582 O O . TYR C 1 37 ? -28.797 26.963 -36.704 1.00 24.99 37 TYR C O 1
ATOM 2591 N N . LEU C 1 38 ? -28.580 25.312 -38.227 1.00 30.51 38 LEU C N 1
ATOM 2592 C CA . LEU C 1 38 ? -27.181 25.584 -38.435 1.00 34.46 38 LEU C CA 1
ATOM 2593 C C . LEU C 1 38 ? -26.900 26.967 -38.990 1.00 37.35 38 LEU C C 1
ATOM 2594 O O . LEU C 1 38 ? -27.667 27.515 -39.796 1.00 32.23 38 LEU C O 1
ATOM 2599 N N . ARG C 1 39 ? -25.800 27.535 -38.513 1.00 33.67 39 ARG C N 1
ATOM 2600 C CA . ARG C 1 39 ? -25.233 28.723 -39.132 1.00 38.12 39 ARG C CA 1
ATOM 2601 C C . ARG C 1 39 ? -23.881 28.376 -39.753 1.00 40.12 39 ARG C C 1
ATOM 2602 O O . ARG C 1 39 ? -23.621 28.724 -40.902 1.00 41.86 39 ARG C O 1
ATOM 2610 N N . GLY C 1 40 ? -23.029 27.674 -39.014 1.00 43.28 40 GLY C N 1
ATOM 2611 C CA . GLY C 1 40 ? -21.758 27.250 -39.574 1.00 41.38 40 GLY C CA 1
ATOM 2612 C C . GLY C 1 40 ? -20.933 26.332 -38.695 1.00 47.74 40 GLY C C 1
ATOM 2613 O O . GLY C 1 40 ? -21.211 26.138 -37.508 1.00 45.18 40 GLY C O 1
ATOM 2614 N N . ILE C 1 41 ? -19.890 25.772 -39.290 1.00 46.12 41 ILE C N 1
ATOM 2615 C CA . ILE C 1 41 ? -19.006 24.882 -38.564 1.00 50.07 41 ILE C CA 1
ATOM 2616 C C . ILE C 1 41 ? -17.543 25.287 -38.718 1.00 54.42 41 ILE C C 1
ATOM 2617 O O . ILE C 1 41 ? -17.098 25.658 -39.798 1.00 48.04 41 ILE C O 1
ATOM 2622 N N . ASN C 1 42 ? -16.795 25.187 -37.628 1.00 92.04 42 ASN C N 1
ATOM 2623 C CA . ASN C 1 42 ? -15.382 25.516 -37.638 1.00 91.74 42 ASN C CA 1
ATOM 2624 C C . ASN C 1 42 ? -14.549 24.328 -37.226 1.00 92.35 42 ASN C C 1
ATOM 2625 O O . ASN C 1 42 ? -14.746 23.774 -36.150 1.00 96.89 42 ASN C O 1
ATOM 2630 N N . VAL C 1 43 ? -13.616 23.941 -38.087 1.00 85.85 43 VAL C N 1
ATOM 2631 C CA . VAL C 1 43 ? -12.688 22.868 -37.773 1.00 92.14 43 VAL C CA 1
ATOM 2632 C C . VAL C 1 43 ? -11.330 23.464 -37.399 1.00 89.73 43 VAL C C 1
ATOM 2633 O O . VAL C 1 43 ? -10.746 24.216 -38.170 1.00 90.97 43 VAL C O 1
ATOM 2637 N N . ASP C 1 44 ? -10.845 23.137 -36.206 1.00 66.98 44 ASP C N 1
ATOM 2638 C CA . ASP C 1 44 ? -9.506 23.526 -35.769 1.00 66.05 44 ASP C CA 1
ATOM 2639 C C . ASP C 1 44 ? -8.661 22.263 -35.698 1.00 68.94 44 ASP C C 1
ATOM 2640 O O . ASP C 1 44 ? -8.460 21.698 -34.635 1.00 69.38 44 ASP C O 1
ATOM 2645 N N . ILE C 1 45 ? -8.181 21.799 -36.834 1.00 60.56 45 ILE C N 1
ATOM 2646 C CA . ILE C 1 45 ? -7.385 20.581 -36.862 1.00 71.44 45 ILE C CA 1
ATOM 2647 C C . ILE C 1 45 ? -6.323 20.526 -35.749 1.00 67.16 45 ILE C C 1
ATOM 2648 O O . ILE C 1 45 ? -6.295 19.578 -34.959 1.00 69.00 45 ILE C O 1
ATOM 2653 N N . PRO C 1 46 ? -5.447 21.542 -35.682 1.00 62.74 46 PRO C N 1
ATOM 2654 C CA . PRO C 1 46 ? -4.408 21.552 -34.644 1.00 60.19 46 PRO C CA 1
ATOM 2655 C C . PRO C 1 46 ? -4.957 21.297 -33.241 1.00 59.46 46 PRO C C 1
ATOM 2656 O O . PRO C 1 46 ? -4.388 20.505 -32.464 1.00 61.58 46 PRO C O 1
ATOM 2660 N N . ARG C 1 47 ? -6.054 21.970 -32.907 1.00 71.05 47 ARG C N 1
ATOM 2661 C CA . ARG C 1 47 ? -6.670 21.767 -31.604 1.00 77.05 47 ARG C CA 1
ATOM 2662 C C . ARG C 1 47 ? -7.410 20.428 -31.542 1.00 71.39 47 ARG C C 1
ATOM 2663 O O . ARG C 1 47 ? -7.727 19.945 -30.455 1.00 63.20 47 ARG C O 1
ATOM 2671 N N . LEU C 1 48 ? -7.637 19.821 -32.709 1.00 70.11 48 LEU C N 1
ATOM 2672 C CA . LEU C 1 48 ? -8.488 18.636 -32.842 1.00 62.57 48 LEU C CA 1
ATOM 2673 C C . LEU C 1 48 ? -9.848 18.985 -32.259 1.00 61.08 48 LEU C C 1
ATOM 2674 O O . LEU C 1 48 ? -10.443 18.250 -31.474 1.00 62.49 48 LEU C O 1
ATOM 2679 N N . LYS C 1 49 ? -10.324 20.150 -32.648 1.00 55.01 49 LYS C N 1
ATOM 2680 C CA . LYS C 1 49 ? -11.546 20.683 -32.086 1.00 55.19 49 LYS C CA 1
ATOM 2681 C C . LYS C 1 49 ? -12.505 21.111 -33.198 1.00 55.01 49 LYS C C 1
ATOM 2682 O O . LYS C 1 49 ? -12.087 21.506 -34.291 1.00 50.75 49 LYS C O 1
ATOM 2688 N N . MET C 1 50 ? -13.799 21.004 -32.924 1.00 57.75 50 MET C N 1
ATOM 2689 C CA . MET C 1 50 ? -14.816 21.533 -33.832 1.00 57.94 50 MET C CA 1
ATOM 2690 C C . MET C 1 50 ? -15.763 22.456 -33.104 1.00 57.53 50 MET C C 1
ATOM 2691 O O . MET C 1 50 ? -16.049 22.260 -31.921 1.00 59.58 50 MET C O 1
ATOM 2696 N N . LEU C 1 51 ? -16.253 23.462 -33.817 1.00 39.21 51 LEU C N 1
ATOM 2697 C CA . LEU 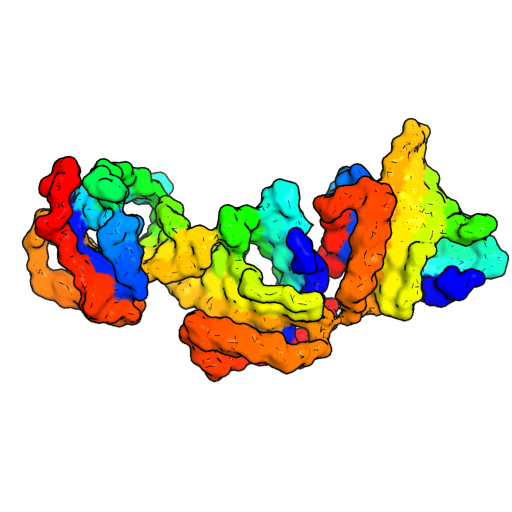C 1 51 ? -17.219 24.393 -33.240 1.00 46.33 51 LEU C CA 1
ATOM 2698 C C . LEU C 1 51 ? -18.470 24.437 -34.091 1.00 44.64 51 LEU C C 1
ATOM 2699 O O . LEU C 1 51 ? -18.423 24.782 -35.267 1.00 39.23 51 LEU C O 1
ATOM 2704 N N . PHE C 1 52 ? -19.594 24.074 -33.494 1.00 51.13 52 PHE C N 1
ATOM 2705 C CA . PHE C 1 52 ? -20.855 24.151 -34.206 1.00 43.93 52 PHE C CA 1
ATOM 2706 C C . PHE C 1 52 ? -21.582 25.410 -33.780 1.00 40.24 52 PHE C C 1
ATOM 2707 O O . PHE C 1 52 ? -21.757 25.685 -32.589 1.00 39.27 52 PHE C O 1
ATOM 2715 N N . ASN C 1 53 ? -21.988 26.183 -34.771 1.00 35.83 53 ASN C N 1
ATOM 2716 C CA . ASN C 1 53 ? -22.723 27.391 -34.510 1.00 41.37 53 ASN C CA 1
ATOM 2717 C C . ASN C 1 53 ? -24.124 27.251 -35.078 1.00 44.18 53 ASN C C 1
ATOM 2718 O O . ASN C 1 53 ? -24.304 26.902 -36.244 1.00 46.67 53 ASN C O 1
ATOM 2723 N N . PHE C 1 54 ? -25.128 27.490 -34.2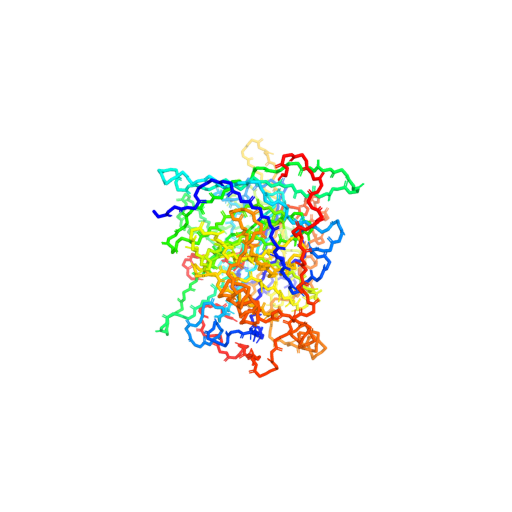49 1.00 34.58 54 PHE C N 1
ATOM 2724 C CA . PHE C 1 54 ? -26.501 27.246 -34.682 1.00 33.22 54 PHE C CA 1
ATOM 2725 C C . PHE C 1 54 ? -27.523 27.878 -33.746 1.00 35.30 54 PHE C C 1
ATOM 2726 O O . PHE C 1 54 ? -27.204 28.254 -32.602 1.00 36.26 54 PHE C O 1
ATOM 2734 N N . TYR C 1 55 ? -28.762 27.963 -34.218 1.00 27.42 55 TYR C N 1
ATOM 2735 C CA . TYR C 1 55 ? -29.850 28.469 -33.379 1.00 40.52 55 TYR C CA 1
ATOM 2736 C C . TYR C 1 55 ? -30.837 27.369 -33.017 1.00 36.04 55 TYR C C 1
ATOM 2737 O O . TYR C 1 55 ? -31.069 26.455 -33.800 1.00 40.98 55 TYR C O 1
ATOM 2746 N N . VAL C 1 56 ? -31.401 27.463 -31.819 1.00 22.15 56 VAL C N 1
ATOM 2747 C CA . VAL C 1 56 ? -32.568 26.689 -31.427 1.00 28.27 56 VAL C CA 1
ATOM 2748 C C . VAL C 1 56 ? -33.568 27.725 -30.945 1.00 29.37 56 VAL C C 1
ATOM 2749 O O . VAL C 1 56 ? -33.159 28.798 -30.493 1.00 34.72 56 VAL C O 1
ATOM 2753 N N . LYS C 1 57 ? -34.863 27.431 -31.001 1.00 39.55 57 LYS C N 1
ATOM 2754 C CA . LYS C 1 57 ? -35.839 28.352 -30.431 1.00 40.64 57 LYS C CA 1
ATOM 2755 C C . LYS C 1 57 ? -36.126 27.904 -29.010 1.00 44.19 57 LYS C C 1
ATOM 2756 O O . LYS C 1 57 ? -36.264 26.708 -28.754 1.00 41.68 57 LYS C O 1
ATOM 2762 N N . VAL C 1 58 ? -36.154 28.864 -28.078 1.00 42.56 58 VAL C N 1
ATOM 2763 C CA . VAL C 1 58 ? -36.674 28.619 -26.736 1.00 48.98 58 VAL C CA 1
ATOM 2764 C C . VAL C 1 58 ? -37.917 29.456 -26.564 1.00 45.76 58 VAL C C 1
ATOM 2765 O O . VAL C 1 58 ? -37.836 30.678 -26.563 1.00 49.18 58 VAL C O 1
ATOM 2769 N N . ASP C 1 59 ? -39.063 28.797 -26.432 1.00 58.63 59 ASP C N 1
ATOM 2770 C CA . ASP C 1 59 ? -40.339 29.488 -26.269 1.00 65.42 59 ASP C CA 1
ATOM 2771 C C . ASP C 1 59 ? -40.507 30.603 -27.299 1.00 71.49 59 ASP C C 1
ATOM 2772 O O . ASP C 1 59 ? -41.132 31.628 -27.018 1.00 67.86 59 ASP C O 1
ATOM 2777 N N . GLY C 1 60 ? -39.939 30.410 -28.485 1.00 75.12 60 GLY C N 1
ATOM 2778 C CA . GLY C 1 60 ? -40.062 31.398 -29.542 1.00 77.11 60 GLY C CA 1
ATOM 2779 C C . GLY C 1 60 ? -38.842 32.278 -29.730 1.00 79.86 60 GLY C C 1
ATOM 2780 O O . GLY C 1 60 ? -38.593 32.773 -30.831 1.00 82.26 60 GLY C O 1
ATOM 2781 N N . GLU C 1 61 ? -38.093 32.483 -28.651 1.00 53.62 61 GLU C N 1
ATOM 2782 C CA . GLU C 1 61 ? -36.821 33.200 -28.690 1.00 50.95 61 GLU C CA 1
ATOM 2783 C C . GLU C 1 61 ? -35.742 32.424 -29.449 1.00 38.88 61 GLU C C 1
ATOM 2784 O O . GLU C 1 61 ? -35.477 31.247 -29.162 1.00 31.94 61 GLU C O 1
ATOM 2790 N N . CYS C 1 62 ? -35.131 33.062 -30.429 1.00 51.36 62 CYS C N 1
ATOM 2791 C CA . CYS C 1 62 ? -34.007 32.464 -31.121 1.00 45.62 62 CYS C CA 1
ATOM 2792 C C . CYS C 1 62 ? -32.745 32.540 -30.260 1.00 50.38 62 CYS C C 1
ATOM 2793 O O . CYS C 1 62 ? -32.287 33.634 -29.906 1.00 39.69 62 CYS C O 1
ATOM 2796 N N . VAL C 1 63 ? -32.176 31.380 -29.936 1.00 48.21 63 VAL C N 1
ATOM 2797 C CA . VAL C 1 63 ? -31.004 31.345 -29.083 1.00 44.12 63 VAL C CA 1
ATOM 2798 C C . VAL C 1 63 ? -29.823 30.781 -29.830 1.00 34.14 63 VAL C C 1
ATOM 2799 O O . VAL C 1 63 ? -29.851 29.625 -30.270 1.00 24.43 63 VAL C O 1
ATOM 2803 N N . GLU C 1 64 ? -28.783 31.593 -29.950 1.00 43.05 64 GLU C N 1
ATOM 2804 C CA . GLU C 1 64 ? -27.567 31.199 -30.635 1.00 42.50 64 GLU C CA 1
ATOM 2805 C C . GLU C 1 64 ? -26.709 30.290 -29.760 1.00 44.77 64 GLU C C 1
ATOM 2806 O O . GLU C 1 64 ? -26.580 30.510 -28.548 1.00 31.24 64 GLU C O 1
ATOM 2812 N N . ASN C 1 65 ? -26.135 29.260 -30.376 1.00 38.01 65 ASN C N 1
ATOM 2813 C CA . ASN C 1 65 ? -25.227 28.351 -29.686 1.00 32.89 65 ASN C CA 1
ATOM 2814 C C . ASN C 1 65 ? -23.885 28.276 -30.407 1.00 37.28 65 ASN C C 1
ATOM 2815 O O . ASN C 1 65 ? -23.808 28.387 -31.642 1.00 37.06 65 ASN C O 1
ATOM 2820 N N . SER C 1 66 ? -22.831 28.098 -29.621 1.00 35.15 66 SER C N 1
ATOM 2821 C CA . SER C 1 66 ? -21.516 27.763 -30.144 1.00 43.33 66 SER C CA 1
ATOM 2822 C C . SER C 1 66 ? -20.902 26.618 -29.351 1.00 48.43 66 SER C C 1
ATOM 2823 O O . SER C 1 66 ? -20.353 26.821 -28.263 1.00 46.49 66 SER C O 1
ATOM 2826 N N . VAL C 1 67 ? -21.018 25.408 -29.891 1.00 43.05 67 VAL C N 1
ATOM 2827 C CA . VAL C 1 67 ? -20.675 24.220 -29.130 1.00 34.83 67 VAL C CA 1
ATOM 2828 C C . VAL C 1 67 ? -19.357 23.615 -29.563 1.00 40.32 67 VAL C C 1
ATOM 2829 O O . VAL C 1 67 ? -19.127 23.365 -30.745 1.00 41.18 67 VAL C O 1
ATOM 2833 N N . GLY C 1 68 ? -18.490 23.405 -28.579 1.00 42.49 68 GLY C N 1
ATOM 2834 C CA . GLY C 1 68 ? -17.187 22.841 -28.823 1.00 35.22 68 GLY C CA 1
ATOM 2835 C C . GLY C 1 68 ? -17.228 21.339 -28.759 1.00 40.20 68 GLY C C 1
ATOM 2836 O O . GLY C 1 68 ? -17.975 20.747 -27.971 1.00 44.26 68 GLY C O 1
ATOM 2837 N N . ALA C 1 69 ? -16.412 20.724 -29.603 1.00 52.20 69 ALA C N 1
ATOM 2838 C CA . ALA C 1 69 ? -16.334 19.280 -29.678 1.00 50.75 69 ALA C CA 1
ATOM 2839 C C . ALA C 1 69 ? -14.905 18.888 -30.009 1.00 54.92 69 ALA C C 1
ATOM 2840 O O . ALA C 1 69 ? -14.172 19.658 -30.622 1.00 60.51 69 ALA C O 1
ATOM 2842 N N . SER C 1 70 ? -14.506 17.688 -29.609 1.00 42.29 70 SER C N 1
ATOM 2843 C CA . SER C 1 70 ? -13.178 17.203 -29.958 1.00 47.49 70 SER C CA 1
ATOM 2844 C C . SER C 1 70 ? -13.278 16.216 -31.079 1.00 44.21 70 SER C C 1
ATOM 2845 O O . SER C 1 70 ? -14.189 15.385 -31.107 1.00 51.21 70 SER C O 1
ATOM 2848 N N . ILE C 1 71 ? -12.376 16.383 -32.044 1.00 53.94 71 ILE C N 1
ATOM 2849 C CA . ILE C 1 71 ? -12.213 15.463 -33.161 1.00 56.91 71 ILE C CA 1
ATOM 2850 C C . ILE C 1 71 ? -11.448 14.236 -32.684 1.00 66.38 71 ILE C C 1
ATOM 2851 O O . ILE C 1 71 ? -10.322 14.344 -32.176 1.00 66.06 71 ILE C O 1
ATOM 2856 N N . GLY C 1 72 ? -12.075 13.073 -32.843 1.00 88.76 72 GLY C N 1
ATOM 2857 C CA . GLY C 1 72 ? -11.546 11.826 -32.326 1.00 88.33 72 GLY C CA 1
ATOM 2858 C C . GLY C 1 72 ? -10.878 10.974 -33.383 1.00 88.83 72 GLY C C 1
ATOM 2859 O O . GLY C 1 72 ? -10.741 11.383 -34.539 1.00 82.82 72 GLY C O 1
ATOM 2860 N N . ARG C 1 73 ? -10.481 9.773 -32.975 1.00 87.69 73 ARG C N 1
ATOM 2861 C CA . ARG C 1 73 ? -9.632 8.898 -33.783 1.00 100.29 73 ARG C CA 1
ATOM 2862 C C . ARG C 1 73 ? -10.169 8.545 -35.184 1.00 95.53 73 ARG C C 1
ATOM 2863 O O . ARG C 1 73 ? -9.429 8.613 -36.173 1.00 88.81 73 ARG C O 1
ATOM 2871 N N . ASP C 1 74 ? -11.443 8.171 -35.268 1.00 91.31 74 ASP C N 1
ATOM 2872 C CA . ASP C 1 74 ? -12.057 7.850 -36.559 1.00 103.27 74 ASP C CA 1
ATOM 2873 C C . ASP C 1 74 ? -12.710 9.084 -37.149 1.00 100.72 74 ASP C C 1
ATOM 2874 O O . ASP C 1 74 ? -13.479 8.993 -38.105 1.00 95.37 74 ASP C O 1
ATOM 2879 N N . ASN C 1 75 ? -12.404 10.235 -36.564 1.00 98.15 75 ASN C N 1
ATOM 2880 C CA . ASN C 1 75 ? -13.173 11.443 -36.802 1.00 88.35 75 ASN C CA 1
ATOM 2881 C C . ASN C 1 75 ? -14.562 11.311 -36.183 1.00 74.25 75 ASN C C 1
ATOM 2882 O O . ASN C 1 75 ? -15.573 11.762 -36.748 1.00 66.04 75 ASN C O 1
ATOM 2887 N N . LEU C 1 76 ? -14.595 10.655 -35.026 1.00 60.96 76 LEU C N 1
ATOM 2888 C CA . LEU C 1 76 ? -15.782 10.619 -34.207 1.00 56.03 76 LEU C CA 1
ATOM 2889 C C . LEU C 1 76 ? -15.712 11.903 -33.416 1.00 57.59 76 LEU C C 1
ATOM 2890 O O . LEU C 1 76 ? -14.657 12.233 -32.876 1.00 59.40 76 LEU C O 1
ATOM 2895 N N . ILE C 1 77 ? -16.820 12.633 -33.348 1.00 44.64 77 ILE C N 1
ATOM 2896 C CA . ILE C 1 77 ? -16.796 13.957 -32.769 1.00 43.43 77 ILE C CA 1
ATOM 2897 C C . ILE C 1 77 ? -17.626 13.925 -31.495 1.00 46.93 77 ILE C C 1
ATOM 2898 O O . ILE C 1 77 ? -18.822 13.618 -31.540 1.00 48.64 77 ILE C O 1
ATOM 2903 N N . LYS C 1 78 ? -16.967 14.195 -30.361 1.00 45.93 78 LYS C N 1
ATOM 2904 C CA . LYS C 1 78 ? -17.579 14.067 -29.037 1.00 51.43 78 LYS C CA 1
ATOM 2905 C C . LYS C 1 78 ? -17.664 15.453 -28.419 1.00 51.78 78 LYS C C 1
ATOM 2906 O O . LYS C 1 78 ? -16.801 16.295 -28.667 1.00 56.78 78 LYS C O 1
ATOM 2912 N N . GLY C 1 79 ? -18.696 15.688 -27.610 1.00 38.20 79 GLY C N 1
ATOM 2913 C CA . GLY C 1 79 ? -18.886 16.986 -26.985 1.00 35.39 79 GLY C CA 1
ATOM 2914 C C . GLY C 1 79 ? -20.200 17.076 -26.243 1.00 45.42 79 GLY C C 1
ATOM 2915 O O . GLY C 1 79 ? -21.163 16.368 -26.557 1.00 39.98 79 GLY C O 1
ATOM 2916 N N . GLU C 1 80 ? -20.241 17.943 -25.242 1.00 42.16 80 GLU C N 1
ATOM 2917 C CA . GLU C 1 80 ? -21.449 18.092 -24.449 1.00 35.98 80 GLU C CA 1
ATOM 2918 C C . GLU C 1 80 ? -22.416 19.114 -25.046 1.00 38.09 80 GLU C C 1
ATOM 2919 O O . GLU C 1 80 ? -22.010 20.184 -25.494 1.00 45.00 80 GLU C O 1
ATOM 2925 N N . TYR C 1 81 ? -23.690 18.725 -25.069 1.00 43.01 81 TYR C N 1
ATOM 2926 C CA . TYR C 1 81 ? -24.830 19.526 -25.522 1.00 36.57 81 TYR C CA 1
ATOM 2927 C C . TYR C 1 81 ? -26.059 18.701 -25.187 1.00 35.52 81 TYR C C 1
ATOM 2928 O O . TYR C 1 81 ? -26.209 17.588 -25.682 1.00 33.36 81 TYR C O 1
ATOM 2937 N N . ASN C 1 82 ? -26.935 19.244 -24.348 1.00 46.85 82 ASN C N 1
ATOM 2938 C CA . ASN C 1 82 ? -28.081 18.506 -23.800 1.00 35.45 82 ASN C CA 1
ATOM 2939 C C . ASN C 1 82 ? -27.727 17.040 -23.559 1.00 39.60 82 ASN C C 1
ATOM 2940 O O . ASN C 1 82 ? -28.387 16.123 -24.071 1.00 36.70 82 ASN C O 1
ATOM 2945 N N . GLY C 1 83 ? -26.665 16.840 -22.777 1.00 39.19 83 GLY C N 1
ATOM 2946 C CA . GLY C 1 83 ? -26.058 15.531 -22.556 1.00 20.25 83 GLY C CA 1
ATOM 2947 C C . GLY C 1 83 ? -24.807 15.339 -23.407 1.00 26.03 83 GLY C C 1
ATOM 2948 O O . GLY C 1 83 ? -24.194 16.292 -23.902 1.00 30.99 83 GLY C O 1
ATOM 2949 N N . GLY C 1 84 ? -24.429 14.084 -23.584 1.00 32.17 84 GLY C N 1
ATOM 2950 C CA . GLY C 1 84 ? -23.241 13.748 -24.335 1.00 36.80 84 GLY C CA 1
ATOM 2951 C C . GLY C 1 84 ? -23.604 13.410 -25.765 1.00 33.79 84 GLY C C 1
ATOM 2952 O O . GLY C 1 84 ? -24.651 12.822 -26.042 1.00 30.89 84 GLY C O 1
ATOM 2953 N N . ASN C 1 85 ? -22.723 13.784 -26.678 1.00 35.44 85 ASN C N 1
ATOM 2954 C CA . ASN C 1 85 ? -22.975 13.587 -28.085 1.00 41.15 85 ASN C CA 1
ATOM 2955 C C . ASN C 1 85 ? -21.821 12.888 -28.737 1.00 40.09 85 ASN C C 1
ATOM 2956 O O . ASN C 1 85 ? -20.660 13.209 -28.499 1.00 44.86 85 ASN C O 1
ATOM 2961 N N . TYR C 1 86 ? -22.162 11.913 -29.563 1.00 38.18 86 TYR C N 1
ATOM 2962 C CA . TYR C 1 86 ? -21.183 11.199 -30.371 1.00 39.07 86 TYR C CA 1
ATOM 2963 C C . TYR C 1 86 ? -21.615 11.398 -31.803 1.00 37.01 86 TYR C C 1
ATOM 2964 O O . TYR C 1 86 ? -22.653 10.878 -32.227 1.00 34.06 86 TYR C O 1
ATOM 2973 N N . PHE C 1 87 ? -20.836 12.193 -32.524 1.00 37.34 87 PHE C N 1
ATOM 2974 C CA . PHE C 1 87 ? -21.265 12.730 -33.805 1.00 37.69 87 PHE C CA 1
ATOM 2975 C C . PHE C 1 87 ? -20.359 12.269 -34.951 1.00 37.73 87 PHE C C 1
ATOM 2976 O O . PHE C 1 87 ? -19.141 12.191 -34.804 1.00 37.63 87 PHE C O 1
ATOM 2984 N N . ARG C 1 88 ? -20.965 11.967 -36.094 1.00 32.41 88 ARG C N 1
ATOM 2985 C CA . ARG C 1 88 ? -20.217 11.526 -37.270 1.00 34.87 88 ARG C CA 1
ATOM 2986 C C . ARG C 1 88 ? -20.707 12.222 -38.519 1.00 32.54 88 ARG C C 1
ATOM 2987 O O . ARG C 1 88 ? -21.918 12.376 -38.712 1.00 35.04 88 ARG C O 1
ATOM 2995 N N . ILE C 1 89 ? -19.778 12.628 -39.381 1.00 32.06 89 ILE C N 1
ATOM 2996 C CA . ILE C 1 89 ? -20.175 13.113 -40.699 1.00 39.72 89 ILE C CA 1
ATOM 2997 C C . ILE C 1 89 ? -20.365 11.874 -41.527 1.00 39.82 89 ILE C C 1
ATOM 2998 O O . ILE C 1 89 ? -19.422 11.125 -41.742 1.00 41.24 89 ILE C O 1
ATOM 3003 N N . ILE C 1 90 ? -21.594 11.625 -41.956 1.00 44.19 90 ILE C N 1
ATOM 3004 C CA . ILE C 1 90 ? -21.856 10.455 -42.766 1.00 41.55 90 ILE C CA 1
ATOM 3005 C C . ILE C 1 90 ? -21.397 10.727 -44.186 1.00 47.72 90 ILE C C 1
ATOM 3006 O O . ILE C 1 90 ? -20.837 9.851 -44.831 1.00 58.84 90 ILE C O 1
ATOM 3011 N N . ASP C 1 91 ? -21.612 11.945 -44.666 1.00 56.82 91 ASP C N 1
ATOM 3012 C CA . ASP C 1 91 ? -21.249 12.291 -46.038 1.00 63.24 91 ASP C CA 1
ATOM 3013 C C . ASP C 1 91 ? -21.122 13.804 -46.225 1.00 62.50 91 ASP C C 1
ATOM 3014 O O . ASP C 1 91 ? -21.842 14.583 -45.593 1.00 62.63 91 ASP C O 1
ATOM 3019 N N . MET C 1 92 ? -20.161 14.220 -47.048 1.00 57.37 92 MET C N 1
ATOM 3020 C CA . MET C 1 92 ? -20.053 15.628 -47.443 1.00 72.27 92 MET C CA 1
ATOM 3021 C C . MET C 1 92 ? -19.700 15.852 -48.908 1.00 69.31 92 MET C C 1
ATOM 3022 O O . MET C 1 92 ? -18.536 15.786 -49.275 1.00 77.64 92 MET C O 1
ATOM 3027 N N . THR C 1 93 ? -20.706 16.117 -49.736 1.00 72.26 93 THR C N 1
ATOM 3028 C CA . THR C 1 93 ? -20.476 16.689 -51.060 1.00 68.64 93 THR C CA 1
ATOM 3029 C C . THR C 1 93 ? -20.122 18.182 -50.880 1.00 71.54 93 THR C C 1
ATOM 3030 O O . THR C 1 93 ? -19.992 18.666 -49.744 1.00 66.48 93 THR C O 1
ATOM 3034 N N . PRO C 1 94 ? -19.926 18.922 -51.982 1.00 73.95 94 PRO C N 1
ATOM 3035 C CA . PRO C 1 94 ? -19.609 20.335 -51.728 1.00 77.55 94 PRO C CA 1
ATOM 3036 C C . PRO C 1 94 ? -20.870 21.133 -51.403 1.00 62.35 94 PRO C C 1
ATOM 3037 O O . PRO C 1 94 ? -20.817 22.118 -50.665 1.00 44.36 94 PRO C O 1
ATOM 3041 N N . ASN C 1 95 ? -21.988 20.691 -51.965 1.00 77.62 95 ASN C N 1
ATOM 3042 C CA . ASN C 1 95 ? -23.272 21.345 -51.787 1.00 95.30 95 ASN C CA 1
ATOM 3043 C C . ASN C 1 95 ? -23.958 20.969 -50.463 1.00 86.28 95 ASN C C 1
ATOM 3044 O O . ASN C 1 95 ? -24.770 21.725 -49.928 1.00 80.21 95 ASN C O 1
ATOM 3049 N N . ALA C 1 96 ? -23.608 19.804 -49.928 1.00 71.21 96 ALA C N 1
ATOM 3050 C CA . ALA C 1 96 ? -24.389 19.184 -48.866 1.00 57.31 96 ALA C CA 1
ATOM 3051 C C . ALA C 1 96 ? -23.550 18.546 -47.749 1.00 64.75 96 ALA C C 1
ATOM 3052 O O . ALA C 1 96 ? -22.327 18.429 -47.852 1.00 65.32 96 ALA C O 1
ATOM 3054 N N . LEU C 1 97 ? -24.232 18.133 -46.681 1.00 63.00 97 LEU C N 1
ATOM 3055 C CA . LEU C 1 97 ? -23.586 17.583 -45.500 1.00 58.95 97 LEU C CA 1
ATOM 3056 C C . LEU C 1 97 ? -24.558 16.708 -44.729 1.00 54.14 97 LEU C C 1
ATOM 3057 O O . LEU C 1 97 ? -25.616 17.181 -44.296 1.00 51.71 97 LEU C O 1
ATOM 3062 N N . ILE C 1 98 ? -24.203 15.438 -44.552 1.00 45.65 98 ILE C N 1
ATOM 3063 C CA . ILE C 1 98 ? -25.047 14.526 -43.783 1.00 43.03 98 ILE C CA 1
ATOM 3064 C C . ILE C 1 98 ? -24.408 14.143 -42.459 1.00 46.87 98 ILE C C 1
ATOM 3065 O O . ILE C 1 98 ? -23.324 13.559 -42.423 1.00 44.96 98 ILE C O 1
ATOM 3070 N N . GLY C 1 99 ? -25.081 14.485 -41.363 1.00 50.86 99 GLY C N 1
ATOM 3071 C CA . GLY C 1 99 ? -24.561 14.209 -40.040 1.00 41.46 99 GLY C CA 1
ATOM 3072 C C . GLY C 1 99 ? -25.396 13.186 -39.306 1.00 43.65 99 GLY C C 1
ATOM 3073 O O . GLY C 1 99 ? -26.600 13.042 -39.564 1.00 39.47 99 GLY C O 1
ATOM 3074 N N . TYR C 1 100 ? -24.745 12.460 -38.398 1.00 29.08 100 TYR C N 1
ATOM 3075 C CA . TYR C 1 100 ? -25.441 11.527 -37.521 1.00 27.67 100 TYR C CA 1
ATOM 3076 C C . TYR C 1 100 ? -24.950 11.686 -36.093 1.00 31.97 100 TYR C C 1
ATOM 3077 O O . TYR C 1 100 ? -23.773 11.471 -35.796 1.00 33.15 100 TYR C O 1
ATOM 3086 N N . ASP C 1 101 ? -25.857 12.087 -35.212 1.00 33.12 101 ASP C N 1
ATOM 3087 C CA . ASP C 1 101 ? -25.515 12.259 -33.817 1.00 38.87 101 ASP C CA 1
ATOM 3088 C C . ASP C 1 101 ? -26.147 11.167 -32.961 1.00 41.79 101 ASP C C 1
ATOM 3089 O O . ASP C 1 101 ? -27.254 10.699 -33.230 1.00 35.96 101 ASP C O 1
ATOM 3094 N N . VAL C 1 102 ? -25.428 10.760 -31.927 1.00 31.37 102 VAL C N 1
ATOM 3095 C CA . VAL C 1 102 ? -26.026 9.969 -30.870 1.00 31.50 102 VAL C CA 1
ATOM 3096 C C . VAL C 1 102 ? -25.988 10.778 -29.574 1.00 31.04 102 VAL C C 1
ATOM 3097 O O . VAL C 1 102 ? -24.924 11.199 -29.118 1.00 30.33 102 VAL C O 1
ATOM 3101 N N . ASN C 1 103 ? -27.153 11.016 -28.988 1.00 29.96 103 ASN C N 1
ATOM 3102 C CA . ASN C 1 103 ? -27.216 11.823 -27.785 1.00 29.19 103 ASN C CA 1
ATOM 3103 C C . ASN C 1 103 ? -27.653 11.000 -26.593 1.00 37.73 103 ASN C C 1
ATOM 3104 O O . ASN C 1 103 ? -28.533 10.158 -26.722 1.00 36.65 103 ASN C O 1
ATOM 3109 N N . VAL C 1 104 ? -27.068 11.242 -25.425 1.00 37.36 104 VAL C N 1
ATOM 3110 C CA . VAL C 1 104 ? -27.637 10.683 -24.206 1.00 40.26 104 VAL C CA 1
ATOM 3111 C C . VAL C 1 104 ? -27.931 11.804 -23.217 1.00 39.31 104 VAL C C 1
ATOM 3112 O O . VAL C 1 104 ? -27.001 12.446 -22.711 1.00 44.13 104 VAL C O 1
ATOM 3116 N N . ASP C 1 105 ? -29.212 12.040 -22.918 1.00 35.97 105 ASP C N 1
ATOM 3117 C CA . ASP C 1 105 ? -29.565 13.162 -22.036 1.00 43.75 105 ASP C CA 1
ATOM 3118 C C . ASP C 1 105 ? -29.326 12.897 -20.540 1.00 46.99 105 ASP C C 1
ATOM 3119 O O . ASP C 1 105 ? -28.814 11.840 -20.157 1.00 43.38 105 ASP C O 1
ATOM 3124 N N . SER C 1 106 ? -29.673 13.878 -19.710 1.00 46.51 106 SER C N 1
ATOM 3125 C CA . SER C 1 106 ? -29.492 13.784 -18.262 1.00 55.80 106 SER C CA 1
ATOM 3126 C C . SER C 1 106 ? -30.305 12.635 -17.650 1.00 53.59 106 SER C C 1
ATOM 3127 O O . SER C 1 106 ? -29.989 12.164 -16.568 1.00 62.22 106 SER C O 1
ATOM 3130 N N . LYS C 1 107 ? -31.350 12.199 -18.351 1.00 62.51 107 LYS C N 1
ATOM 3131 C CA . LYS C 1 107 ? -32.238 11.128 -17.885 1.00 59.25 107 LYS C CA 1
ATOM 3132 C C . LYS C 1 107 ? -31.866 9.744 -18.466 1.00 49.61 107 LYS C C 1
ATOM 3133 O O . LYS C 1 107 ? -32.675 8.787 -18.408 1.00 38.03 107 LYS C O 1
ATOM 3139 N N . GLY C 1 108 ? -30.656 9.647 -19.026 1.00 63.31 108 GLY C N 1
ATOM 3140 C CA . GLY C 1 108 ? -30.183 8.428 -19.674 1.00 55.22 108 GLY C CA 1
ATOM 3141 C C . GLY C 1 108 ? -30.905 8.032 -20.959 1.00 51.44 108 GLY C C 1
ATOM 3142 O O . GLY C 1 108 ? -30.658 6.963 -21.523 1.00 52.18 108 GLY C O 1
ATOM 3143 N N . LYS C 1 109 ? -31.799 8.897 -21.427 1.00 45.11 109 LYS C N 1
ATOM 3144 C CA . LYS C 1 109 ? -32.518 8.665 -22.669 1.00 46.15 109 LYS C CA 1
ATOM 3145 C C . LYS C 1 109 ? -31.586 8.798 -23.877 1.00 48.23 109 LYS C C 1
ATOM 3146 O O . LYS C 1 109 ? -30.784 9.730 -23.962 1.00 44.65 109 LYS C O 1
ATOM 3152 N N . ILE C 1 110 ? -31.697 7.840 -24.795 1.00 37.55 110 ILE C N 1
ATOM 3153 C CA . ILE C 1 110 ? -30.945 7.821 -26.048 1.00 32.11 110 ILE C CA 1
ATOM 3154 C C . ILE C 1 110 ? -31.691 8.519 -27.176 1.00 35.93 110 ILE C C 1
ATOM 3155 O O . ILE C 1 110 ? -32.878 8.298 -27.408 1.00 44.35 110 ILE C O 1
ATOM 3160 N N . THR C 1 111 ? -30.985 9.354 -27.906 1.00 36.08 111 THR C N 1
ATOM 3161 C CA . THR C 1 111 ? -31.624 10.051 -29.005 1.00 37.76 111 THR C CA 1
ATOM 3162 C C . THR C 1 111 ? -30.728 9.976 -30.219 1.00 34.77 111 THR C C 1
ATOM 3163 O O . THR C 1 111 ? -29.604 10.469 -30.191 1.00 32.63 111 THR C O 1
ATOM 3167 N N . LYS C 1 112 ? -31.211 9.320 -31.267 1.00 32.86 112 LYS C N 1
ATOM 3168 C CA . LYS C 1 112 ? -30.539 9.330 -32.562 1.00 40.68 112 LYS C CA 1
ATOM 3169 C C . LYS C 1 112 ? -31.019 10.532 -33.385 1.00 37.21 112 LYS C C 1
ATOM 3170 O O . LYS C 1 112 ? -32.206 10.841 -33.407 1.00 37.57 112 LYS C O 1
ATOM 3176 N N . VAL C 1 113 ? -30.103 11.231 -34.040 1.00 27.95 113 VAL C N 1
ATOM 3177 C CA . VAL C 1 113 ? -30.485 12.412 -34.794 1.00 32.91 113 VAL C CA 1
ATOM 3178 C C . VAL C 1 113 ? -29.753 12.406 -36.123 1.00 31.53 113 VAL C C 1
ATOM 3179 O O . VAL C 1 113 ? -28.524 12.334 -36.156 1.00 24.18 113 VAL C O 1
ATOM 3183 N N . ALA C 1 114 ? -30.499 12.466 -37.223 1.00 44.81 114 ALA C N 1
ATOM 3184 C CA . ALA C 1 114 ? -29.885 12.549 -38.548 1.00 40.21 114 ALA C CA 1
ATOM 3185 C C . ALA C 1 114 ? -30.104 13.936 -39.151 1.00 40.34 114 ALA C C 1
ATOM 3186 O O . ALA C 1 114 ? -31.182 14.524 -39.011 1.00 37.54 114 ALA C O 1
ATOM 3188 N N . LEU C 1 115 ? -29.085 14.476 -39.804 1.00 42.50 115 LEU C N 1
ATOM 3189 C CA . LEU C 1 115 ? -29.215 15.822 -40.351 1.00 42.09 115 LEU C CA 1
ATOM 3190 C C . LEU C 1 115 ? -28.740 15.940 -41.773 1.00 37.47 115 LEU C C 1
ATOM 3191 O O . LEU C 1 115 ? -27.669 15.454 -42.131 1.00 43.38 115 LEU C O 1
ATOM 3196 N N . LEU C 1 116 ? -29.541 16.614 -42.580 1.00 35.43 116 LEU C N 1
ATOM 3197 C CA . LEU C 1 116 ? -29.100 17.034 -43.898 1.00 38.15 116 LEU C CA 1
ATOM 3198 C C . LEU C 1 116 ? -28.906 18.528 -43.823 1.00 36.86 116 LEU C C 1
ATOM 3199 O O . LEU C 1 116 ? -29.843 19.264 -43.500 1.00 32.73 116 LEU C O 1
ATOM 3204 N N . MET C 1 117 ? -27.675 18.966 -44.065 1.00 40.31 117 MET C N 1
ATOM 3205 C CA . MET C 1 117 ? -27.363 20.386 -44.054 1.00 41.94 117 MET C CA 1
ATOM 3206 C C . MET C 1 117 ? -26.931 20.829 -45.441 1.00 47.46 117 MET C C 1
ATOM 3207 O O . MET C 1 117 ? -26.216 20.104 -46.141 1.00 46.68 117 MET C O 1
ATOM 3212 N N . GLY C 1 118 ? -27.366 22.021 -45.839 1.00 38.99 118 GLY C N 1
ATOM 3213 C CA . GLY C 1 118 ? -27.029 22.531 -47.148 1.00 40.11 118 GLY C CA 1
ATOM 3214 C C . GLY C 1 118 ? -26.121 23.734 -47.107 1.00 49.17 118 GLY C C 1
ATOM 3215 O O . GLY C 1 118 ? -26.134 24.498 -46.149 1.00 45.06 118 GLY C O 1
ATOM 3216 N N . ARG C 1 119 ? -25.320 23.869 -48.158 1.00 81.80 119 ARG C N 1
ATOM 3217 C CA . ARG C 1 119 ? -24.533 25.057 -48.433 1.00 79.37 119 ARG C CA 1
ATOM 3218 C C . ARG C 1 119 ? -25.404 25.815 -49.412 1.00 94.47 119 ARG C C 1
ATOM 3219 O O . ARG C 1 119 ? -25.202 25.763 -50.621 1.00 107.53 119 ARG C O 1
ATOM 3227 N N . GLY C 1 120 ? -26.426 26.463 -48.880 1.00 74.65 120 GLY C N 1
ATOM 3228 C CA . GLY C 1 120 ? -27.459 27.051 -49.705 1.00 99.01 120 GLY C CA 1
ATOM 3229 C C . GLY C 1 120 ? -28.833 26.686 -49.171 1.00 102.85 120 GLY C C 1
ATOM 3230 O O . GLY C 1 120 ? -29.211 27.120 -48.085 1.00 127.06 120 GLY C O 1
ATOM 3231 N N . ALA C 1 121 ? -29.570 25.881 -49.933 1.00 66.22 121 ALA C N 1
ATOM 3232 C CA . ALA C 1 121 ? -30.944 25.476 -49.598 1.00 70.98 121 ALA C CA 1
ATOM 3233 C C . ALA C 1 121 ? -31.491 24.529 -50.666 1.00 90.43 121 ALA C C 1
ATOM 3234 O O . ALA C 1 121 ? -32.543 23.918 -50.500 1.00 79.36 121 ALA C O 1
ATOM 3236 N N . HIS C 1 122 ? -30.750 24.434 -51.762 1.00 113.68 122 HIS C N 1
ATOM 3237 C CA . HIS C 1 122 ? -31.025 23.538 -52.876 1.00 103.53 122 HIS C CA 1
ATOM 3238 C C . HIS C 1 122 ? -30.187 22.291 -52.633 1.00 97.10 122 HIS C C 1
ATOM 3239 O O . HIS C 1 122 ? -29.185 22.353 -51.920 1.00 89.93 122 HIS C O 1
ATOM 3246 N N . VAL C 1 123 ? -30.571 21.164 -53.224 1.00 86.79 123 VAL C N 1
ATOM 3247 C CA . VAL C 1 123 ? -29.892 19.905 -52.923 1.00 78.37 123 VAL C CA 1
ATOM 3248 C C . VAL C 1 123 ? -30.148 18.824 -53.974 1.00 81.44 123 VAL C C 1
ATOM 3249 O O . VAL C 1 123 ? -31.275 18.669 -54.439 1.00 84.15 123 VAL C O 1
ATOM 3253 N N . ASN C 1 124 ? -29.098 18.093 -54.355 1.00 79.17 124 ASN C N 1
ATOM 3254 C CA . ASN C 1 124 ? -29.234 16.950 -55.267 1.00 80.04 124 ASN C CA 1
ATOM 3255 C C . ASN C 1 124 ? -30.391 16.076 -54.814 1.00 76.95 124 ASN C C 1
ATOM 3256 O O . ASN C 1 124 ? -30.915 16.240 -53.715 1.00 75.84 124 ASN C O 1
ATOM 3261 N N . GLU C 1 125 ? -30.788 15.116 -55.627 1.00 75.68 125 GLU C N 1
ATOM 3262 C CA . GLU C 1 125 ? -31.704 14.131 -55.100 1.00 76.70 125 GLU C CA 1
ATOM 3263 C C . GLU C 1 125 ? -30.877 12.948 -54.613 1.00 64.12 125 GLU C C 1
ATOM 3264 O O . GLU C 1 125 ? -31.304 12.189 -53.738 1.00 68.73 125 GLU C O 1
ATOM 3270 N N . GLU C 1 126 ? -29.666 12.819 -55.148 1.00 75.21 126 GLU C N 1
ATOM 3271 C CA . GLU C 1 126 ? -28.700 11.909 -54.545 1.00 70.43 126 GLU C CA 1
ATOM 3272 C C . GLU C 1 126 ? -28.595 12.301 -53.098 1.00 63.87 126 GLU C C 1
ATOM 3273 O O . GLU C 1 126 ? -28.310 11.462 -52.251 1.00 63.36 126 GLU C O 1
ATOM 3279 N N . ASP C 1 127 ? -28.834 13.576 -52.801 1.00 91.69 127 ASP C N 1
ATOM 3280 C CA . ASP C 1 127 ? -28.639 14.000 -51.428 1.00 79.50 127 ASP C CA 1
ATOM 3281 C C . ASP C 1 127 ? -29.814 13.595 -50.535 1.00 66.24 127 ASP C C 1
ATOM 3282 O O . ASP C 1 127 ? -29.622 12.847 -49.572 1.00 54.64 127 ASP C O 1
ATOM 3287 N N . ILE C 1 128 ? -31.020 14.065 -50.859 1.00 68.60 128 ILE C N 1
ATOM 3288 C CA . ILE C 1 128 ? -32.209 13.684 -50.095 1.00 64.19 128 ILE C CA 1
ATOM 3289 C C . ILE C 1 128 ? -32.300 12.163 -49.912 1.00 62.06 128 ILE C C 1
ATOM 3290 O O . ILE C 1 128 ? -32.577 11.667 -48.814 1.00 60.16 128 ILE C O 1
ATOM 3295 N N . ALA C 1 129 ? -32.054 11.421 -50.984 1.00 67.11 129 ALA C N 1
ATOM 3296 C CA . ALA C 1 129 ? -32.103 9.965 -50.909 1.00 64.08 129 ALA C CA 1
ATOM 3297 C C . ALA C 1 129 ? -31.103 9.419 -49.878 1.00 60.35 129 ALA C C 1
ATOM 3298 O O . ALA C 1 129 ? -31.467 8.629 -48.993 1.00 55.29 129 ALA C O 1
ATOM 3300 N N . LYS C 1 130 ? -29.845 9.838 -50.009 1.00 47.61 130 LYS C N 1
ATOM 3301 C CA . LYS C 1 130 ? -28.783 9.414 -49.101 1.00 53.19 130 LYS C CA 1
ATOM 3302 C C . LYS C 1 130 ? -29.159 9.709 -47.635 1.00 57.36 130 LYS C C 1
ATOM 3303 O O . LYS C 1 130 ? -28.876 8.924 -46.711 1.00 46.18 130 LYS C O 1
ATOM 3309 N N . PHE C 1 131 ? -29.796 10.853 -47.427 1.00 50.64 131 PHE C N 1
ATOM 3310 C CA . PHE C 1 131 ? -30.287 11.179 -46.112 1.00 46.13 131 PHE C CA 1
ATOM 3311 C C . PHE C 1 131 ? -31.336 10.171 -45.636 1.00 50.31 131 PHE C C 1
ATOM 3312 O O . PHE C 1 131 ? -31.186 9.578 -44.570 1.00 50.59 131 PHE C O 1
ATOM 3320 N N . LYS C 1 132 ? -32.404 9.993 -46.409 1.00 57.51 132 LYS C N 1
ATOM 3321 C CA . LYS C 1 132 ? -33.491 9.101 -46.004 1.00 63.68 132 LYS C CA 1
ATOM 3322 C C . LYS C 1 132 ? -32.968 7.677 -45.810 1.00 62.16 132 LYS C C 1
ATOM 3323 O O . LYS C 1 132 ? -33.395 6.941 -44.910 1.00 57.96 132 LYS C O 1
ATOM 3329 N N . LYS C 1 133 ? -32.013 7.316 -46.652 1.00 53.89 133 LYS C N 1
ATOM 3330 C CA . LYS C 1 133 ? -31.342 6.040 -46.550 1.00 58.40 133 LYS C CA 1
ATOM 3331 C C . LYS C 1 133 ? -30.702 5.912 -45.173 1.00 61.25 133 LYS C C 1
ATOM 3332 O O . LYS C 1 133 ? -31.002 4.982 -44.421 1.00 58.71 133 LYS C O 1
ATOM 3338 N N . LEU C 1 134 ? -29.823 6.850 -44.835 1.00 52.89 134 LEU C N 1
ATOM 3339 C CA . LEU C 1 134 ? -29.202 6.868 -43.510 1.00 55.16 134 LEU C CA 1
ATOM 3340 C C . LEU C 1 134 ? -30.233 6.798 -42.397 1.00 49.50 134 LEU C C 1
ATOM 3341 O O . LEU C 1 134 ? -30.118 5.979 -41.463 1.00 42.58 134 LEU C O 1
ATOM 3346 N N . SER C 1 135 ? -31.216 7.690 -42.469 1.00 55.55 135 SER C N 1
ATOM 3347 C CA . SER C 1 135 ? -32.262 7.724 -41.463 1.00 58.62 135 SER C CA 1
ATOM 3348 C C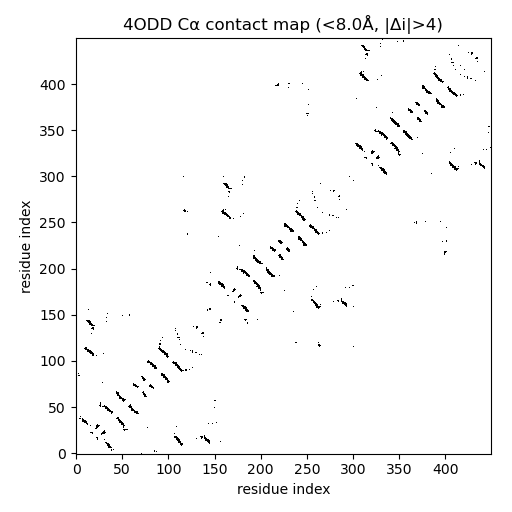 . SER C 1 135 ? -32.832 6.310 -41.299 1.00 59.43 135 SER C C 1
ATOM 3349 O O . SER C 1 135 ? -32.942 5.791 -40.186 1.00 48.31 135 SER C O 1
ATOM 3352 N N . ARG C 1 136 ? -33.167 5.680 -42.419 1.00 49.22 136 ARG C N 1
ATOM 3353 C CA . ARG C 1 136 ? -33.692 4.328 -42.386 1.00 51.38 136 ARG C CA 1
ATOM 3354 C C . ARG C 1 136 ? -32.686 3.385 -41.721 1.00 48.80 136 ARG C C 1
ATOM 3355 O O . ARG C 1 136 ? -33.036 2.659 -40.795 1.00 39.23 136 ARG C O 1
ATOM 3363 N N . GLU C 1 137 ? -31.436 3.406 -42.185 1.00 52.99 137 GLU C N 1
ATOM 3364 C CA . GLU C 1 137 ? -30.408 2.492 -41.666 1.00 54.39 137 GLU C CA 1
ATOM 3365 C C . GLU C 1 137 ? -30.335 2.531 -40.147 1.00 58.16 137 GLU C C 1
ATOM 3366 O O . GLU C 1 137 ? -30.191 1.507 -39.496 1.00 57.66 137 GLU C O 1
ATOM 3372 N N . LYS C 1 138 ? -30.431 3.730 -39.585 1.00 69.31 138 LYS C N 1
ATOM 3373 C CA . LYS C 1 138 ? -30.283 3.904 -38.148 1.00 52.48 138 LYS C CA 1
ATOM 3374 C C . LYS C 1 138 ? -31.601 3.676 -37.406 1.00 61.95 138 LYS C C 1
ATOM 3375 O O . LYS C 1 138 ? -31.734 4.042 -36.237 1.00 60.92 138 LYS C O 1
ATOM 3381 N N . GLY C 1 139 ? -32.571 3.067 -38.089 1.00 39.70 139 GLY C N 1
ATOM 3382 C CA . GLY C 1 139 ? -33.820 2.670 -37.458 1.00 30.19 139 GLY C CA 1
ATOM 3383 C C . GLY C 1 139 ? -34.773 3.801 -37.117 1.00 53.44 139 GLY C C 1
ATOM 3384 O O . GLY C 1 139 ? -35.627 3.659 -36.238 1.00 64.41 139 GLY C O 1
ATOM 3385 N N . ILE C 1 140 ? -34.635 4.930 -37.805 1.00 49.82 140 ILE C N 1
ATOM 3386 C CA . ILE C 1 140 ? -35.549 6.045 -37.620 1.00 44.21 140 ILE C CA 1
ATOM 3387 C C . ILE C 1 140 ? -36.733 5.915 -38.579 1.00 44.19 140 ILE C C 1
ATOM 3388 O O . ILE C 1 140 ? -36.564 5.671 -39.774 1.00 42.98 140 ILE C O 1
ATOM 3393 N N . PRO C 1 141 ? -37.944 6.055 -38.047 1.00 49.52 141 PRO C N 1
ATOM 3394 C CA . PRO C 1 141 ? -39.192 5.968 -38.813 1.00 51.47 141 PRO C CA 1
ATOM 3395 C C . PRO C 1 141 ? -39.291 7.119 -39.788 1.00 55.64 141 PRO C C 1
ATOM 3396 O O . PRO C 1 141 ? -38.989 8.259 -39.436 1.00 49.78 141 PRO C O 1
ATOM 3400 N N . GLU C 1 142 ? -39.715 6.830 -41.008 1.00 57.61 142 GLU C N 1
ATOM 3401 C CA . GLU C 1 142 ? -39.769 7.861 -42.031 1.00 59.63 142 GLU C CA 1
ATOM 3402 C C . GLU C 1 142 ? -40.684 9.037 -41.644 1.00 54.53 142 GLU C C 1
ATOM 3403 O O . GLU C 1 142 ? -40.507 10.161 -42.123 1.00 49.32 142 GLU C O 1
ATOM 3409 N N . GLU C 1 143 ? -41.654 8.781 -40.767 1.00 62.28 143 GLU C N 1
ATOM 3410 C CA . GLU C 1 143 ? -42.577 9.830 -40.319 1.00 62.29 143 GLU C CA 1
ATOM 3411 C C . GLU C 1 143 ? -41.915 10.786 -39.323 1.00 63.00 143 GLU C C 1
ATOM 3412 O O . GLU C 1 143 ? -42.443 11.854 -39.018 1.00 58.89 143 GLU C O 1
ATOM 3418 N N . ASN C 1 144 ? -40.752 10.388 -38.815 1.00 59.64 144 ASN C N 1
ATOM 3419 C CA . ASN C 1 144 ? -39.984 11.228 -37.914 1.00 46.82 144 ASN C CA 1
ATOM 3420 C C . ASN C 1 144 ? -39.030 12.176 -38.647 1.00 44.82 144 ASN C C 1
ATOM 3421 O O . ASN C 1 144 ? -38.133 12.766 -38.033 1.00 37.64 144 ASN C O 1
ATOM 3426 N N . ILE C 1 145 ? -39.228 12.323 -39.961 1.00 42.92 145 ILE C N 1
ATOM 3427 C CA . ILE C 1 145 ? -38.434 13.254 -40.768 1.00 34.39 145 ILE C CA 1
ATOM 3428 C C . ILE C 1 145 ? -39.117 14.613 -40.857 1.00 40.01 145 ILE C C 1
ATOM 3429 O O . ILE C 1 145 ? -40.298 14.705 -41.174 1.00 52.37 145 ILE C O 1
ATOM 3434 N N . ILE C 1 146 ? -38.361 15.668 -40.579 1.00 39.78 146 ILE C N 1
ATOM 3435 C CA . ILE C 1 146 ? -38.889 17.024 -40.571 1.00 41.41 146 ILE C CA 1
ATOM 3436 C C . ILE C 1 146 ? -38.072 17.955 -41.441 1.00 35.69 146 ILE C C 1
ATOM 3437 O O . ILE C 1 146 ? -36.846 17.941 -41.389 1.00 31.78 146 ILE C O 1
ATOM 3442 N N . TYR C 1 147 ? -38.759 18.757 -42.246 1.00 44.69 147 TYR C N 1
ATOM 3443 C CA . TYR C 1 147 ? -38.083 19.722 -43.100 1.00 44.23 147 TYR C CA 1
ATOM 3444 C C . TYR C 1 147 ? -37.993 21.046 -42.342 1.00 37.79 147 TYR C C 1
ATOM 3445 O O . TYR C 1 147 ? -38.994 21.553 -41.851 1.00 44.99 147 TYR C O 1
ATOM 3454 N N . LEU C 1 148 ? -36.785 21.582 -42.202 1.00 40.24 148 LEU C N 1
ATOM 3455 C CA . LEU C 1 148 ? -36.590 22.840 -41.465 1.00 42.36 148 LEU C CA 1
ATOM 3456 C C . LEU C 1 148 ? -36.135 23.968 -42.389 1.00 46.51 148 LEU C C 1
ATOM 3457 O O . LEU C 1 148 ? -35.947 25.112 -41.958 1.00 46.36 148 LEU C O 1
ATOM 3462 N N . GLY C 1 149 ? -35.948 23.624 -43.664 1.00 39.56 149 GLY C N 1
ATOM 3463 C CA . GLY C 1 149 ? -35.478 24.561 -44.665 1.00 38.63 149 GLY C CA 1
ATOM 3464 C C . GLY C 1 149 ? -36.279 25.843 -44.813 1.00 44.16 149 GLY C C 1
ATOM 3465 O O . GLY C 1 149 ? -35.735 26.855 -45.264 1.00 36.92 149 GLY C O 1
ATOM 3466 N N . ASP C 1 150 ? -37.552 25.816 -44.429 1.00 60.39 150 ASP C N 1
ATOM 3467 C CA . ASP C 1 150 ? -38.433 26.954 -44.671 1.00 67.96 150 ASP C CA 1
ATOM 3468 C C . ASP C 1 150 ? -38.948 27.618 -43.394 1.00 70.27 150 ASP C C 1
ATOM 3469 O O . ASP C 1 150 ? -39.815 28.494 -43.447 1.00 72.72 150 ASP C O 1
ATOM 3474 N N . THR C 1 151 ? -38.421 27.195 -42.250 1.00 45.88 151 THR C N 1
ATOM 3475 C CA . THR C 1 151 ? -38.806 27.792 -40.969 1.00 45.21 151 THR C CA 1
ATOM 3476 C C . THR C 1 151 ? -37.632 28.459 -40.255 1.00 47.75 151 THR C C 1
ATOM 3477 O O . THR C 1 151 ? -37.678 28.707 -39.056 1.00 47.42 151 THR C O 1
ATOM 3481 N N . ASP C 1 152 ? -36.573 28.745 -40.991 1.00 50.40 152 ASP C N 1
ATOM 3482 C CA . ASP C 1 152 ? -35.407 29.347 -40.377 1.00 49.82 152 ASP C CA 1
ATOM 3483 C C . ASP C 1 152 ? -35.582 30.858 -40.322 1.00 51.63 152 ASP C C 1
ATOM 3484 O O . ASP C 1 152 ? -35.088 31.598 -41.176 1.00 45.23 152 ASP C O 1
ATOM 3489 N N . ASN C 1 153 ? -36.289 31.313 -39.302 1.00 50.17 153 ASN C N 1
ATOM 3490 C CA . ASN C 1 153 ? -36.574 32.726 -39.166 1.00 51.33 153 ASN C CA 1
ATOM 3491 C C . ASN C 1 153 ? -35.621 33.402 -38.190 1.00 48.65 153 ASN C C 1
ATOM 3492 O O . ASN C 1 153 ? -35.854 34.532 -37.764 1.00 52.60 153 ASN C O 1
ATOM 3497 N N . CYS C 1 154 ? -34.545 32.716 -37.826 1.00 44.12 154 CYS C N 1
ATOM 3498 C CA . CYS C 1 154 ? -33.624 33.272 -36.838 1.00 41.82 154 CYS C CA 1
ATOM 3499 C C . CYS C 1 154 ? -32.596 34.154 -37.524 1.00 42.90 154 CYS C C 1
ATOM 3500 O O . CYS C 1 154 ? -32.380 34.034 -38.722 1.00 49.33 154 CYS C O 1
ATOM 3503 N N . PRO C 1 155 ? -31.954 35.044 -36.763 1.00 50.93 155 PRO C N 1
ATOM 3504 C CA . PRO C 1 155 ? -31.016 36.021 -37.318 1.00 38.84 155 PRO C CA 1
ATOM 3505 C C . PRO C 1 155 ? -29.975 35.387 -38.224 1.00 45.40 155 PRO C C 1
ATOM 3506 O O . PRO C 1 155 ? -29.430 34.330 -37.878 1.00 42.48 155 PRO C O 1
ATOM 3510 N N . ASN C 1 156 ? -29.712 36.018 -39.369 1.00 52.43 156 ASN C N 1
ATOM 3511 C CA . ASN C 1 156 ? -28.674 35.566 -40.309 1.00 54.44 156 ASN C CA 1
ATOM 3512 C C . ASN C 1 156 ? -28.966 34.271 -41.068 1.00 51.32 156 ASN C C 1
ATOM 3513 O O . ASN C 1 156 ? -28.062 33.463 -41.295 1.00 49.15 156 ASN C O 1
ATOM 3518 N N . HIS C 1 157 ? -30.222 34.081 -41.460 1.00 59.72 157 HIS C N 1
ATOM 3519 C CA . HIS C 1 157 ? -30.593 33.005 -42.378 1.00 61.93 157 HIS C CA 1
ATOM 3520 C C . HIS C 1 157 ? -30.377 33.472 -43.832 1.00 64.78 157 HIS C C 1
ATOM 3521 O O . HIS C 1 157 ? -30.185 32.670 -44.759 1.00 61.02 157 HIS C O 1
#

InterPro domains:
  IPR000566 Lipocalin/cytosolic fatty-acid binding domain [PF00061] (28-167)
  IPR002345 Lipocalin [PTHR11430] (4-170)
  IPR002448 Lipocalin, OBP-like [PR01173] (27-44)
  IPR002448 Lipocalin, OBP-like [PR01173] (46-57)
  IPR002448 Lipocalin, OBP-like [PR01173] (66-73)
  IPR002448 Lipocalin, OBP-like [PR01173] (93-103)
  IPR002448 Lipocalin, OBP-like [PR01173] (153-171)
  IPR012674 Calycin [G3DSA:2.40.128.20] (23-171)
  IPR012674 Calycin [SSF50814] (26-171)

CATH classification: 2.40.128.20

Organism: Canis lupus familiaris (NCBI:txid9615)

Secondary structure (DSSP, 8-state):
-TT-EE-EEEEEEES-HHHHSTT-TT-EEEEEEEEETTTTEEEEEEEEESSS-EEEEEEEEEE-GGG-EEEESSSEEEEEEEEE-SSEEEEEEEEE-TT--EEEEEEEEESSS---HHHHHHHHHHHHHTT--GGGEEE-TT---STT-/-HHHHHT-EE-EEEEEEES-HHHHSTT-TT-EEEEEEEEETTTTEEEEEEEEESSS-EEEEEEEEEE-GGG-EEEESSSEEEEEEEEE-SSEEEEEEEEE-TT--EEEEEEEEESSSS--HHHHHHHHHHHHHTT--GGGEEE-TT---S--/----EE-EEEEEEES-HHHHSTT-TT--EEEEEEEETTTTEEEEEEEEEETTEEEEEEEEEEE-TTS-EEEESSSEEEEEEEE--SSEEEEEEEEE-TT--EEEEEEEEESSS---HHHHHHHHHHHHHTT--GGGEEE-TT---STT-